Protein AF-A0A511ADN0-F1 (afdb_monomer)

Sequence (459 aa):
MPGAHRLIRAVDRTEGPFPGALVAYEDGVAVCVDAVELAEWAGWAFSGAEHVCGVIDVRRRRDGHDALLPWCTQPVEGFLGRRRAAEAPLATGELGTLVVSLLRGVRELGADAADAADAEGDWWLTGDGRPLFVHGSGGSARARTSALVERIAEHTDDRATIRVLDEMAAALRDRRHHDDADARWEGQLFAVAAPRALRLDVFAPERAADLAPRRVPRPEGEGGRRARRTRATTRAAAARPSTLDAARTALQTMSEAMIAGLSRLTRKRHRDSEKVGERRRENSAPPRSRRRPLILAGSLAAVVLVVGLMWPEGGDADPAQAAQKGSRPVRVDEPVESAPATEEPSAGPDPVVSAPAEGEDPLLSVPGLLDTVVGCVEAAAEACPEALAAGVATPAGGLVAQGAAASTATLVDDYGDVAVVRLAPTEASGESAQQMLVLERREQKWLVRDIYDVAHQPE

Mean predicted aligned error: 21.91 Å

Solvent-accessible surface area (backbone atoms only — not comparable to full-atom values): 28739 Å² total; per-residue (Å²): 132,88,82,77,63,46,79,74,46,78,44,48,66,90,57,23,94,64,51,32,37,34,24,44,43,94,99,49,60,25,31,40,27,57,38,77,84,44,72,85,47,72,28,67,81,28,50,87,49,86,21,36,45,24,43,76,48,75,47,80,55,98,91,51,45,28,32,29,30,75,42,35,59,43,46,47,60,54,53,53,35,11,29,57,70,58,74,48,60,54,52,68,17,28,46,39,39,51,54,46,38,51,53,50,22,55,55,72,62,33,84,86,44,87,60,34,72,62,39,35,15,45,52,24,20,30,84,85,46,52,53,28,37,38,67,52,82,66,43,33,48,44,58,50,46,20,56,49,38,56,57,55,40,75,38,55,88,52,66,68,60,38,54,53,38,51,52,49,27,56,40,44,69,42,91,80,62,54,73,72,57,53,57,51,50,49,51,54,44,50,71,76,30,64,76,38,82,54,84,77,92,63,93,41,79,66,56,74,89,60,50,81,87,76,80,71,82,73,83,90,78,76,90,77,88,72,92,77,88,84,85,89,85,82,90,80,92,79,82,82,86,60,82,66,60,65,53,51,56,55,55,52,56,54,53,53,54,53,56,57,53,55,55,60,67,58,56,70,72,65,72,80,75,78,84,80,87,88,87,79,92,79,88,82,88,88,90,87,88,83,82,86,89,84,92,89,90,89,86,69,76,71,62,60,61,60,58,69,74,68,69,79,91,79,82,89,85,85,87,86,89,83,84,91,82,88,87,83,84,89,84,84,82,86,84,90,84,82,86,89,83,92,83,84,86,81,93,74,87,74,83,76,77,75,67,80,75,96,60,83,58,70,72,74,49,46,48,63,35,21,46,48,41,27,54,28,48,77,66,67,37,73,59,38,79,87,28,25,33,94,90,40,65,54,58,94,56,63,56,60,46,58,16,43,84,43,33,44,80,41,80,75,50,77,71,86,52,39,35,34,33,36,36,37,60,63,63,94,58,84,82,78,71,26,35,39,38,33,34,34,55,53,98,90,39,74,24,39,59,47,78,43,76,55,76,82,74,84,130

Organism: NCBI:txid153731

Nearest PDB structures (foldseek):
  8pm3-assembly3_C  TM=5.733E-01  e=5.186E-03  Homo sapiens
  8p7j-assembly1_A  TM=5.057E-01  e=2.088E-03  Homo sapiens
  8pm3-assembly4_D  TM=5.662E-01  e=6.510E-03  Homo sapiens
  3fme-assembly1_A  TM=4.849E-01  e=6.510E-03  Homo sapiens
  8pm3-assembly2_B  TM=4.380E-01  e=9.158E-03  Homo sapiens

Structure (mmCIF, N/CA/C/O backbone):
data_AF-A0A511ADN0-F1
#
_entry.id   AF-A0A511ADN0-F1
#
loop_
_atom_site.group_PDB
_atom_site.id
_atom_site.type_symbol
_atom_site.label_atom_id
_atom_site.label_alt_id
_atom_site.label_comp_id
_atom_site.label_asym_id
_atom_site.label_entity_id
_atom_site.label_seq_id
_atom_site.pdbx_PDB_ins_code
_atom_site.Cartn_x
_atom_site.Cartn_y
_atom_site.Cartn_z
_atom_site.occupancy
_atom_site.B_iso_or_equiv
_atom_site.auth_seq_id
_atom_site.auth_comp_id
_atom_site.auth_asym_id
_atom_site.auth_atom_id
_atom_site.pdbx_PDB_model_num
ATOM 1 N N . MET A 1 1 ? -13.680 2.672 -30.725 1.00 38.47 1 MET A N 1
ATOM 2 C CA . MET A 1 1 ? -12.301 2.863 -30.231 1.00 38.47 1 MET A CA 1
ATOM 3 C C . MET A 1 1 ? -12.240 2.245 -28.844 1.00 38.47 1 MET A C 1
ATOM 5 O O . MET A 1 1 ? -12.837 2.823 -27.945 1.00 38.47 1 MET A O 1
ATOM 9 N N . PRO A 1 2 ? -11.653 1.055 -28.664 1.00 37.97 2 PRO A N 1
ATOM 10 C CA . PRO A 1 2 ? -11.389 0.539 -27.326 1.00 37.97 2 PRO A CA 1
ATOM 11 C C . PRO A 1 2 ? -10.211 1.311 -26.704 1.00 37.97 2 PRO A C 1
ATOM 13 O O . PRO A 1 2 ? -9.258 1.624 -27.413 1.00 37.97 2 PRO A O 1
ATOM 16 N N . GLY A 1 3 ? -10.265 1.605 -25.401 1.00 51.34 3 GLY A N 1
ATOM 17 C CA . GLY A 1 3 ? -9.052 1.840 -24.603 1.00 51.34 3 GLY A CA 1
ATOM 18 C C . GLY A 1 3 ? -8.538 3.276 -24.436 1.00 51.34 3 GLY A C 1
ATOM 19 O O . GLY A 1 3 ? -7.337 3.461 -24.274 1.00 51.34 3 GLY A O 1
ATOM 20 N N . ALA A 1 4 ? -9.386 4.309 -24.443 1.00 63.94 4 ALA A N 1
ATOM 21 C CA . ALA A 1 4 ? -8.946 5.609 -23.928 1.00 63.94 4 ALA A CA 1
ATOM 22 C C . ALA A 1 4 ? -9.017 5.580 -22.394 1.00 63.94 4 ALA A C 1
ATOM 24 O O . ALA A 1 4 ? -10.109 5.667 -21.836 1.00 63.94 4 ALA A O 1
ATOM 25 N N . HIS A 1 5 ? -7.874 5.433 -21.716 1.00 76.25 5 HIS A N 1
ATOM 26 C CA . HIS A 1 5 ? -7.801 5.625 -20.265 1.00 76.25 5 HIS A CA 1
ATOM 27 C C . HIS A 1 5 ? -8.424 6.978 -19.914 1.00 76.25 5 HIS A C 1
ATOM 29 O O . HIS A 1 5 ? -7.966 8.022 -20.390 1.00 76.25 5 HIS A O 1
ATOM 35 N N . ARG A 1 6 ? -9.509 6.959 -19.137 1.00 84.50 6 ARG A N 1
ATOM 36 C CA . ARG A 1 6 ? -10.203 8.181 -18.732 1.00 84.50 6 ARG A CA 1
ATOM 37 C C . ARG A 1 6 ? -9.374 8.859 -17.649 1.00 84.50 6 ARG A C 1
ATOM 39 O O . ARG A 1 6 ? -9.124 8.251 -16.611 1.00 84.50 6 ARG A O 1
ATOM 46 N N . LEU A 1 7 ? -8.971 10.105 -17.889 1.00 89.12 7 LEU A N 1
ATOM 47 C CA . LEU A 1 7 ? -8.337 10.936 -16.868 1.00 89.12 7 LEU A CA 1
ATOM 48 C C . LEU A 1 7 ? -9.313 11.152 -15.707 1.00 89.12 7 LEU A C 1
ATOM 50 O O . LEU A 1 7 ? -10.462 11.533 -15.934 1.00 89.12 7 LEU A O 1
ATOM 54 N N . ILE A 1 8 ? -8.841 10.900 -14.489 1.00 90.38 8 ILE A N 1
ATOM 55 C CA . ILE A 1 8 ? -9.580 11.154 -13.253 1.00 90.38 8 ILE A CA 1
ATOM 56 C C . ILE A 1 8 ? -9.123 12.497 -12.681 1.00 90.38 8 ILE A C 1
ATOM 58 O O . ILE A 1 8 ? -9.919 13.427 -12.611 1.00 90.38 8 ILE A O 1
ATOM 62 N N . ARG A 1 9 ? -7.839 12.616 -12.314 1.00 94.12 9 ARG A N 1
ATOM 63 C CA . ARG A 1 9 ? -7.221 13.851 -11.792 1.00 94.12 9 ARG A CA 1
ATOM 64 C C . ARG A 1 9 ? -5.694 13.765 -11.797 1.00 94.12 9 ARG A C 1
ATOM 66 O O . ARG A 1 9 ? -5.145 12.693 -12.026 1.00 94.12 9 ARG A O 1
ATOM 73 N N . ALA A 1 10 ? -5.014 14.869 -11.509 1.00 92.25 10 ALA A N 1
ATOM 74 C CA . ALA A 1 10 ? -3.588 14.848 -11.192 1.00 92.25 10 ALA A CA 1
ATOM 75 C C . ALA A 1 10 ? -3.351 14.358 -9.750 1.00 92.25 10 ALA A C 1
ATOM 77 O O . ALA A 1 10 ? -4.193 14.568 -8.872 1.00 92.25 10 ALA A O 1
ATOM 78 N N . VAL A 1 11 ? -2.213 13.701 -9.535 1.00 92.69 11 VAL A N 1
ATOM 79 C CA . VAL A 1 11 ? -1.705 13.242 -8.236 1.00 92.69 11 VAL A CA 1
ATOM 80 C C . VAL A 1 11 ? -0.260 13.696 -8.081 1.00 92.69 11 VAL A C 1
ATOM 82 O O . VAL A 1 11 ? 0.514 13.672 -9.042 1.00 92.69 11 VAL A O 1
ATOM 85 N N . ASP A 1 12 ? 0.108 14.115 -6.876 1.00 91.00 12 ASP A N 1
ATOM 86 C CA . ASP A 1 12 ? 1.474 14.518 -6.553 1.00 91.00 12 ASP A CA 1
ATOM 87 C C . ASP A 1 12 ? 2.185 13.495 -5.645 1.00 91.00 12 ASP A C 1
ATOM 89 O O . ASP A 1 12 ? 1.673 12.416 -5.340 1.00 91.00 12 ASP A O 1
ATOM 93 N N . ARG A 1 13 ? 3.411 13.825 -5.218 1.00 85.12 13 ARG A N 1
ATOM 94 C CA . ARG A 1 13 ? 4.255 12.945 -4.389 1.00 85.12 13 ARG A CA 1
ATOM 95 C C . ARG A 1 13 ? 3.781 12.795 -2.938 1.00 85.12 13 ARG A C 1
ATOM 97 O O . ARG A 1 13 ? 4.365 12.005 -2.197 1.00 85.12 13 ARG A O 1
ATOM 104 N N . THR A 1 14 ? 2.798 13.577 -2.500 1.00 84.19 14 THR A N 1
ATOM 105 C CA . THR A 1 14 ? 2.212 13.456 -1.159 1.00 84.19 14 THR A CA 1
ATOM 106 C C . THR A 1 14 ? 1.186 12.328 -1.101 1.00 84.19 14 THR A C 1
ATOM 108 O O . THR A 1 14 ? 1.031 11.697 -0.059 1.00 84.19 14 THR A O 1
ATOM 111 N N . GLU A 1 15 ? 0.556 12.019 -2.233 1.00 85.56 15 GLU A N 1
ATOM 112 C CA . GLU A 1 15 ? -0.502 11.013 -2.335 1.00 85.56 15 GLU A CA 1
ATOM 113 C C . GLU A 1 15 ? 0.008 9.616 -2.705 1.00 85.56 15 GLU A C 1
ATOM 115 O O . GLU A 1 15 ? -0.688 8.620 -2.518 1.00 85.56 15 GLU A O 1
ATOM 120 N N . GLY A 1 16 ? 1.228 9.533 -3.232 1.00 91.94 16 GLY A N 1
ATOM 121 C CA . GLY A 1 16 ? 1.833 8.285 -3.662 1.00 91.94 16 GLY A CA 1
ATOM 122 C C . GLY A 1 16 ? 3.299 8.451 -4.065 1.00 91.94 16 GLY A C 1
ATOM 123 O O . GLY A 1 16 ? 3.842 9.557 -4.068 1.00 91.94 16 GLY A O 1
ATOM 124 N N . PRO A 1 17 ? 3.977 7.351 -4.424 1.00 93.75 17 PRO A N 1
ATOM 125 C CA . PRO A 1 17 ? 5.382 7.387 -4.817 1.00 93.75 17 PRO A CA 1
ATOM 126 C C . PRO A 1 17 ? 5.613 8.037 -6.189 1.00 93.75 17 PRO A C 1
ATOM 128 O O . PRO A 1 17 ? 6.726 8.484 -6.463 1.00 93.75 17 PRO A O 1
ATOM 131 N N . PHE A 1 18 ? 4.584 8.101 -7.038 1.00 94.69 18 PHE A N 1
ATOM 132 C CA . PHE A 1 18 ? 4.682 8.616 -8.399 1.00 94.69 18 PHE A CA 1
ATOM 133 C C . PHE A 1 18 ? 3.743 9.808 -8.594 1.00 94.69 18 PHE A C 1
ATOM 135 O O . PHE A 1 18 ? 2.529 9.632 -8.471 1.00 94.69 18 PHE A O 1
ATOM 142 N N . PRO A 1 19 ? 4.271 11.002 -8.916 1.00 93.38 19 PRO A N 1
ATOM 143 C CA . PRO A 1 19 ? 3.441 12.097 -9.389 1.00 93.38 19 PRO A CA 1
ATOM 144 C C . PRO A 1 19 ? 3.003 11.818 -10.832 1.00 93.38 19 PRO A C 1
ATOM 146 O O . PRO A 1 19 ? 3.758 11.235 -11.609 1.00 93.38 19 PRO A O 1
ATOM 149 N N . GLY A 1 20 ? 1.796 12.230 -11.208 1.00 94.19 20 GLY A N 1
ATOM 150 C CA . GLY A 1 20 ? 1.298 12.023 -12.564 1.00 94.19 20 GLY A CA 1
ATOM 151 C C . GLY A 1 20 ? -0.207 12.193 -12.695 1.00 94.19 20 GLY A C 1
ATOM 152 O O . GLY A 1 20 ? -0.871 12.811 -11.865 1.00 94.19 20 GLY A O 1
ATOM 153 N N . ALA A 1 21 ? -0.760 11.635 -13.764 1.00 95.38 21 ALA A N 1
ATOM 154 C CA . ALA A 1 21 ? -2.194 11.611 -14.002 1.00 95.38 21 ALA A CA 1
ATOM 155 C C . ALA A 1 21 ? -2.793 10.298 -13.492 1.00 95.38 21 ALA A C 1
ATOM 157 O O . ALA A 1 21 ? -2.441 9.222 -13.964 1.00 95.38 21 ALA A O 1
ATOM 158 N N . LEU A 1 22 ? -3.744 10.376 -12.570 1.00 95.75 22 LEU A N 1
ATOM 159 C CA . LEU A 1 22 ? -4.550 9.236 -12.164 1.00 95.75 22 LEU A CA 1
ATOM 160 C C . LEU A 1 22 ? -5.576 8.933 -13.259 1.00 95.75 22 LEU A C 1
ATOM 162 O O . LEU A 1 22 ? -6.355 9.808 -13.651 1.00 95.75 22 LEU A O 1
ATOM 166 N N . VAL A 1 23 ? -5.579 7.703 -13.764 1.00 94.88 23 VAL A N 1
ATOM 167 C CA . VAL A 1 23 ? -6.422 7.295 -14.890 1.00 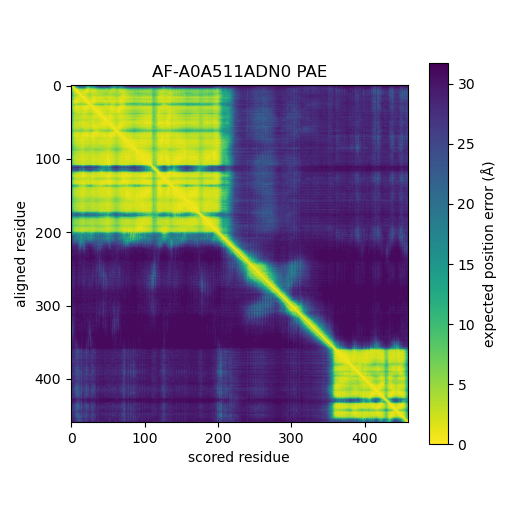94.88 23 VAL A CA 1
ATOM 168 C C . VAL A 1 23 ? -7.165 5.999 -14.596 1.00 94.88 23 VAL A C 1
ATOM 170 O O . VAL A 1 23 ? -6.664 5.125 -13.888 1.00 94.88 23 VAL A O 1
ATOM 173 N N . ALA A 1 24 ? -8.353 5.854 -15.179 1.00 92.12 24 ALA A N 1
ATOM 174 C CA . ALA A 1 24 ? -9.059 4.580 -15.193 1.00 92.12 24 ALA A CA 1
ATOM 175 C C . ALA A 1 24 ? -8.309 3.573 -16.083 1.00 92.12 24 ALA A C 1
ATOM 177 O O . ALA A 1 24 ? -7.996 3.864 -17.247 1.00 92.12 24 ALA A O 1
ATOM 178 N N . TYR A 1 25 ? -8.036 2.390 -15.538 1.00 89.25 25 TYR A N 1
ATOM 179 C CA . TYR A 1 25 ? -7.327 1.307 -16.214 1.00 89.25 25 TYR A CA 1
ATOM 180 C C . TYR A 1 25 ? -8.011 -0.021 -15.899 1.00 89.25 25 TYR A C 1
ATOM 182 O O . TYR A 1 25 ? -8.072 -0.407 -14.734 1.00 89.25 25 TYR A O 1
ATOM 190 N N . GLU A 1 26 ? -8.515 -0.702 -16.932 1.00 86.69 26 GLU A N 1
ATOM 191 C CA . GLU A 1 26 ? -9.347 -1.906 -16.784 1.00 86.69 26 GLU A CA 1
ATOM 192 C C . GLU A 1 26 ? -10.476 -1.674 -15.759 1.00 86.69 26 GLU A C 1
ATOM 194 O O . GLU A 1 26 ? -11.230 -0.710 -15.904 1.00 86.69 26 GLU A O 1
ATOM 199 N N . ASP A 1 27 ? -10.561 -2.510 -14.724 1.00 83.69 27 ASP A N 1
ATOM 200 C CA . ASP A 1 27 ? -11.541 -2.407 -13.636 1.00 83.69 27 ASP A CA 1
ATOM 201 C C . ASP A 1 27 ? -11.031 -1.573 -12.439 1.00 83.69 27 ASP A C 1
ATOM 203 O O . ASP A 1 27 ? -11.648 -1.553 -11.374 1.00 83.69 27 ASP A O 1
ATOM 207 N N . GLY A 1 28 ? -9.890 -0.893 -12.584 1.00 87.50 28 GLY A N 1
ATOM 208 C CA . GLY A 1 28 ? -9.211 -0.185 -11.504 1.00 87.50 28 GLY A CA 1
ATOM 209 C C . GLY A 1 28 ? -8.609 1.157 -11.914 1.00 87.50 28 GLY A C 1
ATOM 210 O O . GLY A 1 28 ? -9.099 1.874 -12.792 1.00 87.50 28 GLY A O 1
ATOM 211 N N . VAL A 1 29 ? -7.539 1.526 -11.211 1.00 92.50 29 VAL A N 1
ATOM 212 C CA . VAL A 1 29 ? -6.892 2.832 -11.328 1.00 92.50 29 VAL A CA 1
ATOM 213 C C . VAL A 1 29 ? -5.380 2.657 -11.429 1.00 92.50 29 VAL A C 1
ATOM 215 O O . VAL A 1 29 ? -4.785 1.876 -10.685 1.00 92.50 29 VAL A O 1
ATOM 218 N N . ALA A 1 30 ? -4.761 3.419 -12.327 1.00 95.31 30 ALA A N 1
ATOM 219 C CA . ALA A 1 30 ? -3.316 3.474 -12.507 1.00 95.31 30 ALA A CA 1
ATOM 220 C C . ALA A 1 30 ? -2.822 4.925 -12.504 1.00 95.31 30 ALA A C 1
ATOM 222 O O . ALA A 1 30 ? -3.581 5.857 -12.782 1.00 95.31 30 ALA A O 1
ATOM 223 N N . VAL A 1 31 ? -1.535 5.111 -12.217 1.00 96.56 31 VAL A N 1
ATOM 224 C CA . VAL A 1 31 ? -0.854 6.397 -12.403 1.00 96.56 31 VAL A CA 1
ATOM 225 C C . VAL A 1 31 ? -0.165 6.389 -13.754 1.00 96.56 31 VAL A C 1
ATOM 227 O O . VAL A 1 31 ? 0.642 5.514 -14.045 1.00 96.56 31 VAL A O 1
ATOM 230 N N . CYS A 1 32 ? -0.493 7.372 -14.573 1.00 96.19 32 CYS A N 1
ATOM 231 C CA . CYS A 1 32 ? 0.103 7.638 -15.866 1.00 96.19 32 CYS A CA 1
ATOM 232 C C . CYS A 1 32 ? 1.201 8.692 -15.680 1.00 96.19 32 CYS A C 1
ATOM 234 O O . CYS A 1 32 ? 0.908 9.841 -15.339 1.00 96.19 32 CYS A O 1
ATOM 236 N N . VAL A 1 33 ? 2.452 8.292 -15.893 1.00 96.50 33 VAL A N 1
ATOM 237 C CA . VAL A 1 33 ? 3.649 9.130 -15.721 1.00 96.50 33 VAL A CA 1
ATOM 238 C C . VAL A 1 33 ? 4.380 9.223 -17.052 1.00 96.50 33 VAL A C 1
ATOM 240 O O . VAL A 1 33 ? 4.428 8.237 -17.787 1.00 96.50 33 VAL A O 1
ATOM 243 N N . ASP A 1 34 ? 4.964 10.377 -17.373 1.00 95.56 34 ASP A N 1
ATOM 244 C CA . ASP A 1 34 ? 5.818 10.488 -18.556 1.00 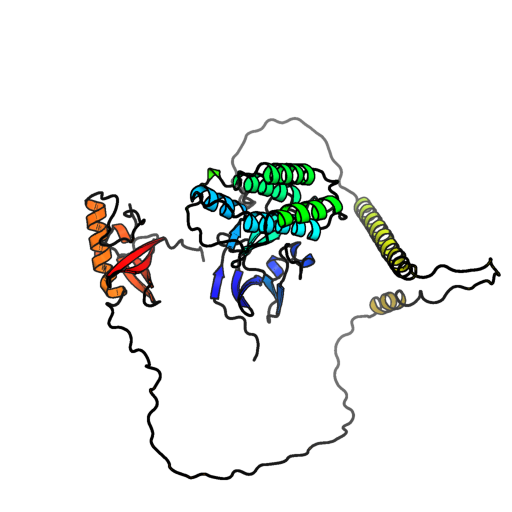95.56 34 ASP A CA 1
ATOM 245 C C . ASP A 1 34 ? 7.008 9.522 -18.426 1.00 95.56 34 ASP A C 1
ATOM 247 O O . ASP A 1 34 ? 7.738 9.530 -17.433 1.00 95.56 34 ASP A O 1
ATOM 251 N N . ALA A 1 35 ? 7.214 8.667 -19.429 1.00 95.88 35 ALA A N 1
ATOM 252 C CA . ALA A 1 35 ? 8.272 7.663 -19.399 1.00 95.88 35 ALA A CA 1
ATOM 253 C C . ALA A 1 35 ? 9.676 8.286 -19.294 1.00 95.88 35 ALA A C 1
ATOM 255 O O . ALA A 1 35 ? 10.593 7.628 -18.799 1.00 95.88 35 ALA A O 1
ATOM 256 N N . VAL A 1 36 ? 9.852 9.544 -19.720 1.00 95.19 36 VAL A N 1
ATOM 257 C CA . VAL A 1 36 ? 11.115 10.283 -19.575 1.00 95.19 36 VAL A CA 1
ATOM 258 C C . VAL A 1 36 ? 11.466 10.501 -18.102 1.00 95.19 36 VAL A C 1
ATOM 260 O O . VAL A 1 36 ? 12.634 10.369 -17.738 1.00 95.19 36 VAL A O 1
ATOM 263 N N . GLU A 1 37 ? 10.481 10.753 -17.235 1.00 93.56 37 GLU A N 1
ATOM 264 C CA . GLU A 1 37 ? 10.711 10.929 -15.792 1.00 93.56 37 GLU A CA 1
ATOM 265 C C . GLU A 1 37 ? 11.178 9.639 -15.105 1.00 93.56 37 GLU A C 1
ATOM 267 O O . GLU A 1 37 ? 11.793 9.680 -14.039 1.00 93.56 37 GLU A O 1
ATOM 272 N N . LEU A 1 38 ? 10.918 8.489 -15.728 1.00 94.50 38 LEU A N 1
ATOM 273 C CA . LEU A 1 38 ? 11.263 7.170 -15.209 1.00 94.50 38 LEU A CA 1
ATOM 274 C C . LEU A 1 38 ? 12.483 6.557 -15.901 1.00 94.50 38 LEU A C 1
ATOM 276 O O . LEU A 1 38 ? 12.766 5.389 -15.657 1.00 94.50 38 LEU A O 1
ATOM 280 N N . ALA A 1 39 ? 13.204 7.275 -16.766 1.00 90.12 39 ALA A N 1
ATOM 281 C CA . ALA A 1 39 ? 14.237 6.679 -17.622 1.00 90.12 39 ALA A CA 1
ATOM 282 C C . ALA A 1 39 ? 15.311 5.874 -16.853 1.00 90.12 39 ALA A C 1
ATOM 284 O O . ALA A 1 39 ? 15.778 4.848 -17.344 1.00 90.12 39 ALA A O 1
ATOM 285 N N . GLU A 1 40 ? 15.663 6.301 -15.636 1.00 90.00 40 GLU A N 1
ATOM 286 C CA . GLU A 1 40 ? 16.646 5.633 -14.763 1.00 90.00 40 GLU A CA 1
ATOM 287 C C . GLU A 1 40 ? 16.004 4.793 -13.642 1.00 90.00 40 GLU A C 1
ATOM 289 O O . GLU A 1 40 ? 16.694 4.242 -12.783 1.00 90.00 40 GLU A O 1
ATOM 294 N N . TRP A 1 41 ? 14.675 4.688 -13.613 1.00 93.81 41 TRP A N 1
ATOM 295 C CA . TRP A 1 41 ? 13.964 3.999 -12.544 1.00 93.81 41 TRP A CA 1
ATOM 296 C C . TRP A 1 41 ? 14.085 2.474 -12.677 1.00 93.81 41 TRP A C 1
ATOM 298 O O . TRP A 1 41 ? 13.645 1.877 -13.656 1.00 93.81 41 TRP A O 1
ATOM 308 N N . ALA A 1 42 ? 14.628 1.804 -11.659 1.00 91.69 42 ALA A N 1
ATOM 309 C CA . ALA A 1 42 ? 14.878 0.357 -11.696 1.00 91.69 42 ALA A CA 1
ATOM 310 C C . ALA A 1 42 ? 13.609 -0.509 -11.874 1.00 91.69 42 ALA A C 1
ATOM 312 O O . ALA A 1 42 ? 13.702 -1.652 -12.323 1.00 91.69 42 ALA A O 1
ATOM 313 N N . GLY A 1 43 ? 12.422 0.038 -11.581 1.00 92.31 43 GLY A N 1
ATOM 314 C CA . GLY A 1 43 ? 11.139 -0.664 -11.694 1.00 92.31 43 GLY A CA 1
ATOM 315 C C . GLY A 1 43 ? 10.776 -1.142 -13.105 1.00 92.31 43 GLY A C 1
ATOM 316 O O . GLY A 1 43 ? 9.960 -2.053 -13.246 1.00 92.31 43 GLY A O 1
ATOM 317 N N . TRP A 1 44 ? 11.420 -0.627 -14.162 1.00 94.38 44 TRP A N 1
ATOM 318 C CA . TRP A 1 44 ? 11.247 -1.151 -15.527 1.00 94.38 44 TRP A CA 1
ATOM 319 C C . TRP A 1 44 ? 11.544 -2.651 -15.640 1.00 94.38 44 TRP A C 1
ATOM 321 O O . TRP A 1 44 ? 10.901 -3.346 -16.426 1.00 94.38 44 TRP A O 1
ATOM 331 N N . ALA A 1 45 ? 12.487 -3.167 -14.845 1.00 92.38 45 ALA A N 1
ATOM 332 C CA . ALA A 1 45 ? 12.861 -4.581 -14.859 1.00 92.38 45 ALA A CA 1
ATOM 333 C C . ALA A 1 45 ? 11.805 -5.508 -14.226 1.00 92.38 45 ALA A C 1
ATOM 335 O O . ALA A 1 45 ? 11.897 -6.725 -14.383 1.00 92.38 45 ALA A O 1
ATOM 336 N N . PHE A 1 46 ? 10.808 -4.945 -13.538 1.00 93.75 46 PHE A N 1
ATOM 337 C CA . PHE A 1 46 ? 9.830 -5.671 -12.725 1.00 93.75 46 PHE A CA 1
ATOM 338 C C . PHE A 1 46 ? 8.414 -5.619 -13.310 1.00 93.75 46 PHE A C 1
ATOM 340 O O . PHE A 1 46 ? 7.429 -5.804 -12.599 1.00 93.75 46 PHE A O 1
ATOM 347 N N . SER A 1 47 ? 8.286 -5.378 -14.618 1.00 93.38 47 SER A N 1
ATOM 348 C CA . SER A 1 47 ? 6.995 -5.521 -15.299 1.00 93.38 47 SER A CA 1
ATOM 349 C C . SER A 1 47 ? 6.474 -6.956 -15.143 1.00 93.38 47 SER A C 1
ATOM 351 O O . SER A 1 47 ? 7.179 -7.922 -15.442 1.00 93.38 47 SER A O 1
ATOM 353 N N . GLY A 1 48 ? 5.248 -7.091 -14.632 1.00 91.31 48 GLY A N 1
ATOM 354 C CA . GLY A 1 48 ? 4.628 -8.382 -14.317 1.00 91.31 48 GLY A CA 1
ATOM 355 C C . GLY A 1 48 ? 5.032 -9.001 -12.973 1.00 91.31 48 GLY A C 1
ATOM 356 O O . GLY A 1 48 ? 4.607 -10.119 -12.693 1.00 91.31 48 GLY A O 1
ATOM 357 N N . ALA A 1 49 ? 5.829 -8.317 -12.146 1.00 93.94 49 ALA A N 1
ATOM 358 C CA . ALA A 1 49 ? 6.059 -8.724 -10.760 1.00 93.94 49 ALA A CA 1
ATOM 359 C C . ALA A 1 49 ? 4.789 -8.524 -9.907 1.00 93.94 49 ALA A C 1
ATOM 361 O O . ALA A 1 49 ? 3.980 -7.634 -10.181 1.00 93.94 49 ALA A O 1
ATOM 362 N N . GLU A 1 50 ? 4.600 -9.354 -8.878 1.00 94.62 50 GLU A N 1
ATOM 363 C CA . GLU A 1 50 ? 3.392 -9.315 -8.040 1.00 94.62 50 GLU A CA 1
ATOM 364 C C . GLU A 1 50 ? 3.570 -8.420 -6.809 1.00 94.62 50 GLU A C 1
ATOM 366 O O . GLU A 1 50 ? 2.621 -7.763 -6.378 1.00 94.62 50 GLU A O 1
ATOM 371 N N . HIS A 1 51 ? 4.783 -8.385 -6.252 1.00 96.31 51 HIS A N 1
ATOM 372 C CA . HIS A 1 51 ? 5.122 -7.711 -4.998 1.00 96.31 51 HIS A CA 1
ATOM 373 C C . HIS A 1 51 ? 6.228 -6.659 -5.149 1.00 96.31 51 HIS A C 1
ATOM 375 O O . HIS A 1 51 ? 6.579 -5.985 -4.178 1.00 96.31 51 HIS A O 1
ATOM 381 N N . VAL A 1 52 ? 6.751 -6.470 -6.360 1.00 96.19 52 VAL A N 1
ATOM 382 C CA . VAL A 1 52 ? 7.631 -5.355 -6.726 1.00 96.19 52 VAL A CA 1
ATOM 383 C C . VAL A 1 52 ? 6.910 -4.467 -7.731 1.00 96.19 52 VAL A C 1
ATOM 385 O O . VAL A 1 52 ? 6.300 -4.940 -8.685 1.00 96.19 52 VAL A O 1
ATOM 388 N N . CYS A 1 53 ? 6.956 -3.158 -7.510 1.00 96.94 53 CYS A N 1
ATOM 389 C CA . CYS A 1 53 ? 6.336 -2.192 -8.397 1.00 96.94 53 CYS A CA 1
ATOM 390 C C . CYS A 1 53 ? 7.101 -2.120 -9.721 1.00 96.94 53 CYS A C 1
ATOM 392 O O . CYS A 1 53 ? 8.278 -1.754 -9.754 1.00 96.94 53 CYS A O 1
ATOM 394 N N . GLY A 1 54 ? 6.398 -2.430 -10.805 1.00 95.81 54 GLY A N 1
ATOM 395 C CA . GLY A 1 54 ? 6.882 -2.284 -12.167 1.00 95.81 54 GLY A CA 1
ATOM 396 C C . GLY A 1 54 ? 5.830 -1.670 -13.078 1.00 95.81 54 GLY A C 1
ATOM 397 O O . GLY A 1 54 ? 4.680 -1.457 -12.689 1.00 95.81 54 GLY A O 1
ATOM 398 N N . VAL A 1 55 ? 6.244 -1.373 -14.307 1.00 96.94 55 VAL A N 1
ATOM 399 C CA . VAL A 1 55 ? 5.351 -0.807 -15.323 1.00 96.94 55 VAL A CA 1
ATOM 400 C C . VAL A 1 55 ? 4.313 -1.846 -15.744 1.00 96.94 55 VAL A C 1
ATOM 402 O O . VAL A 1 55 ? 4.671 -2.956 -16.145 1.00 96.94 55 VAL A O 1
ATOM 405 N N . ILE A 1 56 ? 3.036 -1.473 -15.635 1.00 95.38 56 ILE A N 1
ATOM 406 C CA . ILE A 1 56 ? 1.881 -2.288 -16.029 1.00 95.38 56 ILE A CA 1
ATOM 407 C C . ILE A 1 56 ? 1.760 -2.284 -17.551 1.00 95.38 56 ILE A C 1
ATOM 409 O O . ILE A 1 56 ? 1.655 -3.336 -18.174 1.00 95.38 56 ILE A O 1
ATOM 413 N N . ASP A 1 57 ? 1.795 -1.090 -18.143 1.00 94.56 57 ASP A N 1
ATOM 414 C CA . ASP A 1 57 ? 1.616 -0.881 -19.577 1.00 94.56 57 ASP A CA 1
ATOM 415 C C . ASP A 1 57 ? 2.276 0.437 -20.024 1.00 94.56 57 ASP A C 1
ATOM 417 O O . ASP A 1 57 ? 2.599 1.297 -19.200 1.00 94.56 57 ASP A O 1
ATOM 421 N N . VAL A 1 58 ? 2.503 0.603 -21.328 1.00 94.50 58 VAL A N 1
ATOM 422 C CA . VAL A 1 58 ? 3.102 1.801 -21.925 1.00 94.50 58 VAL A CA 1
ATOM 423 C C . VAL A 1 58 ? 2.180 2.370 -22.996 1.00 94.50 58 VAL A C 1
ATOM 425 O O . VAL A 1 58 ? 1.980 1.788 -24.065 1.00 94.50 58 VAL A O 1
ATOM 428 N N . ARG A 1 59 ? 1.684 3.583 -22.756 1.00 90.62 59 ARG A N 1
ATOM 429 C CA . ARG A 1 59 ? 0.859 4.324 -23.706 1.00 90.62 59 ARG A CA 1
ATOM 430 C C . ARG A 1 59 ? 1.734 5.146 -24.640 1.00 90.62 59 ARG A C 1
ATOM 432 O O . ARG A 1 59 ? 2.574 5.926 -24.206 1.00 90.62 59 ARG A O 1
ATOM 439 N N . ARG A 1 60 ? 1.497 5.041 -25.946 1.00 92.12 60 ARG A N 1
ATOM 440 C CA . ARG A 1 60 ? 2.149 5.911 -26.936 1.00 92.12 60 ARG A CA 1
ATOM 441 C C . ARG A 1 60 ? 1.398 7.233 -27.063 1.00 92.12 60 ARG A C 1
ATOM 443 O O . ARG A 1 60 ? 0.183 7.233 -27.259 1.00 92.12 60 ARG A O 1
ATOM 450 N N . ARG A 1 61 ? 2.128 8.344 -27.030 1.00 88.62 61 ARG A N 1
ATOM 451 C CA . ARG A 1 61 ? 1.655 9.677 -27.417 1.00 88.62 61 ARG A CA 1
ATOM 452 C C . ARG A 1 61 ? 2.366 10.135 -28.689 1.00 88.62 61 ARG A C 1
ATOM 454 O O . ARG A 1 61 ? 3.289 9.492 -29.182 1.00 88.62 61 ARG A O 1
ATOM 461 N N . ARG A 1 62 ? 1.914 11.256 -29.254 1.00 88.19 62 ARG A N 1
ATOM 462 C CA . ARG A 1 62 ? 2.542 11.856 -30.443 1.00 88.19 62 ARG A CA 1
ATOM 463 C C . ARG A 1 62 ? 3.935 12.422 -30.138 1.00 88.19 62 ARG A C 1
ATOM 465 O O . ARG A 1 62 ? 4.772 12.475 -31.031 1.00 88.19 62 ARG A O 1
ATOM 472 N N . ASP A 1 63 ? 4.144 12.857 -28.904 1.00 89.69 63 ASP A N 1
ATOM 473 C CA . ASP A 1 63 ? 5.326 13.547 -28.391 1.00 89.69 63 ASP A CA 1
ATOM 474 C C . ASP A 1 63 ? 6.196 12.676 -27.470 1.00 89.69 63 ASP A C 1
ATOM 476 O O . ASP A 1 63 ? 7.278 13.101 -27.081 1.00 89.69 63 ASP A O 1
ATOM 480 N N . GLY A 1 64 ? 5.766 11.454 -27.144 1.00 93.50 64 GLY A N 1
ATOM 481 C CA . GLY A 1 64 ? 6.478 10.604 -26.196 1.00 93.50 64 GLY A CA 1
ATOM 482 C C . GLY A 1 64 ? 5.715 9.343 -25.811 1.00 93.50 64 GLY A C 1
ATOM 483 O O . GLY A 1 64 ? 4.876 8.841 -26.562 1.00 93.50 64 GLY A O 1
ATOM 484 N N . HIS A 1 65 ? 6.029 8.821 -24.631 1.00 95.38 65 HIS A N 1
ATOM 485 C CA . HIS A 1 65 ? 5.390 7.640 -24.062 1.00 95.38 65 HIS A CA 1
ATOM 486 C C . HIS A 1 65 ? 5.008 7.923 -22.615 1.00 95.38 65 HIS A C 1
ATOM 488 O O . HIS A 1 65 ? 5.747 8.603 -21.912 1.00 95.38 65 HIS A O 1
ATOM 494 N N . ASP A 1 66 ? 3.889 7.362 -22.176 1.00 95.50 66 ASP A N 1
ATOM 495 C CA . ASP A 1 66 ? 3.518 7.326 -20.767 1.00 95.50 66 ASP A CA 1
ATOM 496 C C . ASP A 1 66 ? 3.671 5.901 -20.244 1.00 95.50 66 ASP A C 1
ATOM 498 O O . ASP A 1 66 ? 3.279 4.948 -20.918 1.00 95.50 66 ASP A O 1
ATOM 502 N N . ALA A 1 67 ? 4.210 5.754 -19.042 1.00 96.69 67 ALA A N 1
ATOM 503 C CA . ALA A 1 67 ? 4.186 4.509 -18.293 1.00 96.69 67 ALA A CA 1
ATOM 504 C C . ALA A 1 67 ? 2.971 4.495 -17.361 1.00 96.69 67 ALA A C 1
ATOM 506 O O . ALA A 1 67 ? 2.711 5.464 -16.645 1.00 96.69 67 ALA A O 1
ATOM 507 N N . LEU A 1 68 ? 2.244 3.382 -17.355 1.00 96.69 68 LEU A N 1
ATOM 508 C CA . LEU A 1 68 ? 1.180 3.109 -16.400 1.00 96.69 68 LEU A CA 1
ATOM 509 C C . LEU A 1 68 ? 1.750 2.316 -15.225 1.00 96.69 68 LEU A C 1
ATOM 511 O O . LEU A 1 68 ? 2.347 1.254 -15.406 1.00 96.69 68 LEU A O 1
ATOM 515 N N . LEU A 1 69 ? 1.561 2.845 -14.021 1.00 96.88 69 LEU A N 1
ATOM 516 C CA . LEU A 1 69 ? 2.074 2.307 -12.766 1.00 96.88 69 LEU A CA 1
ATOM 517 C C . LEU A 1 69 ? 0.924 1.976 -11.803 1.00 96.88 69 LEU A C 1
ATOM 519 O O . LEU A 1 69 ? -0.125 2.628 -11.854 1.00 96.88 69 LEU A O 1
ATOM 523 N N . PRO A 1 70 ? 1.111 1.019 -10.877 1.00 96.25 70 PRO A N 1
ATOM 524 C CA . PRO A 1 70 ? 0.134 0.743 -9.830 1.00 96.25 70 PRO A CA 1
ATOM 525 C C . PRO A 1 70 ? -0.152 1.976 -8.962 1.00 96.25 70 PRO A C 1
ATOM 527 O O . PRO A 1 70 ? 0.772 2.658 -8.510 1.00 96.25 70 PRO A O 1
ATOM 530 N N . TRP A 1 71 ? -1.429 2.230 -8.662 1.00 95.56 71 TRP A N 1
ATOM 531 C CA . TRP A 1 71 ? -1.822 3.281 -7.722 1.00 95.56 71 TRP A CA 1
ATOM 532 C C . TRP A 1 71 ? -1.557 2.853 -6.273 1.00 95.56 71 TRP A C 1
ATOM 534 O O . TRP A 1 71 ? -2.320 2.088 -5.678 1.00 95.56 71 TRP A O 1
ATOM 544 N N . CYS A 1 72 ? -0.444 3.341 -5.723 1.00 95.81 72 CYS A N 1
ATOM 545 C CA . CYS A 1 72 ? -0.016 3.123 -4.344 1.00 95.81 72 CYS A CA 1
ATOM 546 C C . CYS A 1 72 ? -0.511 4.274 -3.461 1.00 95.81 72 CYS A C 1
ATOM 548 O O . CYS A 1 72 ? -0.037 5.395 -3.613 1.00 95.81 72 CYS A O 1
ATOM 550 N N . THR A 1 73 ? -1.437 3.994 -2.545 1.00 93.25 73 THR A N 1
ATOM 551 C CA . THR A 1 73 ? -2.174 5.012 -1.776 1.00 93.25 73 THR A CA 1
ATOM 552 C C . THR A 1 73 ? -1.526 5.374 -0.449 1.00 93.25 73 THR A C 1
ATOM 554 O O . THR A 1 73 ? -1.808 6.430 0.108 1.00 93.25 73 THR A O 1
ATOM 557 N N . GLN A 1 74 ? -0.702 4.485 0.111 1.00 94.00 74 GLN A N 1
ATOM 558 C CA . GLN A 1 74 ? -0.116 4.694 1.435 1.00 94.00 74 GLN A CA 1
ATOM 559 C C . GLN A 1 74 ? 1.105 3.809 1.697 1.00 94.00 74 GLN A C 1
ATOM 561 O O . GLN A 1 74 ? 1.145 2.669 1.228 1.00 94.00 74 GLN A O 1
ATOM 566 N N . PRO A 1 75 ? 2.077 4.270 2.501 1.00 95.50 75 PRO A N 1
ATOM 567 C CA . PRO A 1 75 ? 3.147 3.415 2.999 1.00 95.50 75 PRO A CA 1
ATOM 568 C C . PRO A 1 75 ? 2.606 2.321 3.929 1.00 95.50 75 PRO A C 1
ATOM 570 O O . PRO A 1 75 ? 1.718 2.574 4.747 1.00 95.50 75 PRO A O 1
ATOM 573 N N . VAL A 1 76 ? 3.195 1.121 3.875 1.00 97.19 76 VAL A N 1
ATOM 574 C CA . VAL A 1 76 ? 2.863 0.028 4.815 1.00 97.19 76 VAL A CA 1
ATOM 575 C C . VAL A 1 76 ? 3.125 0.462 6.260 1.00 97.19 76 VAL A C 1
ATOM 577 O O . VAL A 1 76 ? 2.349 0.151 7.159 1.00 97.19 76 VAL A O 1
ATOM 580 N N . GLU A 1 77 ? 4.198 1.223 6.478 1.00 94.81 77 GLU A N 1
ATOM 581 C CA . GLU A 1 77 ? 4.581 1.732 7.796 1.00 94.81 77 GLU A CA 1
ATOM 582 C C . GLU A 1 77 ? 3.473 2.589 8.429 1.00 94.81 77 GLU A C 1
ATOM 584 O O . GLU A 1 77 ? 3.107 2.363 9.584 1.00 94.81 77 GLU A O 1
ATOM 589 N N . GLY A 1 78 ? 2.881 3.497 7.648 1.00 93.31 78 GLY A N 1
ATOM 590 C CA . GLY A 1 78 ? 1.783 4.341 8.116 1.00 93.31 78 GLY A CA 1
ATOM 591 C C . GLY A 1 78 ? 0.476 3.580 8.313 1.00 93.31 78 GLY A C 1
ATOM 592 O O . GLY A 1 7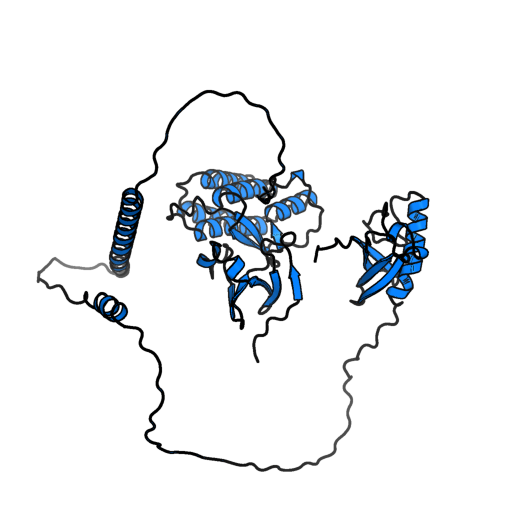8 ? -0.260 3.834 9.265 1.00 93.31 78 GLY A O 1
ATOM 593 N N . PHE A 1 79 ? 0.213 2.566 7.482 1.00 95.50 79 PHE A N 1
ATOM 594 C CA . PHE A 1 79 ? -0.912 1.651 7.689 1.00 95.50 79 PHE A CA 1
ATOM 595 C C . PHE A 1 79 ? -0.837 0.922 9.041 1.00 95.50 79 PHE A C 1
ATOM 597 O O . PHE A 1 79 ? -1.828 0.897 9.776 1.00 95.50 79 PHE A O 1
ATOM 604 N N . LEU A 1 80 ? 0.332 0.383 9.400 1.00 95.62 80 LEU A N 1
ATOM 605 C CA . LEU A 1 80 ? 0.545 -0.265 10.700 1.00 95.62 80 LEU A CA 1
ATOM 606 C C . LEU A 1 80 ? 0.404 0.736 11.856 1.00 95.62 80 LEU A C 1
ATOM 608 O O . LEU A 1 80 ? -0.288 0.451 12.836 1.00 95.62 80 LEU A O 1
ATOM 612 N N . GLY A 1 81 ? 0.979 1.936 11.709 1.00 91.81 81 GLY A N 1
ATOM 613 C CA . GLY A 1 81 ? 0.862 3.017 12.693 1.00 91.81 81 GLY A CA 1
ATOM 614 C C . GLY A 1 81 ? -0.592 3.400 12.982 1.00 91.81 81 GLY A C 1
ATOM 615 O O . GLY A 1 81 ? -1.007 3.433 14.140 1.00 91.81 81 GLY A O 1
ATOM 616 N N . ARG A 1 82 ? -1.416 3.597 11.943 1.00 92.12 82 ARG A N 1
ATOM 617 C CA . ARG A 1 82 ? -2.845 3.919 12.115 1.00 92.12 82 ARG A CA 1
ATOM 618 C C . ARG A 1 82 ? -3.638 2.780 12.744 1.00 92.12 82 ARG A C 1
ATOM 620 O O . ARG A 1 82 ? -4.448 3.030 13.631 1.00 92.12 82 ARG A O 1
ATOM 627 N N . ARG A 1 83 ? -3.387 1.529 12.344 1.00 93.00 83 ARG A N 1
ATOM 628 C CA . ARG A 1 83 ? -3.998 0.341 12.971 1.00 93.00 83 ARG A CA 1
ATOM 629 C C . ARG A 1 83 ? -3.698 0.282 14.468 1.00 93.00 83 ARG A C 1
ATOM 631 O O . ARG A 1 83 ? -4.599 0.034 15.264 1.00 93.00 83 ARG A O 1
ATOM 638 N N . ARG A 1 84 ? -2.450 0.556 14.857 1.00 90.38 84 ARG A N 1
ATOM 639 C CA . ARG A 1 84 ? -2.028 0.606 16.262 1.00 90.38 84 ARG A CA 1
ATOM 640 C C . ARG A 1 84 ? -2.690 1.761 17.012 1.00 90.38 84 ARG A C 1
ATOM 642 O O . ARG A 1 84 ? -3.220 1.546 18.096 1.00 90.38 84 ARG A O 1
ATOM 649 N N . ALA A 1 85 ? -2.702 2.962 16.433 1.00 89.06 85 ALA A N 1
ATOM 650 C CA . ALA A 1 85 ? -3.340 4.137 17.029 1.00 89.06 85 ALA A CA 1
ATOM 651 C C . ALA A 1 85 ? -4.858 3.962 17.218 1.00 89.06 85 ALA A C 1
ATOM 653 O O . ALA A 1 85 ? -5.416 4.506 18.166 1.00 89.06 85 ALA A O 1
ATOM 654 N N . ALA A 1 86 ? -5.499 3.187 16.339 1.00 90.38 86 ALA A N 1
ATOM 655 C CA . ALA A 1 86 ? -6.908 2.809 16.423 1.00 90.38 86 ALA A CA 1
ATOM 656 C C . ALA A 1 86 ? -7.189 1.624 17.365 1.00 90.38 86 ALA A C 1
ATOM 658 O O . ALA A 1 86 ? -8.336 1.192 17.443 1.00 90.38 86 ALA A O 1
ATOM 659 N N . GLU A 1 87 ? -6.161 1.042 17.998 1.00 91.12 87 GLU A N 1
ATOM 660 C CA . GLU A 1 87 ? -6.258 -0.206 18.773 1.00 91.12 87 GLU A CA 1
ATOM 661 C C . GLU A 1 87 ? -6.929 -1.353 17.989 1.00 91.12 87 GLU A C 1
ATOM 663 O O . GLU A 1 87 ? -7.622 -2.209 18.538 1.00 91.12 87 GLU A O 1
ATOM 668 N N . ALA A 1 88 ? -6.701 -1.385 16.674 1.00 92.62 88 ALA A N 1
ATOM 669 C CA . ALA A 1 88 ? -7.248 -2.366 15.747 1.00 92.62 88 ALA A CA 1
ATOM 670 C C . ALA A 1 88 ? -6.121 -3.285 15.238 1.00 92.62 88 ALA A C 1
ATOM 672 O O . ALA A 1 88 ? -5.599 -3.063 14.139 1.00 92.62 88 ALA A O 1
ATOM 673 N N . PRO A 1 89 ? -5.691 -4.301 16.016 1.00 92.88 89 PRO A N 1
ATOM 674 C CA . PRO A 1 89 ? -4.608 -5.191 15.609 1.00 92.88 89 PRO A CA 1
ATOM 675 C C . PRO A 1 89 ? -4.936 -5.941 14.312 1.00 92.88 89 PRO A C 1
ATOM 677 O O . PRO A 1 89 ? -6.099 -6.118 13.936 1.00 92.88 89 PRO A O 1
ATOM 680 N N . LEU A 1 90 ? -3.893 -6.380 13.607 1.00 95.81 90 LEU A N 1
ATOM 681 C CA . LEU A 1 90 ? -4.043 -7.231 12.431 1.00 95.81 90 LEU A CA 1
ATOM 682 C C . LEU A 1 90 ? -4.641 -8.574 12.849 1.00 95.81 90 LEU A C 1
ATOM 684 O O . LEU A 1 90 ? -4.140 -9.233 13.758 1.00 95.81 90 LEU A O 1
ATOM 688 N N . ALA A 1 91 ? -5.677 -9.024 12.144 1.00 94.75 91 ALA A N 1
ATOM 689 C CA . ALA A 1 91 ? -6.120 -10.401 12.296 1.00 94.75 91 ALA A CA 1
ATOM 690 C C . ALA A 1 91 ? -5.007 -11.355 11.829 1.00 94.75 91 ALA A C 1
ATOM 692 O O . ALA A 1 91 ? -4.256 -11.045 10.906 1.00 94.75 91 ALA A O 1
ATOM 693 N N . THR A 1 92 ? -4.934 -12.560 12.395 1.00 95.25 92 THR A N 1
ATOM 694 C CA . THR A 1 92 ? -3.850 -13.519 12.104 1.00 95.25 92 THR A CA 1
ATOM 695 C C . THR A 1 92 ? -3.682 -13.817 10.606 1.00 95.25 92 THR A C 1
ATOM 697 O O . THR A 1 92 ? -2.562 -13.894 10.111 1.00 95.25 92 THR A O 1
ATOM 700 N N . GLY A 1 93 ? -4.788 -13.911 9.857 1.00 95.88 93 GLY A N 1
ATOM 701 C CA . GLY A 1 93 ? -4.751 -14.094 8.399 1.00 95.88 93 GLY A CA 1
ATOM 702 C C . GLY A 1 93 ? -4.285 -12.857 7.614 1.00 95.88 93 GLY A C 1
ATOM 703 O O . GLY A 1 93 ? -3.659 -13.006 6.565 1.00 95.88 93 GLY A O 1
ATOM 704 N N . GLU A 1 94 ? -4.547 -11.645 8.119 1.00 97.56 94 GLU A N 1
ATOM 705 C CA . GLU A 1 94 ? -4.032 -10.392 7.536 1.00 97.56 94 GLU A CA 1
ATOM 706 C C . GLU A 1 94 ? -2.520 -10.294 7.751 1.00 97.56 94 GLU A C 1
ATOM 708 O O . GLU A 1 94 ? -1.776 -10.005 6.817 1.00 97.56 94 GLU A O 1
ATOM 713 N N . LEU A 1 95 ? -2.069 -10.604 8.972 1.00 97.38 95 LEU A N 1
ATOM 714 C CA . LEU A 1 95 ? -0.658 -10.645 9.344 1.00 97.38 95 LEU A CA 1
ATOM 715 C C . LEU A 1 95 ? 0.120 -11.592 8.431 1.00 97.38 95 LEU A C 1
ATOM 717 O O . LEU A 1 95 ? 1.112 -11.182 7.830 1.00 97.38 95 LEU A O 1
ATOM 721 N N . GLY A 1 96 ? -0.358 -12.833 8.281 1.00 96.62 96 GLY A N 1
ATOM 722 C CA . GLY A 1 96 ? 0.272 -13.812 7.396 1.00 96.62 96 GLY A CA 1
ATOM 723 C C . GLY A 1 96 ? 0.351 -13.312 5.953 1.00 96.62 96 GLY A C 1
ATOM 724 O O . GLY A 1 96 ? 1.399 -13.410 5.324 1.00 96.62 96 GLY A O 1
ATOM 725 N N . THR A 1 97 ? -0.725 -12.701 5.452 1.00 97.25 97 THR A N 1
ATOM 726 C CA . THR A 1 97 ? -0.778 -12.155 4.086 1.00 97.25 97 THR A CA 1
ATOM 727 C C . THR A 1 97 ? 0.240 -11.037 3.879 1.00 97.25 97 THR A C 1
ATOM 729 O O . THR A 1 97 ? 0.967 -11.050 2.884 1.00 97.25 97 THR A O 1
ATOM 732 N N . LEU A 1 98 ? 0.332 -10.093 4.820 1.00 98.12 98 LEU A N 1
ATOM 733 C CA . LEU A 1 98 ? 1.279 -8.987 4.737 1.00 98.12 98 LEU A CA 1
ATOM 734 C C . LEU A 1 98 ? 2.721 -9.499 4.779 1.00 98.12 98 LEU A C 1
ATOM 736 O O . LEU A 1 98 ? 3.485 -9.221 3.861 1.00 98.12 98 LEU A O 1
ATOM 740 N N . VAL A 1 99 ? 3.080 -10.296 5.789 1.00 97.56 99 VAL A N 1
ATOM 741 C CA . VAL A 1 99 ? 4.454 -10.798 5.968 1.00 97.56 99 VAL A CA 1
ATOM 742 C C . VAL A 1 99 ? 4.906 -11.631 4.772 1.00 97.56 99 VAL A C 1
ATOM 744 O O . VAL A 1 99 ? 5.993 -11.409 4.244 1.00 97.56 99 VAL A O 1
ATOM 747 N N . VAL A 1 100 ? 4.063 -12.547 4.296 1.00 96.56 100 VAL A N 1
ATOM 748 C CA . VAL A 1 100 ? 4.393 -13.394 3.143 1.00 96.56 100 VAL A CA 1
ATOM 749 C C . VAL A 1 100 ? 4.547 -12.563 1.870 1.00 96.56 100 VAL A C 1
ATOM 751 O O . VAL A 1 100 ? 5.475 -12.807 1.104 1.00 96.56 100 VAL A O 1
ATOM 754 N N . SER A 1 101 ? 3.710 -11.541 1.659 1.00 97.50 101 SER A N 1
ATOM 755 C CA . SER A 1 101 ? 3.865 -10.622 0.519 1.00 97.50 101 SER A CA 1
ATOM 756 C C . SER A 1 101 ? 5.205 -9.881 0.566 1.00 97.50 101 SER A C 1
ATOM 758 O O . SER A 1 101 ? 5.887 -9.775 -0.452 1.00 97.50 101 SER A O 1
ATOM 760 N N . LEU A 1 102 ? 5.622 -9.427 1.756 1.00 95.94 102 LEU A N 1
ATOM 761 C CA . LEU A 1 102 ? 6.916 -8.767 1.942 1.00 95.94 102 LEU A CA 1
ATOM 762 C C . LEU A 1 102 ? 8.085 -9.710 1.598 1.00 95.94 102 LEU A C 1
ATOM 764 O O . LEU A 1 102 ? 8.981 -9.338 0.841 1.00 95.94 102 LEU A O 1
ATOM 768 N N . LEU A 1 103 ? 8.055 -10.951 2.098 1.00 92.62 103 LEU A N 1
ATOM 769 C CA . LEU A 1 103 ? 9.075 -11.966 1.796 1.00 92.62 103 LEU A CA 1
ATOM 770 C C . LEU A 1 103 ? 9.123 -12.299 0.300 1.00 92.62 103 LEU A C 1
ATOM 772 O O . LEU A 1 103 ? 10.197 -12.350 -0.302 1.00 92.62 103 LEU A O 1
ATOM 776 N N . ARG A 1 104 ? 7.958 -12.473 -0.332 1.00 92.88 104 ARG A N 1
ATOM 777 C CA . ARG A 1 104 ? 7.872 -12.759 -1.766 1.00 92.88 104 ARG A CA 1
ATOM 778 C C . ARG A 1 104 ? 8.419 -11.617 -2.615 1.00 92.88 104 ARG A C 1
ATOM 780 O O . ARG A 1 104 ? 9.131 -11.907 -3.569 1.00 92.88 104 ARG A O 1
ATOM 787 N N . GLY A 1 105 ? 8.178 -10.357 -2.252 1.00 93.06 105 GLY A N 1
ATOM 788 C CA . GLY A 1 105 ? 8.780 -9.229 -2.969 1.00 93.06 105 GLY A CA 1
ATOM 789 C C . GLY A 1 105 ? 10.298 -9.141 -2.784 1.00 93.06 105 GLY A C 1
ATOM 790 O O . GLY A 1 105 ? 11.008 -8.899 -3.755 1.00 93.06 105 GLY A O 1
ATOM 791 N N . VAL A 1 106 ? 10.836 -9.450 -1.595 1.00 90.44 106 VAL A N 1
ATOM 792 C CA . VAL A 1 106 ? 12.299 -9.579 -1.414 1.00 90.44 106 VAL A CA 1
ATOM 793 C C . VAL A 1 106 ? 12.880 -10.667 -2.325 1.00 90.44 106 VAL A C 1
ATOM 795 O O . VAL A 1 106 ? 13.951 -10.479 -2.900 1.00 90.44 106 VAL A O 1
ATOM 798 N N . ARG A 1 107 ? 12.170 -11.785 -2.504 1.00 88.19 107 ARG A N 1
ATOM 799 C CA . ARG A 1 107 ? 12.569 -12.857 -3.428 1.00 88.19 107 ARG A CA 1
ATOM 800 C C . ARG A 1 107 ? 12.449 -12.443 -4.897 1.00 88.19 107 ARG A C 1
ATOM 802 O O . ARG A 1 107 ? 13.302 -12.821 -5.696 1.00 88.19 107 ARG A O 1
ATOM 809 N N . GLU A 1 108 ? 11.423 -11.677 -5.264 1.00 90.31 108 GLU A N 1
ATOM 810 C CA . GLU A 1 108 ? 11.249 -11.131 -6.620 1.00 90.31 108 GLU A CA 1
ATOM 811 C C . GLU A 1 108 ? 12.369 -10.164 -7.010 1.00 90.31 108 GLU A C 1
ATOM 813 O O . GLU A 1 108 ? 12.823 -10.202 -8.151 1.00 90.31 108 GLU A O 1
ATOM 818 N N . LEU A 1 109 ? 12.883 -9.376 -6.057 1.00 88.19 109 LEU A N 1
ATOM 819 C CA . LEU A 1 109 ? 14.085 -8.552 -6.247 1.00 88.19 109 LEU A CA 1
ATOM 820 C C . LEU A 1 109 ? 15.346 -9.397 -6.526 1.00 88.19 109 LEU A C 1
ATOM 822 O O . LEU A 1 109 ? 16.305 -8.899 -7.114 1.00 88.19 109 LEU A O 1
ATOM 826 N N . GLY A 1 110 ? 15.320 -10.688 -6.173 1.00 74.31 110 GLY A N 1
ATOM 827 C CA . GLY A 1 110 ? 16.360 -11.679 -6.442 1.00 74.31 110 GLY A CA 1
ATOM 828 C C . GLY A 1 110 ? 17.388 -11.814 -5.314 1.00 74.31 110 GLY A C 1
ATOM 829 O O . GLY A 1 110 ? 17.770 -10.848 -4.667 1.00 74.31 110 GLY A O 1
ATOM 830 N N . ALA A 1 111 ? 17.877 -13.032 -5.065 1.00 54.56 111 ALA A N 1
ATOM 831 C CA . ALA A 1 111 ? 18.948 -13.288 -4.090 1.00 54.56 111 ALA A CA 1
ATOM 832 C C . ALA A 1 111 ? 20.357 -13.342 -4.723 1.00 54.56 111 ALA A C 1
ATOM 834 O O . ALA A 1 111 ? 21.349 -13.127 -4.029 1.00 54.56 111 ALA A O 1
ATOM 835 N N . ASP A 1 112 ? 20.441 -13.596 -6.035 1.00 49.59 112 ASP A N 1
ATOM 836 C CA . ASP A 1 112 ? 21.694 -13.886 -6.755 1.00 49.59 112 ASP A CA 1
ATOM 837 C C . ASP A 1 112 ? 22.366 -12.659 -7.395 1.00 49.59 112 ASP A C 1
ATOM 839 O O . ASP A 1 112 ? 23.490 -12.754 -7.897 1.00 49.59 112 ASP A O 1
ATOM 843 N N . ALA A 1 113 ? 21.701 -11.503 -7.406 1.00 47.28 113 ALA A N 1
ATOM 844 C CA . ALA A 1 113 ? 22.325 -10.266 -7.847 1.00 47.28 113 ALA A CA 1
ATOM 845 C C . ALA A 1 113 ? 23.044 -9.644 -6.652 1.00 47.28 113 ALA A C 1
ATOM 847 O O . ALA A 1 113 ? 22.415 -9.326 -5.643 1.00 47.28 113 ALA A O 1
ATOM 848 N N . ALA A 1 114 ? 24.352 -9.416 -6.782 1.00 49.53 114 ALA A N 1
ATOM 849 C CA . ALA A 1 114 ? 25.084 -8.541 -5.867 1.00 49.53 114 ALA A CA 1
ATOM 850 C C . ALA A 1 114 ? 24.352 -7.192 -5.662 1.00 49.53 114 ALA A C 1
ATOM 852 O O . ALA A 1 114 ? 24.449 -6.615 -4.585 1.00 49.53 114 ALA A O 1
ATOM 853 N N . ASP A 1 115 ? 23.546 -6.784 -6.651 1.00 51.75 115 ASP A N 1
ATOM 854 C CA . ASP A 1 115 ? 22.744 -5.561 -6.691 1.00 51.75 115 ASP A CA 1
ATOM 855 C C . ASP A 1 115 ? 21.393 -5.641 -5.946 1.00 51.75 115 ASP A C 1
ATOM 857 O O . ASP A 1 115 ? 20.841 -4.614 -5.566 1.00 51.75 115 ASP A O 1
ATOM 861 N N . ALA A 1 116 ? 20.832 -6.830 -5.685 1.00 54.53 116 ALA A N 1
ATOM 862 C CA . ALA A 1 116 ? 19.517 -6.943 -5.034 1.00 54.53 116 ALA A CA 1
ATOM 863 C C . ALA A 1 116 ? 19.564 -6.705 -3.516 1.00 54.53 116 ALA A C 1
ATOM 865 O O . ALA A 1 116 ? 18.575 -6.296 -2.906 1.00 54.53 116 ALA A O 1
ATOM 866 N N . ALA A 1 117 ? 20.734 -6.902 -2.896 1.00 56.22 117 ALA A N 1
ATOM 867 C CA . ALA A 1 117 ? 20.981 -6.462 -1.522 1.00 56.22 117 ALA A CA 1
ATOM 868 C C . ALA A 1 117 ? 20.921 -4.924 -1.384 1.00 56.22 117 ALA A C 1
ATOM 870 O O . ALA A 1 117 ? 20.631 -4.420 -0.293 1.00 56.22 117 ALA A O 1
ATOM 871 N N . ASP A 1 118 ? 21.127 -4.217 -2.497 1.00 68.56 118 ASP A N 1
ATOM 872 C CA . ASP A 1 118 ? 21.185 -2.761 -2.600 1.00 68.56 118 ASP A CA 1
ATOM 873 C C . ASP A 1 118 ? 19.945 -2.184 -3.310 1.00 68.56 118 ASP A C 1
ATOM 875 O O . ASP A 1 118 ? 19.910 -1.001 -3.638 1.00 68.56 118 ASP A O 1
ATOM 879 N N . ALA A 1 119 ? 18.893 -2.988 -3.524 1.00 87.12 119 ALA A N 1
ATOM 880 C CA . ALA A 1 119 ? 17.610 -2.469 -3.982 1.00 87.12 119 ALA A CA 1
ATOM 881 C C . ALA A 1 119 ? 17.054 -1.503 -2.925 1.00 87.12 119 ALA A C 1
ATOM 883 O O . ALA A 1 119 ? 16.589 -1.923 -1.862 1.00 87.12 119 ALA A O 1
ATOM 884 N N . GLU A 1 120 ? 17.130 -0.207 -3.211 1.00 91.50 120 GLU A N 1
ATOM 885 C CA . GLU A 1 120 ? 16.637 0.853 -2.338 1.00 91.50 120 GLU A CA 1
ATOM 886 C C . GLU A 1 120 ? 15.218 1.273 -2.717 1.00 91.50 120 GLU A C 1
ATOM 888 O O . GLU A 1 120 ? 14.847 1.339 -3.896 1.00 91.50 120 GLU A O 1
ATOM 893 N N . GLY A 1 121 ? 14.414 1.533 -1.690 1.00 94.25 121 GLY A N 1
ATOM 894 C CA . GLY A 1 121 ? 13.019 1.899 -1.852 1.00 94.25 121 GLY A CA 1
ATOM 895 C C . GLY A 1 121 ? 12.218 1.743 -0.570 1.00 94.25 121 GLY A C 1
ATOM 896 O O . GLY A 1 121 ? 12.766 1.623 0.531 1.00 94.25 121 GLY A O 1
ATOM 897 N N . ASP A 1 122 ? 10.901 1.742 -0.728 1.00 95.88 122 ASP A N 1
ATOM 898 C CA . ASP A 1 122 ? 9.949 1.632 0.371 1.00 95.88 122 ASP A CA 1
ATOM 899 C C . ASP A 1 122 ? 8.755 0.750 0.003 1.00 95.88 122 ASP A C 1
ATOM 901 O O . ASP A 1 122 ? 8.414 0.580 -1.167 1.00 95.88 122 ASP A O 1
ATOM 905 N N . TRP A 1 123 ? 8.100 0.207 1.028 1.00 97.81 123 TRP A N 1
ATOM 906 C CA . TRP A 1 123 ? 6.903 -0.615 0.877 1.00 97.81 123 TRP A CA 1
ATOM 907 C C . TRP A 1 123 ? 5.631 0.220 0.942 1.00 97.81 123 TRP A C 1
ATOM 909 O O . TRP A 1 123 ? 5.394 0.957 1.905 1.00 97.81 123 TRP A O 1
ATOM 919 N N . TRP A 1 124 ? 4.780 0.029 -0.056 1.00 97.69 124 TRP A N 1
ATOM 920 C CA . TRP A 1 124 ? 3.497 0.697 -0.203 1.00 97.69 124 TRP A CA 1
ATOM 921 C C . TRP A 1 124 ? 2.358 -0.310 -0.298 1.00 97.69 124 TRP A C 1
ATOM 923 O O . TRP A 1 124 ? 2.569 -1.467 -0.648 1.00 97.69 124 TRP A O 1
ATOM 933 N N . LEU A 1 125 ? 1.148 0.143 0.006 1.00 97.62 125 LEU A N 1
ATOM 934 C CA . LEU A 1 125 ? -0.088 -0.565 -0.287 1.00 97.62 125 LEU A CA 1
ATOM 935 C C . LEU A 1 125 ? -0.768 0.088 -1.486 1.00 97.62 125 LEU A C 1
ATOM 937 O O . LEU A 1 125 ? -0.850 1.316 -1.578 1.00 97.62 125 LEU A O 1
ATOM 941 N N . THR A 1 126 ? -1.281 -0.737 -2.386 1.00 95.19 126 THR A N 1
ATOM 942 C CA . THR A 1 126 ? -2.229 -0.308 -3.415 1.00 95.19 126 THR A CA 1
ATOM 943 C C . THR A 1 126 ? -3.611 -0.031 -2.816 1.00 95.19 126 THR A C 1
ATOM 945 O O . THR A 1 126 ? -3.888 -0.372 -1.662 1.00 95.19 126 THR A O 1
ATOM 948 N N . GLY A 1 127 ? -4.509 0.562 -3.610 1.00 89.25 127 GLY A N 1
ATOM 949 C CA . GLY A 1 127 ? -5.898 0.815 -3.202 1.00 89.25 127 GLY A CA 1
ATOM 950 C C . GLY A 1 127 ? -6.693 -0.439 -2.798 1.00 89.25 127 GLY A C 1
ATOM 951 O O . GLY A 1 127 ? -7.601 -0.337 -1.981 1.00 89.25 127 GLY A O 1
ATOM 952 N N . ASP A 1 128 ? -6.329 -1.614 -3.313 1.00 89.69 128 ASP A N 1
ATOM 953 C CA . ASP A 1 128 ? -6.884 -2.931 -2.958 1.00 89.69 128 ASP A CA 1
ATOM 954 C C . ASP A 1 128 ? -6.098 -3.651 -1.842 1.00 89.69 128 ASP A C 1
ATOM 956 O O . ASP A 1 128 ? -6.437 -4.766 -1.450 1.00 89.69 128 ASP A O 1
ATOM 960 N N . GLY A 1 129 ? -5.062 -3.013 -1.292 1.00 93.06 129 GLY A N 1
ATOM 961 C CA . GLY A 1 129 ? -4.314 -3.518 -0.140 1.00 93.06 129 GLY A CA 1
ATOM 962 C C . GLY A 1 129 ? -3.203 -4.501 -0.482 1.00 93.06 129 GLY A C 1
ATOM 963 O O . GLY A 1 129 ? -2.713 -5.188 0.414 1.00 93.06 129 GLY A O 1
ATOM 964 N N . ARG A 1 130 ? -2.769 -4.568 -1.745 1.00 95.69 130 ARG A N 1
ATOM 965 C CA . ARG A 1 130 ? -1.602 -5.357 -2.145 1.00 95.69 130 ARG A CA 1
ATOM 966 C C . ARG A 1 130 ? -0.311 -4.635 -1.732 1.00 95.69 130 ARG A C 1
ATOM 968 O O . ARG A 1 130 ? -0.104 -3.491 -2.144 1.00 95.69 130 ARG A O 1
ATOM 975 N N . PRO A 1 131 ? 0.582 -5.282 -0.961 1.00 97.81 131 PRO A N 1
ATOM 976 C CA . PRO A 1 131 ? 1.897 -4.727 -0.659 1.00 97.81 131 PRO A CA 1
ATOM 977 C C . PRO A 1 131 ? 2.815 -4.783 -1.882 1.00 97.81 131 PRO A C 1
ATOM 979 O O . PRO A 1 131 ? 2.998 -5.855 -2.462 1.00 97.81 131 PRO A O 1
ATOM 982 N N . LEU A 1 132 ? 3.408 -3.643 -2.238 1.00 97.75 132 LEU A N 1
ATOM 983 C CA . LEU A 1 132 ? 4.378 -3.491 -3.320 1.00 97.75 132 LEU A CA 1
ATOM 984 C C . LEU A 1 132 ? 5.637 -2.782 -2.821 1.00 97.75 132 LEU A C 1
ATOM 986 O O . LEU A 1 132 ? 5.557 -1.724 -2.191 1.00 97.75 132 LEU A O 1
ATOM 990 N N . PHE A 1 133 ? 6.805 -3.330 -3.143 1.00 97.50 133 PHE A N 1
ATOM 991 C CA . PHE A 1 133 ? 8.070 -2.627 -2.975 1.00 97.50 133 PHE A CA 1
ATOM 992 C C . PHE A 1 133 ? 8.276 -1.653 -4.133 1.00 97.50 133 PHE A C 1
ATOM 994 O O . PHE A 1 133 ? 8.250 -2.050 -5.297 1.00 97.50 133 PHE A O 1
ATOM 1001 N N . VAL A 1 134 ? 8.493 -0.378 -3.831 1.00 97.00 134 VAL A N 1
ATOM 1002 C CA . VAL A 1 134 ? 8.677 0.673 -4.831 1.00 97.00 134 VAL A CA 1
ATOM 1003 C C . VAL A 1 134 ? 10.114 1.169 -4.784 1.00 97.00 134 VAL A C 1
ATOM 1005 O O . VAL A 1 134 ? 10.533 1.752 -3.784 1.00 97.00 134 VAL A O 1
ATOM 1008 N N . HIS A 1 135 ? 10.851 0.968 -5.880 1.00 94.69 135 HIS A N 1
ATOM 1009 C CA . HIS A 1 135 ? 12.203 1.499 -6.038 1.00 94.69 135 HIS A CA 1
ATOM 1010 C C . HIS A 1 135 ? 12.220 3.024 -5.944 1.00 94.69 135 HIS A C 1
ATOM 1012 O O . HIS A 1 135 ? 11.399 3.695 -6.574 1.00 94.69 135 HIS A O 1
ATOM 1018 N N . GLY A 1 136 ? 13.190 3.571 -5.219 1.00 91.12 136 GLY A N 1
ATOM 1019 C CA . GLY A 1 136 ? 13.350 5.012 -5.077 1.00 91.12 136 GLY A CA 1
ATOM 1020 C C . GLY A 1 136 ? 14.088 5.382 -3.800 1.00 91.12 136 GLY A C 1
ATOM 1021 O O . GLY A 1 136 ? 14.930 4.635 -3.310 1.00 91.12 136 GLY A O 1
ATOM 1022 N N . SER A 1 137 ? 13.760 6.550 -3.248 1.00 83.50 137 SER A N 1
ATOM 1023 C CA . SER A 1 137 ? 14.294 6.959 -1.953 1.00 83.50 137 SER A CA 1
ATOM 1024 C C . SER A 1 137 ? 13.756 6.056 -0.845 1.00 83.50 137 SER A C 1
ATOM 1026 O O . SER A 1 137 ? 12.556 5.794 -0.770 1.00 83.50 137 SER A O 1
ATOM 1028 N N . GLY A 1 138 ? 14.651 5.589 0.021 1.00 84.50 138 GLY A N 1
ATOM 1029 C CA . GLY A 1 138 ? 14.297 4.685 1.105 1.00 84.50 138 GLY A CA 1
ATOM 1030 C C . GLY A 1 138 ? 15.518 3.969 1.661 1.00 84.50 138 GLY A C 1
ATOM 1031 O O . GLY A 1 138 ? 16.629 4.497 1.635 1.00 84.50 138 GLY A O 1
ATOM 1032 N N . GLY A 1 139 ? 15.296 2.774 2.200 1.00 87.50 139 GLY A N 1
ATOM 1033 C CA . GLY A 1 139 ? 16.370 1.892 2.650 1.00 87.50 139 GLY A CA 1
ATOM 1034 C C . GLY A 1 139 ? 16.468 0.647 1.779 1.00 87.50 139 GLY A C 1
ATOM 1035 O O . GLY A 1 139 ? 15.611 0.402 0.933 1.00 87.50 139 GLY A O 1
ATOM 1036 N N . SER A 1 140 ? 17.482 -0.178 2.039 1.00 90.00 140 SER A N 1
ATOM 1037 C CA . SER A 1 140 ? 17.580 -1.515 1.442 1.00 90.00 140 SER A CA 1
ATOM 1038 C C . SER A 1 140 ? 16.292 -2.307 1.685 1.00 90.00 140 SER A C 1
ATOM 1040 O O . SER A 1 140 ? 15.803 -2.366 2.819 1.00 90.00 140 SER A O 1
ATOM 1042 N N . ALA A 1 141 ? 15.778 -2.957 0.641 1.00 90.69 141 ALA A N 1
ATOM 1043 C CA . ALA A 1 141 ? 14.550 -3.744 0.676 1.00 90.69 141 ALA A CA 1
ATOM 1044 C C . ALA A 1 141 ? 14.534 -4.746 1.834 1.00 90.69 141 ALA A C 1
ATOM 1046 O O . ALA A 1 141 ? 13.546 -4.846 2.562 1.00 90.69 141 ALA A O 1
ATOM 1047 N N . ARG A 1 142 ? 15.653 -5.439 2.076 1.00 89.69 142 ARG A N 1
ATOM 1048 C CA . ARG A 1 142 ? 15.785 -6.399 3.183 1.00 89.69 142 ARG A CA 1
ATOM 1049 C C . ARG A 1 142 ? 15.714 -5.727 4.550 1.00 89.69 142 ARG A C 1
ATOM 1051 O O . ARG A 1 142 ? 14.992 -6.195 5.426 1.00 89.69 142 ARG A O 1
ATOM 1058 N N . ALA A 1 143 ? 16.411 -4.604 4.721 1.00 89.81 143 ALA A N 1
ATOM 1059 C CA . ALA A 1 143 ? 16.399 -3.850 5.973 1.00 89.81 143 ALA A CA 1
ATOM 1060 C C . ALA A 1 143 ? 15.009 -3.265 6.273 1.00 89.81 143 ALA A C 1
ATOM 1062 O O . ALA A 1 143 ? 14.538 -3.346 7.407 1.00 89.81 143 ALA A O 1
ATOM 1063 N N . ARG A 1 144 ? 14.326 -2.724 5.255 1.00 93.50 144 ARG A N 1
ATOM 1064 C CA . ARG A 1 144 ? 12.956 -2.203 5.386 1.00 93.50 144 ARG A CA 1
ATOM 1065 C C . ARG A 1 144 ? 11.956 -3.320 5.675 1.00 93.50 144 ARG A C 1
ATOM 1067 O O . ARG A 1 144 ? 11.113 -3.156 6.548 1.00 93.50 144 ARG A O 1
ATOM 1074 N N . THR A 1 145 ? 12.095 -4.472 5.021 1.00 94.81 145 THR A N 1
ATOM 1075 C CA . THR A 1 145 ? 11.259 -5.656 5.282 1.00 94.81 145 THR A CA 1
ATOM 1076 C C . THR A 1 145 ? 11.464 -6.185 6.701 1.00 94.81 145 THR A C 1
ATOM 1078 O O . THR A 1 145 ? 10.487 -6.397 7.406 1.00 94.81 145 THR A O 1
ATOM 1081 N N . SER A 1 146 ? 12.715 -6.307 7.162 1.00 94.31 146 SER A N 1
ATOM 1082 C CA . SER A 1 146 ? 13.047 -6.695 8.543 1.00 94.31 146 SER A CA 1
ATOM 1083 C C . SER A 1 146 ? 12.378 -5.767 9.566 1.00 94.31 146 SER A C 1
ATOM 1085 O O . SER A 1 146 ? 11.673 -6.240 10.453 1.00 94.31 146 SER A O 1
ATOM 1087 N N . ALA A 1 147 ? 12.507 -4.447 9.388 1.00 95.44 147 ALA A N 1
ATOM 1088 C CA . ALA A 1 147 ? 11.893 -3.466 10.284 1.00 95.44 147 ALA A CA 1
ATOM 1089 C C . ALA A 1 147 ? 10.353 -3.529 10.285 1.00 95.44 147 ALA A C 1
ATOM 1091 O O . ALA A 1 147 ? 9.723 -3.356 11.327 1.00 95.44 147 ALA A O 1
ATOM 1092 N N . LEU A 1 148 ? 9.732 -3.789 9.129 1.00 97.50 148 LEU A N 1
ATOM 1093 C CA . LEU A 1 148 ? 8.282 -3.971 9.047 1.00 97.50 148 LEU A CA 1
ATOM 1094 C C . LEU A 1 148 ? 7.827 -5.263 9.725 1.00 97.50 148 LEU A C 1
ATOM 1096 O O . LEU A 1 148 ? 6.816 -5.234 10.413 1.00 97.50 148 LEU A O 1
ATOM 1100 N N . VAL A 1 149 ? 8.561 -6.371 9.585 1.00 97.50 149 VAL A N 1
ATOM 1101 C CA . VAL A 1 149 ? 8.239 -7.637 10.267 1.00 97.50 149 VAL A CA 1
ATOM 1102 C C . VAL A 1 149 ? 8.256 -7.463 11.788 1.00 97.50 149 VAL A C 1
ATOM 1104 O O . VAL A 1 149 ? 7.340 -7.934 12.459 1.00 97.50 149 VAL A O 1
ATOM 1107 N N . GLU A 1 150 ? 9.223 -6.719 12.329 1.00 96.88 150 GLU A N 1
ATOM 1108 C CA . GLU A 1 150 ? 9.270 -6.405 13.766 1.00 96.88 150 GLU A CA 1
ATOM 1109 C C . GLU A 1 150 ? 8.067 -5.577 14.216 1.00 96.88 150 GLU A C 1
ATOM 1111 O O . GLU A 1 150 ? 7.444 -5.891 15.226 1.00 96.88 150 GLU A O 1
ATOM 1116 N N . ARG A 1 151 ? 7.671 -4.569 13.431 1.00 96.25 151 ARG A N 1
ATOM 1117 C CA . ARG A 1 151 ? 6.456 -3.791 13.712 1.00 96.25 151 ARG A CA 1
ATOM 1118 C C . ARG A 1 151 ? 5.188 -4.630 13.620 1.00 96.25 151 ARG A C 1
ATOM 1120 O O . ARG A 1 151 ? 4.280 -4.474 14.429 1.00 96.25 151 ARG A O 1
ATOM 1127 N N . ILE A 1 152 ? 5.116 -5.536 12.649 1.00 97.62 152 ILE A N 1
ATOM 1128 C CA . ILE A 1 152 ? 3.981 -6.446 12.480 1.00 97.62 152 ILE A CA 1
ATOM 1129 C C . ILE A 1 152 ? 3.839 -7.370 13.696 1.00 97.62 152 ILE A C 1
ATOM 1131 O O . ILE A 1 152 ? 2.712 -7.660 14.100 1.00 97.62 152 ILE A O 1
ATOM 1135 N N . ALA A 1 153 ? 4.947 -7.793 14.314 1.00 96.31 153 ALA A N 1
ATOM 1136 C CA . ALA A 1 153 ? 4.913 -8.614 15.523 1.00 96.31 153 ALA A CA 1
ATOM 1137 C C . ALA A 1 153 ? 4.188 -7.924 16.690 1.00 96.31 153 ALA A C 1
ATOM 1139 O O . ALA A 1 153 ? 3.591 -8.601 17.521 1.00 96.31 153 ALA A O 1
ATOM 1140 N N . GLU A 1 154 ? 4.145 -6.590 16.716 1.00 94.56 154 GLU A N 1
ATOM 1141 C CA . GLU A 1 154 ? 3.417 -5.830 17.734 1.00 94.56 154 GLU A CA 1
ATOM 1142 C C . GLU A 1 154 ? 1.884 -5.904 17.593 1.00 94.56 154 GLU A C 1
ATOM 1144 O O . GLU A 1 154 ? 1.166 -5.443 18.480 1.00 94.56 154 GLU A O 1
ATOM 1149 N N . HIS A 1 155 ? 1.370 -6.459 16.491 1.00 94.62 155 HIS A N 1
ATOM 1150 C CA . HIS A 1 155 ? -0.064 -6.637 16.245 1.00 94.62 155 HIS A CA 1
ATOM 1151 C C . HIS A 1 155 ? -0.596 -8.012 16.680 1.00 94.62 155 HIS A C 1
ATOM 1153 O O . HIS A 1 155 ? -1.751 -8.331 16.397 1.00 94.62 155 HIS A O 1
ATOM 1159 N N . THR A 1 156 ? 0.215 -8.841 17.337 1.00 94.62 156 THR A N 1
ATOM 1160 C CA . THR A 1 156 ? -0.197 -10.162 17.822 1.00 94.62 156 THR A CA 1
ATOM 1161 C C . THR A 1 156 ? 0.367 -10.438 19.212 1.00 94.62 156 THR A C 1
ATOM 1163 O O . THR A 1 156 ? 1.500 -10.081 19.509 1.00 94.62 156 THR A O 1
ATOM 1166 N N . ASP A 1 157 ? -0.409 -11.127 20.048 1.00 94.50 157 ASP A N 1
ATOM 1167 C CA . ASP A 1 157 ? 0.038 -11.624 21.357 1.00 94.50 157 ASP A CA 1
ATOM 1168 C C . ASP A 1 157 ? 0.458 -13.107 21.311 1.00 94.50 157 ASP A C 1
ATOM 1170 O O . ASP A 1 157 ? 0.899 -13.683 22.315 1.00 94.50 157 ASP A O 1
ATOM 1174 N N . ASP A 1 158 ? 0.319 -13.766 20.153 1.00 95.00 158 ASP A N 1
ATOM 1175 C CA . ASP A 1 158 ? 0.684 -15.172 20.011 1.00 95.00 158 ASP A CA 1
ATOM 1176 C C . ASP A 1 158 ? 2.206 -15.355 19.994 1.00 95.00 158 ASP A C 1
ATOM 1178 O O . ASP A 1 158 ? 2.892 -15.102 19.003 1.00 95.00 158 ASP A O 1
ATOM 1182 N N . ARG A 1 159 ? 2.732 -15.896 21.096 1.00 95.56 159 ARG A N 1
ATOM 1183 C CA . ARG A 1 159 ? 4.165 -16.158 21.283 1.00 95.56 159 ARG A CA 1
ATOM 1184 C C . ARG A 1 159 ? 4.761 -17.091 20.233 1.00 95.56 159 ARG A C 1
ATOM 1186 O O . ARG A 1 159 ? 5.967 -17.019 20.009 1.00 95.56 159 ARG A O 1
ATOM 1193 N N . ALA A 1 160 ? 3.981 -18.007 19.654 1.00 93.38 160 ALA A N 1
ATOM 1194 C CA . ALA A 1 160 ? 4.490 -18.876 18.595 1.00 93.38 160 ALA A CA 1
ATOM 1195 C C . ALA A 1 160 ? 4.733 -18.070 17.314 1.00 93.38 160 ALA A C 1
ATOM 1197 O O . ALA A 1 160 ? 5.843 -18.106 16.786 1.00 93.38 160 ALA A O 1
ATOM 1198 N N . THR A 1 161 ? 3.743 -17.282 16.890 1.00 95.19 161 THR A N 1
ATOM 1199 C CA . THR A 1 161 ? 3.865 -16.357 15.757 1.00 95.19 161 THR A CA 1
ATOM 1200 C C . THR A 1 161 ? 4.986 -15.340 15.976 1.00 95.19 161 THR A C 1
ATOM 1202 O O . THR A 1 161 ? 5.836 -15.202 15.104 1.00 95.19 161 THR A O 1
ATOM 1205 N N . ILE A 1 162 ? 5.067 -14.697 17.149 1.00 96.75 162 ILE A N 1
ATOM 1206 C CA . ILE A 1 162 ? 6.121 -13.708 17.458 1.00 96.75 162 ILE A CA 1
ATOM 1207 C C . ILE A 1 162 ? 7.519 -14.301 17.252 1.00 96.75 162 ILE A C 1
ATOM 1209 O O . ILE A 1 162 ? 8.339 -13.706 16.567 1.00 96.75 162 ILE A O 1
ATOM 1213 N N . ARG A 1 163 ? 7.786 -15.511 17.763 1.00 95.75 163 ARG A N 1
ATOM 1214 C CA . ARG A 1 163 ? 9.099 -16.163 17.591 1.00 95.75 163 ARG A CA 1
ATOM 1215 C C . ARG A 1 163 ? 9.456 -16.403 16.129 1.00 95.75 163 ARG A C 1
ATOM 1217 O O . ARG A 1 163 ? 10.622 -16.295 15.765 1.00 95.75 163 ARG A O 1
ATOM 1224 N N . VAL A 1 164 ? 8.467 -16.772 15.320 1.00 95.25 164 VAL A N 1
ATOM 1225 C CA . VAL A 1 164 ? 8.653 -16.988 13.885 1.00 95.25 164 VAL A CA 1
ATOM 1226 C C . VAL A 1 164 ? 8.976 -15.655 13.196 1.00 95.25 164 VAL A C 1
ATOM 1228 O O . VAL A 1 164 ? 9.916 -15.598 12.409 1.00 95.25 164 VAL A O 1
ATOM 1231 N N . LEU A 1 165 ? 8.268 -14.573 13.538 1.00 96.50 165 LEU A N 1
ATOM 1232 C CA . LEU A 1 165 ? 8.542 -13.230 13.013 1.00 96.50 165 LEU A CA 1
ATOM 1233 C C . LEU A 1 165 ? 9.920 -12.700 13.444 1.00 96.50 165 LEU A C 1
ATOM 1235 O O . LEU A 1 165 ? 10.638 -12.143 12.618 1.00 96.50 165 LEU A O 1
ATOM 1239 N N . ASP A 1 166 ? 10.327 -12.922 14.695 1.00 95.81 166 ASP A N 1
ATOM 1240 C CA . ASP A 1 166 ? 11.656 -12.541 15.194 1.00 95.81 166 ASP A CA 1
ATOM 1241 C C . ASP A 1 166 ? 12.772 -13.278 14.435 1.00 95.81 166 ASP A C 1
ATOM 1243 O O . ASP A 1 166 ? 13.780 -12.678 14.048 1.00 95.81 166 ASP A O 1
ATOM 1247 N N . GLU A 1 167 ? 12.590 -14.582 14.184 1.00 94.31 167 GLU A N 1
ATOM 1248 C CA . GLU A 1 167 ? 13.523 -15.386 13.388 1.00 94.31 167 GLU A CA 1
ATOM 1249 C C . GLU A 1 167 ? 13.634 -14.845 11.954 1.00 94.31 167 GLU A C 1
ATOM 1251 O O . GLU A 1 167 ? 14.747 -14.653 11.457 1.00 94.31 167 GLU A O 1
ATOM 1256 N N . MET A 1 168 ? 12.498 -14.538 11.315 1.00 92.75 168 MET A N 1
ATOM 1257 C CA . MET A 1 168 ? 12.457 -13.925 9.983 1.00 92.75 168 MET A CA 1
ATOM 1258 C C . MET A 1 168 ? 13.188 -12.579 9.960 1.00 92.75 168 MET A C 1
ATOM 1260 O O . MET A 1 168 ? 14.052 -12.348 9.112 1.00 92.75 168 MET A O 1
ATOM 1264 N N . ALA A 1 169 ? 12.865 -11.680 10.894 1.00 93.62 169 ALA A N 1
ATOM 1265 C CA . ALA A 1 169 ? 13.446 -10.344 10.956 1.00 93.62 169 ALA A CA 1
ATOM 1266 C C . ALA A 1 169 ? 14.965 -10.393 11.150 1.00 93.62 169 ALA A C 1
ATOM 1268 O O . ALA A 1 169 ? 15.688 -9.611 10.526 1.00 93.62 169 ALA A O 1
ATOM 1269 N N . ALA A 1 170 ? 15.459 -11.315 11.982 1.00 91.19 170 ALA A N 1
ATOM 1270 C CA . ALA A 1 170 ? 16.885 -11.543 12.173 1.00 91.19 170 ALA A CA 1
ATOM 1271 C C . ALA A 1 170 ? 17.558 -12.079 10.902 1.00 91.19 170 ALA A C 1
ATOM 1273 O O . ALA A 1 170 ? 18.607 -11.572 10.506 1.00 91.19 170 ALA A O 1
ATOM 1274 N N . ALA A 1 171 ? 16.948 -13.056 10.235 1.00 89.12 171 ALA A N 1
ATOM 1275 C CA . ALA A 1 171 ? 17.503 -13.654 9.028 1.00 89.12 171 ALA A CA 1
ATOM 1276 C C . ALA A 1 171 ? 17.543 -12.686 7.838 1.00 89.12 171 ALA A C 1
ATOM 1278 O O . ALA A 1 171 ? 18.533 -12.656 7.115 1.00 89.12 171 ALA A O 1
ATOM 1279 N N . LEU A 1 172 ? 16.538 -11.818 7.686 1.00 87.56 172 LEU A N 1
ATOM 1280 C CA . LEU A 1 172 ? 16.514 -10.773 6.653 1.00 87.56 172 LEU A CA 1
ATOM 1281 C C . LEU A 1 172 ? 17.685 -9.783 6.767 1.00 87.56 172 LEU A C 1
ATOM 1283 O O . LEU A 1 172 ? 18.049 -9.140 5.783 1.00 87.56 172 LEU A O 1
ATOM 1287 N N . ARG A 1 173 ? 18.301 -9.658 7.950 1.00 85.12 173 ARG A N 1
ATOM 1288 C CA . ARG A 1 173 ? 19.513 -8.846 8.150 1.00 85.12 173 ARG A CA 1
ATOM 1289 C C . ARG A 1 173 ? 20.778 -9.549 7.670 1.00 85.12 173 ARG A C 1
ATOM 1291 O O . ARG A 1 173 ? 21.772 -8.875 7.400 1.00 85.12 173 ARG A O 1
ATOM 1298 N N . ASP A 1 174 ? 20.759 -10.876 7.560 1.00 80.81 174 ASP A N 1
ATOM 1299 C CA . ASP A 1 174 ? 21.866 -11.642 7.004 1.00 80.81 174 ASP A CA 1
ATOM 1300 C C . ASP A 1 174 ? 21.799 -11.629 5.470 1.00 80.81 174 ASP A C 1
ATOM 1302 O O . ASP A 1 174 ? 20.795 -11.953 4.832 1.00 80.81 174 ASP A O 1
ATOM 1306 N N . ARG A 1 175 ? 22.918 -11.273 4.834 1.00 66.88 175 ARG A N 1
ATOM 1307 C CA . ARG A 1 175 ? 23.033 -11.286 3.372 1.00 66.88 175 ARG A CA 1
ATOM 1308 C C . ARG A 1 175 ? 22.917 -12.697 2.789 1.00 66.88 175 ARG A C 1
ATOM 1310 O O . ARG A 1 175 ? 22.545 -12.816 1.624 1.00 66.88 175 ARG A O 1
ATOM 1317 N N . ARG A 1 176 ? 23.211 -13.736 3.577 1.00 67.62 176 ARG A N 1
ATOM 1318 C CA . ARG A 1 176 ? 23.193 -15.152 3.169 1.00 67.62 176 ARG A CA 1
ATOM 1319 C C . ARG A 1 176 ? 21.850 -15.847 3.382 1.00 67.62 176 ARG A C 1
ATOM 1321 O O . ARG A 1 176 ? 21.800 -17.069 3.312 1.00 67.62 176 ARG A O 1
ATOM 1328 N N . HIS A 1 177 ? 20.791 -15.091 3.657 1.00 69.19 177 HIS A N 1
ATOM 1329 C CA . HIS A 1 177 ? 19.440 -15.631 3.758 1.00 69.19 177 HIS A CA 1
ATOM 1330 C C . HIS A 1 177 ? 19.085 -16.527 2.554 1.00 69.19 177 HIS A C 1
ATOM 1332 O O . HIS A 1 177 ? 19.397 -16.180 1.413 1.00 69.19 177 HIS A O 1
ATOM 1338 N N . HIS A 1 178 ? 18.482 -17.690 2.820 1.00 65.06 178 HIS A N 1
ATOM 1339 C CA . HIS A 1 178 ? 18.235 -18.750 1.837 1.00 65.06 178 HIS A CA 1
ATOM 1340 C C . HIS A 1 178 ? 16.731 -18.958 1.601 1.00 65.06 178 HIS A C 1
ATOM 1342 O O . HIS A 1 178 ? 15.976 -19.081 2.565 1.00 65.06 178 HIS A O 1
ATOM 1348 N N . ASP A 1 179 ? 16.328 -19.124 0.337 1.00 69.75 179 ASP A N 1
ATOM 1349 C CA . ASP A 1 179 ? 14.932 -19.327 -0.102 1.00 69.75 179 ASP A CA 1
ATOM 1350 C C . ASP A 1 179 ? 14.195 -20.475 0.625 1.00 69.75 179 ASP A C 1
ATOM 1352 O O . ASP A 1 179 ? 12.981 -20.419 0.829 1.00 69.75 179 ASP A O 1
ATOM 1356 N N . ASP A 1 180 ? 14.914 -21.516 1.061 1.00 75.75 180 ASP A N 1
ATOM 1357 C CA . ASP A 1 180 ? 14.330 -22.651 1.795 1.00 75.75 180 ASP A CA 1
ATOM 1358 C C . ASP A 1 180 ? 13.723 -22.232 3.148 1.00 75.75 180 ASP A C 1
ATOM 1360 O O . ASP A 1 180 ? 12.752 -22.834 3.620 1.00 75.75 180 ASP A O 1
ATOM 1364 N N . ALA A 1 181 ? 14.273 -21.192 3.783 1.00 82.81 181 ALA A N 1
ATOM 1365 C CA . ALA A 1 181 ? 13.740 -20.659 5.032 1.00 82.81 181 ALA A CA 1
ATOM 1366 C C . ALA A 1 181 ? 12.417 -19.906 4.809 1.00 82.81 181 ALA A C 1
ATOM 1368 O O . ALA A 1 181 ? 11.504 -20.055 5.625 1.00 82.81 181 ALA A O 1
ATOM 1369 N N . ASP A 1 182 ? 12.270 -19.204 3.680 1.00 85.12 182 ASP A N 1
ATOM 1370 C CA . ASP A 1 182 ? 11.049 -18.464 3.332 1.00 85.12 182 ASP A CA 1
ATOM 1371 C C . ASP A 1 182 ? 9.857 -19.399 3.134 1.00 85.12 182 ASP A C 1
ATOM 1373 O O . ASP A 1 182 ? 8.794 -19.184 3.716 1.00 85.12 182 ASP A O 1
ATOM 1377 N N . ALA A 1 183 ? 10.041 -20.487 2.379 1.00 86.88 183 ALA A N 1
ATOM 1378 C CA . ALA A 1 183 ? 8.978 -21.466 2.147 1.00 86.88 183 ALA A CA 1
ATOM 1379 C C . ALA A 1 183 ? 8.511 -22.134 3.453 1.00 86.88 183 ALA A C 1
ATOM 1381 O O . ALA A 1 183 ? 7.315 -22.356 3.665 1.00 86.88 183 ALA A O 1
ATOM 1382 N N . ARG A 1 184 ? 9.453 -22.433 4.359 1.00 92.19 184 ARG A N 1
ATOM 1383 C CA . ARG A 1 184 ? 9.149 -22.983 5.686 1.00 92.19 184 ARG A CA 1
ATOM 1384 C C . ARG A 1 184 ? 8.308 -22.007 6.508 1.00 92.19 184 ARG A C 1
ATOM 1386 O O . ARG A 1 184 ? 7.322 -22.415 7.117 1.00 92.19 184 ARG A O 1
ATOM 1393 N N . TRP A 1 185 ? 8.710 -20.746 6.547 1.00 92.75 185 TRP A N 1
ATOM 1394 C CA . TRP A 1 185 ? 8.034 -19.693 7.296 1.00 92.75 185 TRP A CA 1
ATOM 1395 C C . TRP A 1 185 ? 6.643 -19.371 6.756 1.00 92.75 185 TRP A C 1
ATOM 1397 O O . TRP A 1 185 ? 5.702 -19.261 7.539 1.00 92.75 185 TRP A O 1
ATOM 1407 N N . GLU A 1 186 ? 6.487 -19.300 5.435 1.00 93.19 186 GLU A N 1
ATOM 1408 C CA . GLU A 1 186 ? 5.178 -19.160 4.795 1.00 93.19 186 GLU A CA 1
ATOM 1409 C C . GLU A 1 186 ? 4.242 -20.306 5.213 1.00 93.19 186 GLU A C 1
ATOM 1411 O O . GLU A 1 186 ? 3.116 -20.070 5.658 1.00 93.19 186 GLU A O 1
ATOM 1416 N N . GLY A 1 187 ? 4.737 -21.548 5.168 1.00 92.81 187 GLY A N 1
ATOM 1417 C CA . GLY A 1 187 ? 3.989 -22.717 5.631 1.00 92.81 187 GLY A CA 1
ATOM 1418 C C . GLY A 1 187 ? 3.614 -22.653 7.116 1.00 92.81 187 GLY A C 1
ATOM 1419 O O . GLY A 1 187 ? 2.503 -23.033 7.481 1.00 92.81 187 GLY A O 1
ATOM 1420 N N . GLN A 1 188 ? 4.504 -22.148 7.976 1.00 93.88 188 GLN A N 1
ATOM 1421 C CA . GLN A 1 188 ? 4.222 -21.968 9.405 1.00 93.88 188 GLN A CA 1
ATOM 1422 C C . GLN A 1 188 ? 3.132 -20.921 9.648 1.00 93.88 188 GLN A C 1
ATOM 1424 O O . GLN A 1 188 ? 2.212 -21.187 10.417 1.00 93.88 188 GLN A O 1
ATOM 1429 N N . LEU A 1 189 ? 3.195 -19.766 8.979 1.00 93.50 189 LEU A N 1
ATOM 1430 C CA . LEU A 1 189 ? 2.192 -18.707 9.128 1.00 93.50 189 LEU A CA 1
ATOM 1431 C C . LEU A 1 189 ? 0.806 -19.172 8.656 1.00 93.50 189 LEU A C 1
ATOM 1433 O O . LEU A 1 189 ? -0.186 -18.975 9.361 1.00 93.50 189 LEU A O 1
ATOM 1437 N N . PHE A 1 190 ? 0.727 -19.853 7.509 1.00 93.56 190 PHE A N 1
ATOM 1438 C CA . PHE A 1 190 ? -0.552 -20.334 6.972 1.00 93.56 190 PHE A CA 1
ATOM 1439 C C . PHE A 1 190 ? -1.090 -21.600 7.643 1.00 93.56 190 PHE A C 1
ATOM 1441 O O . PHE A 1 190 ? -2.276 -21.903 7.509 1.00 93.56 190 PHE A O 1
ATOM 1448 N N . ALA A 1 191 ? -0.272 -22.310 8.423 1.00 93.94 191 ALA A N 1
ATOM 1449 C CA . ALA A 1 191 ? -0.767 -23.362 9.306 1.00 93.94 191 ALA A CA 1
ATOM 1450 C C . ALA A 1 191 ? -1.581 -22.801 10.488 1.00 93.94 191 ALA A C 1
ATOM 1452 O O . ALA A 1 191 ? -2.442 -23.504 11.015 1.00 93.94 191 ALA A O 1
ATOM 1453 N N . VAL A 1 192 ? -1.327 -21.552 10.903 1.00 92.62 192 VAL A N 1
ATOM 1454 C CA . VAL A 1 192 ? -2.043 -20.902 12.015 1.00 92.62 192 VAL A CA 1
ATOM 1455 C C . VAL A 1 192 ? -3.379 -20.323 11.551 1.00 92.62 192 VAL A C 1
ATOM 1457 O O . VAL A 1 192 ? -4.396 -20.494 12.223 1.00 92.62 192 VAL A O 1
ATOM 1460 N N . ALA A 1 193 ? -3.394 -19.636 10.408 1.00 93.38 193 ALA A N 1
ATOM 1461 C CA . ALA A 1 193 ? -4.602 -19.034 9.858 1.00 93.38 193 ALA A CA 1
ATOM 1462 C C . ALA A 1 193 ? -4.568 -18.980 8.328 1.00 93.38 193 ALA A C 1
ATOM 1464 O O . ALA A 1 193 ? -3.525 -18.745 7.722 1.00 93.38 193 ALA A O 1
ATOM 1465 N N . ALA A 1 194 ? -5.741 -19.125 7.707 1.00 93.81 194 ALA A N 1
ATOM 1466 C CA . ALA A 1 194 ? -5.883 -18.919 6.271 1.00 93.81 194 ALA A CA 1
ATOM 1467 C C . ALA A 1 194 ? -5.582 -17.451 5.886 1.00 93.81 194 ALA A C 1
ATOM 1469 O O . ALA A 1 194 ? -5.927 -16.546 6.658 1.00 93.81 194 ALA A O 1
ATOM 1470 N N . PRO A 1 195 ? -4.995 -17.200 4.697 1.00 95.69 195 PRO A N 1
ATOM 1471 C CA . PRO A 1 195 ? -4.766 -15.848 4.189 1.00 95.69 195 PRO A CA 1
ATOM 1472 C C . PRO A 1 195 ? -6.060 -15.024 4.147 1.00 95.69 195 PRO A C 1
ATOM 1474 O O . PRO A 1 195 ? -7.125 -15.536 3.792 1.00 95.69 195 PRO A O 1
ATOM 1477 N N . ARG A 1 196 ? -5.975 -13.737 4.498 1.00 95.44 196 ARG A N 1
ATOM 1478 C CA . ARG A 1 196 ? -7.093 -12.783 4.461 1.00 95.44 196 ARG A CA 1
ATOM 1479 C C . ARG A 1 196 ? -6.631 -11.446 3.893 1.00 95.44 196 ARG A C 1
ATOM 1481 O O . ARG A 1 196 ? -5.551 -10.975 4.236 1.00 95.44 196 ARG A O 1
ATOM 1488 N N . ALA A 1 197 ? -7.484 -10.823 3.080 1.00 94.25 197 ALA A N 1
ATOM 1489 C CA . ALA A 1 197 ? -7.250 -9.480 2.559 1.00 94.25 197 ALA A CA 1
ATOM 1490 C C . ALA A 1 197 ? -7.098 -8.455 3.693 1.00 94.25 197 ALA A C 1
ATOM 1492 O O . ALA A 1 197 ? -7.775 -8.560 4.721 1.00 94.25 197 ALA A O 1
ATOM 1493 N N . LEU A 1 198 ? -6.227 -7.466 3.482 1.00 95.62 198 LEU A N 1
ATOM 1494 C CA . LEU A 1 198 ? -6.007 -6.385 4.436 1.00 95.62 198 LEU A CA 1
ATOM 1495 C C . LEU A 1 198 ? -7.215 -5.451 4.460 1.00 95.62 198 LEU A C 1
ATOM 1497 O O . LEU A 1 198 ? -7.626 -4.907 3.439 1.00 95.62 198 LEU A O 1
ATOM 1501 N N . ARG A 1 199 ? -7.757 -5.217 5.651 1.00 92.56 199 ARG A N 1
ATOM 1502 C CA . ARG A 1 199 ? -8.788 -4.207 5.882 1.00 92.56 199 ARG A CA 1
ATOM 1503 C C . ARG A 1 199 ? -8.191 -2.802 5.868 1.00 92.56 199 ARG A C 1
ATOM 1505 O O . ARG A 1 199 ? -7.444 -2.430 6.775 1.00 92.56 199 ARG A O 1
ATOM 1512 N N . LEU A 1 200 ? -8.485 -2.031 4.830 1.00 89.44 200 LEU A N 1
ATOM 1513 C CA . LEU A 1 200 ? -7.959 -0.671 4.672 1.00 89.44 200 LEU A CA 1
ATOM 1514 C C . LEU A 1 200 ? -8.863 0.406 5.291 1.00 89.44 200 LEU A C 1
ATOM 1516 O O . LEU A 1 200 ? -8.440 1.548 5.431 1.00 89.44 200 LEU A O 1
ATOM 1520 N N . ASP A 1 201 ? -10.072 0.035 5.708 1.00 83.44 201 ASP A N 1
ATOM 1521 C CA . ASP A 1 201 ? -11.138 0.873 6.270 1.00 83.44 201 ASP A CA 1
ATOM 1522 C C . ASP A 1 201 ? -10.888 1.313 7.730 1.00 83.44 201 ASP A C 1
ATOM 1524 O O . ASP A 1 201 ? -11.818 1.415 8.527 1.00 83.44 201 ASP A O 1
ATOM 1528 N N . VAL A 1 202 ? -9.629 1.567 8.104 1.00 76.44 202 VAL A N 1
ATOM 1529 C CA . VAL A 1 202 ? -9.244 2.055 9.439 1.00 76.44 202 VAL A CA 1
ATOM 1530 C C . VAL A 1 202 ? -8.691 3.471 9.319 1.00 76.44 202 VAL A C 1
ATOM 1532 O O . VAL A 1 202 ? -7.530 3.685 8.965 1.00 76.44 202 VAL A O 1
ATOM 1535 N N . PHE A 1 203 ? -9.546 4.441 9.633 1.00 68.38 203 PHE A N 1
ATOM 1536 C CA . PHE A 1 203 ? -9.287 5.871 9.477 1.00 68.38 203 PHE A CA 1
ATOM 1537 C C . PHE A 1 203 ? -8.961 6.523 10.831 1.00 68.38 203 PHE A C 1
ATOM 1539 O O . PHE A 1 203 ? -9.740 7.312 11.355 1.00 68.38 203 PHE A O 1
ATOM 1546 N N . ALA A 1 204 ? -7.826 6.160 11.434 1.00 61.22 204 ALA A N 1
ATOM 1547 C CA . ALA A 1 204 ? -7.294 6.846 12.619 1.00 61.22 204 ALA A CA 1
ATOM 1548 C C . ALA A 1 204 ? -6.128 7.767 12.232 1.00 61.22 204 ALA A C 1
ATOM 1550 O O . ALA A 1 204 ? -5.391 7.426 11.311 1.00 61.22 204 ALA A O 1
ATOM 1551 N N . PRO A 1 205 ? -5.915 8.911 12.903 1.00 48.94 205 PRO A N 1
ATOM 1552 C CA . PRO A 1 205 ? -4.788 9.784 12.597 1.00 48.94 205 PRO A CA 1
ATOM 1553 C C . PRO A 1 205 ? -3.453 9.079 12.864 1.00 48.94 205 PRO A C 1
ATOM 1555 O O . PRO A 1 205 ? -3.282 8.360 13.850 1.00 48.94 205 PRO A O 1
ATOM 1558 N N . GLU A 1 206 ? -2.495 9.297 11.970 1.00 50.72 206 GLU A N 1
ATOM 1559 C CA . GLU A 1 206 ? -1.150 8.742 12.077 1.00 50.72 206 GLU A CA 1
ATOM 1560 C C . GLU A 1 206 ? -0.292 9.605 13.009 1.00 50.72 206 GLU A C 1
ATOM 1562 O O . GLU A 1 206 ? -0.243 10.828 12.867 1.00 50.72 206 GLU A O 1
ATOM 1567 N N . ARG A 1 207 ? 0.390 8.996 13.987 1.00 53.22 207 ARG A N 1
ATOM 1568 C CA . ARG A 1 207 ? 1.276 9.745 14.887 1.00 53.22 207 ARG A CA 1
ATOM 1569 C C . ARG A 1 207 ? 2.654 9.866 14.251 1.00 53.22 207 ARG A C 1
ATOM 1571 O O . ARG A 1 207 ? 3.259 8.870 13.881 1.00 53.22 207 ARG A O 1
ATOM 1578 N N . ALA A 1 208 ? 3.202 11.080 14.218 1.00 51.84 208 ALA A N 1
ATOM 1579 C CA . ALA A 1 208 ? 4.520 11.348 13.636 1.00 51.84 208 ALA A CA 1
ATOM 1580 C C . ALA A 1 208 ? 5.669 10.526 14.262 1.00 51.84 208 ALA A C 1
ATOM 1582 O O . ALA A 1 208 ? 6.677 10.287 13.607 1.00 51.84 208 ALA A O 1
ATOM 1583 N N . ALA A 1 209 ? 5.523 10.079 15.516 1.00 51.53 209 ALA A N 1
ATOM 1584 C CA . ALA A 1 209 ? 6.494 9.211 16.191 1.00 51.53 209 ALA A CA 1
ATOM 1585 C C . ALA A 1 209 ? 6.550 7.789 15.605 1.00 51.53 209 ALA A C 1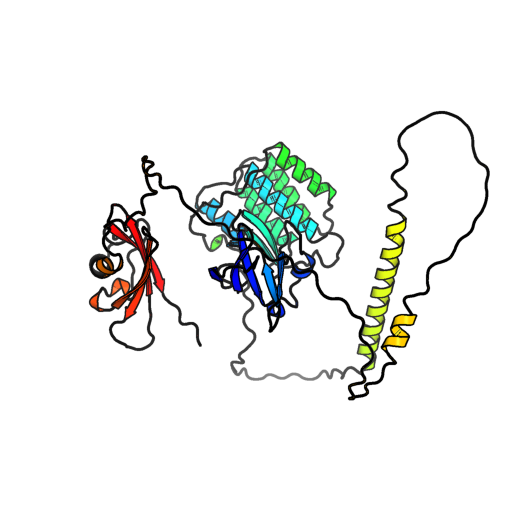
ATOM 1587 O O . ALA A 1 209 ? 7.567 7.110 15.736 1.00 51.53 209 ALA A O 1
ATOM 1588 N N . ASP A 1 210 ? 5.479 7.365 14.937 1.00 50.72 210 ASP A N 1
ATOM 1589 C CA . ASP A 1 210 ? 5.351 6.041 14.341 1.00 50.72 210 ASP A CA 1
ATOM 1590 C C . ASP A 1 210 ? 5.872 6.017 12.893 1.00 50.72 210 ASP A C 1
ATOM 1592 O O . ASP A 1 210 ? 5.808 4.981 12.237 1.00 50.72 210 ASP A O 1
ATOM 1596 N N . LEU A 1 211 ? 6.453 7.112 12.395 1.00 55.34 211 LEU A N 1
ATOM 1597 C CA . LEU A 1 211 ? 7.069 7.205 11.072 1.00 55.34 211 LEU A CA 1
ATOM 1598 C C . LEU A 1 211 ? 8.594 7.296 11.172 1.00 55.34 211 LEU A C 1
ATOM 1600 O O . LEU A 1 211 ? 9.135 8.195 11.819 1.00 55.34 211 LEU A O 1
ATOM 1604 N N . ALA A 1 212 ? 9.315 6.416 10.475 1.00 46.88 212 ALA A N 1
ATOM 1605 C CA . ALA A 1 212 ? 10.736 6.621 10.232 1.00 46.88 212 ALA A CA 1
ATOM 1606 C C . ALA A 1 212 ? 10.949 7.952 9.476 1.00 46.88 212 ALA A C 1
ATOM 1608 O O . ALA A 1 212 ? 10.257 8.217 8.487 1.00 46.88 212 ALA A O 1
ATOM 1609 N N . PRO A 1 213 ? 11.905 8.807 9.894 1.00 39.91 213 PRO A N 1
ATOM 1610 C CA . PRO A 1 213 ? 12.141 10.086 9.239 1.00 39.91 213 PRO A CA 1
ATOM 1611 C C . PRO A 1 213 ? 12.574 9.863 7.788 1.00 39.91 213 PRO A C 1
ATOM 1613 O O . PRO A 1 213 ? 13.685 9.407 7.503 1.00 39.91 213 PRO A O 1
ATOM 1616 N N . ARG A 1 214 ? 11.682 10.212 6.860 1.00 43.22 214 ARG A N 1
ATOM 1617 C CA . ARG A 1 214 ? 11.933 10.145 5.424 1.00 43.22 214 ARG A CA 1
ATOM 1618 C C . ARG A 1 214 ? 12.947 11.226 5.059 1.00 43.22 214 ARG A C 1
ATOM 1620 O O . ARG A 1 214 ? 12.676 12.419 5.197 1.00 43.22 214 ARG A O 1
ATOM 1627 N N . ARG A 1 215 ? 14.139 10.830 4.603 1.00 37.53 215 ARG A N 1
ATOM 1628 C CA . ARG A 1 215 ? 15.096 11.780 4.022 1.00 37.53 215 ARG A CA 1
ATOM 1629 C C . ARG A 1 215 ? 14.554 12.232 2.673 1.00 37.53 215 ARG A C 1
ATOM 1631 O O . ARG A 1 215 ? 14.742 11.558 1.666 1.00 37.53 215 ARG A O 1
ATOM 1638 N N . VAL A 1 216 ? 13.880 13.375 2.662 1.00 33.22 216 VAL A N 1
ATOM 1639 C CA . VAL A 1 216 ? 13.600 14.102 1.424 1.00 33.22 216 VAL A CA 1
ATOM 1640 C C . VAL A 1 216 ? 14.952 14.554 0.857 1.00 33.22 216 VAL A C 1
ATOM 1642 O O . VAL A 1 216 ? 15.698 15.228 1.578 1.00 33.22 216 VAL A O 1
ATOM 1645 N N . PRO A 1 217 ? 15.318 14.187 -0.385 1.00 33.88 217 PRO A N 1
ATOM 1646 C CA . PRO A 1 217 ? 16.476 14.771 -1.041 1.00 33.88 217 PRO A CA 1
ATOM 1647 C C . PRO A 1 217 ? 16.258 16.280 -1.107 1.00 33.88 217 PRO A C 1
ATOM 1649 O O . PRO A 1 217 ? 15.314 16.764 -1.730 1.00 33.88 217 PRO A O 1
ATOM 1652 N N . ARG A 1 218 ? 17.097 17.030 -0.395 1.00 29.61 218 ARG A N 1
ATOM 1653 C CA . ARG A 1 218 ? 17.112 18.486 -0.479 1.00 29.61 218 ARG A CA 1
ATOM 1654 C C . ARG A 1 218 ? 17.485 18.850 -1.922 1.00 29.61 218 ARG A C 1
ATOM 1656 O O . ARG A 1 218 ? 18.469 18.293 -2.407 1.00 29.61 218 ARG A O 1
ATOM 1663 N N . PRO A 1 219 ? 16.774 19.767 -2.598 1.00 34.38 219 PRO A N 1
ATOM 1664 C CA . PRO A 1 219 ? 17.222 20.251 -3.894 1.00 34.38 219 PRO A CA 1
ATOM 1665 C C . PRO A 1 219 ? 18.613 20.878 -3.732 1.00 34.38 219 PRO A C 1
ATOM 1667 O O . PRO A 1 219 ? 18.805 21.852 -2.996 1.00 34.38 219 PRO A O 1
ATOM 1670 N N . GLU A 1 220 ? 19.609 20.266 -4.369 1.00 42.59 220 GLU A N 1
ATOM 1671 C CA . GLU A 1 220 ? 20.930 20.855 -4.544 1.00 42.59 220 GLU A CA 1
ATOM 1672 C C . GLU A 1 220 ? 20.815 21.953 -5.598 1.00 42.59 220 GLU A C 1
ATOM 1674 O O . GLU A 1 220 ? 20.889 21.707 -6.797 1.00 42.59 220 GLU A O 1
ATOM 1679 N N . GLY A 1 221 ? 20.590 23.184 -5.148 1.00 37.28 221 GLY A N 1
ATOM 1680 C CA . GLY A 1 221 ? 20.517 24.312 -6.062 1.00 37.28 221 GLY A CA 1
ATOM 1681 C C . GLY A 1 221 ? 19.987 25.567 -5.402 1.00 37.28 221 GLY A C 1
ATOM 1682 O O . GLY A 1 221 ? 18.829 25.894 -5.576 1.00 37.28 221 GLY A O 1
ATOM 1683 N N . GLU A 1 222 ? 20.836 26.244 -4.629 1.00 36.44 222 GLU A N 1
ATOM 1684 C CA . GLU A 1 222 ? 21.040 27.694 -4.746 1.00 36.44 222 GLU A CA 1
ATOM 1685 C C . GLU A 1 222 ? 22.147 28.129 -3.779 1.00 36.44 222 GLU A C 1
ATOM 1687 O O . GLU A 1 222 ? 22.040 28.075 -2.551 1.00 36.44 222 GLU A O 1
ATOM 1692 N N . GLY A 1 223 ? 23.282 28.504 -4.370 1.00 39.72 223 GLY A N 1
ATOM 1693 C CA . GLY A 1 223 ? 24.490 28.928 -3.679 1.00 39.72 223 GLY A CA 1
ATOM 1694 C C . GLY A 1 223 ? 24.307 30.255 -2.947 1.00 39.72 223 GLY A C 1
ATOM 1695 O O . GLY A 1 223 ? 24.718 31.308 -3.431 1.00 39.72 223 GLY A O 1
ATOM 1696 N N . GLY A 1 224 ? 23.771 30.195 -1.730 1.00 33.69 224 GLY A N 1
ATOM 1697 C CA . GLY A 1 224 ? 23.802 31.288 -0.766 1.00 33.69 224 GLY A CA 1
ATOM 1698 C C . GLY A 1 224 ? 25.212 31.491 -0.211 1.00 33.69 224 GLY A C 1
ATOM 1699 O O . GLY A 1 224 ? 25.625 30.845 0.751 1.00 33.69 224 GLY A O 1
ATOM 1700 N N . ARG A 1 225 ? 25.962 32.416 -0.818 1.00 47.00 225 ARG A N 1
ATOM 1701 C CA . ARG A 1 225 ? 27.261 32.903 -0.333 1.00 47.00 225 ARG A CA 1
ATOM 1702 C C . ARG A 1 225 ? 27.148 33.382 1.121 1.00 47.00 225 ARG A C 1
ATOM 1704 O O . ARG A 1 225 ? 26.644 34.471 1.381 1.00 47.00 225 ARG A O 1
ATOM 1711 N N . ARG A 1 226 ? 27.714 32.631 2.068 1.00 38.06 226 ARG A N 1
ATOM 1712 C CA . ARG A 1 226 ? 28.119 33.168 3.376 1.00 38.06 226 ARG A CA 1
ATOM 1713 C C . ARG A 1 226 ? 29.608 32.953 3.596 1.00 38.06 226 ARG A C 1
ATOM 1715 O O . ARG A 1 226 ? 30.115 31.837 3.643 1.00 38.06 226 ARG A O 1
ATOM 1722 N N . ALA A 1 227 ? 30.292 34.086 3.689 1.00 42.06 227 ALA A N 1
ATOM 1723 C CA . ALA A 1 227 ? 31.717 34.221 3.889 1.00 42.06 227 ALA A CA 1
ATOM 1724 C C . ALA A 1 227 ? 32.175 33.528 5.178 1.00 42.06 227 ALA A C 1
ATOM 1726 O O . ALA A 1 227 ? 31.698 33.847 6.268 1.00 42.06 227 ALA A O 1
ATOM 1727 N N . ARG A 1 228 ? 33.182 32.655 5.070 1.00 35.91 228 ARG A N 1
ATOM 1728 C CA . ARG A 1 228 ? 33.995 32.258 6.219 1.00 35.91 228 ARG A CA 1
ATOM 1729 C C . ARG A 1 228 ? 35.475 32.421 5.889 1.00 35.91 228 ARG A C 1
ATOM 1731 O O . ARG A 1 228 ? 36.019 31.788 4.991 1.00 35.91 228 ARG A O 1
ATOM 1738 N N . ARG A 1 229 ? 36.085 33.354 6.618 1.00 35.88 229 ARG A N 1
ATOM 1739 C CA . ARG A 1 229 ? 37.491 33.758 6.565 1.00 35.88 229 ARG A CA 1
ATOM 1740 C C . ARG A 1 229 ? 38.440 32.585 6.853 1.00 35.88 229 ARG A C 1
ATOM 1742 O O . ARG A 1 229 ? 38.404 32.001 7.928 1.00 35.88 229 ARG A O 1
ATOM 1749 N N . THR A 1 230 ? 39.297 32.322 5.870 1.00 32.41 230 THR A N 1
ATOM 1750 C CA . THR A 1 230 ? 40.745 32.040 5.932 1.00 32.41 230 THR A CA 1
ATOM 1751 C C . THR A 1 230 ? 41.352 31.419 7.200 1.00 32.41 230 THR A C 1
ATOM 1753 O O . THR A 1 230 ? 41.522 32.099 8.213 1.00 32.41 230 THR A O 1
ATOM 1756 N N . ARG A 1 231 ? 41.952 30.233 7.034 1.00 33.25 231 ARG A N 1
ATOM 1757 C CA . ARG A 1 231 ? 43.367 30.007 7.382 1.00 33.25 231 ARG A CA 1
ATOM 1758 C C . ARG A 1 231 ? 43.960 28.906 6.502 1.00 33.25 231 ARG A C 1
ATOM 1760 O O . ARG A 1 231 ? 43.384 27.835 6.367 1.00 33.25 231 ARG A O 1
ATOM 1767 N N . ALA A 1 232 ? 45.075 29.239 5.864 1.00 32.00 232 ALA A N 1
ATOM 1768 C CA . ALA A 1 232 ? 45.791 28.421 4.901 1.00 32.00 232 ALA A CA 1
ATOM 1769 C C . ALA A 1 232 ? 46.767 27.457 5.584 1.00 32.00 232 ALA A C 1
ATOM 1771 O O . ALA A 1 232 ? 47.468 27.865 6.506 1.00 32.00 232 ALA A O 1
ATOM 1772 N N . THR A 1 233 ? 46.893 26.250 5.032 1.00 35.09 233 THR A N 1
ATOM 1773 C CA . THR A 1 233 ? 48.149 25.492 4.952 1.00 35.09 233 THR A CA 1
ATOM 1774 C C . THR A 1 233 ? 48.190 24.719 3.629 1.00 35.09 233 THR A C 1
ATOM 1776 O O . THR A 1 233 ? 47.186 24.510 2.955 1.00 35.09 233 THR A O 1
ATOM 1779 N N . THR A 1 234 ? 49.407 24.438 3.195 1.00 34.47 234 THR A N 1
ATOM 1780 C CA . THR A 1 234 ? 49.868 24.293 1.814 1.00 34.47 234 THR A CA 1
ATOM 1781 C C . THR A 1 234 ? 49.873 22.867 1.255 1.00 34.47 234 THR A C 1
ATOM 1783 O O . THR A 1 234 ? 50.236 21.937 1.960 1.00 34.47 234 THR A O 1
ATOM 1786 N N . ARG A 1 235 ? 49.682 22.796 -0.074 1.00 33.81 235 ARG A N 1
ATOM 1787 C CA . ARG A 1 235 ? 50.262 21.858 -1.065 1.00 33.81 235 ARG A CA 1
ATOM 1788 C C . ARG A 1 235 ? 49.976 20.353 -0.928 1.00 33.81 235 ARG A C 1
ATOM 1790 O O . ARG A 1 235 ? 50.667 19.645 -0.211 1.00 33.81 235 ARG A O 1
ATOM 1797 N N . ALA A 1 236 ? 49.172 19.854 -1.867 1.00 32.88 236 ALA A N 1
ATOM 1798 C CA . ALA A 1 236 ? 49.505 18.660 -2.643 1.00 32.88 236 ALA A CA 1
ATOM 1799 C C . ALA A 1 236 ? 48.952 18.828 -4.068 1.00 32.88 236 ALA A C 1
ATOM 1801 O O . ALA A 1 236 ? 47.764 19.074 -4.263 1.00 32.88 236 ALA A O 1
ATOM 1802 N N . ALA A 1 237 ? 49.845 18.780 -5.054 1.00 40.06 237 ALA A N 1
ATOM 1803 C CA . ALA A 1 237 ? 49.509 18.747 -6.468 1.00 40.06 237 ALA A CA 1
ATOM 1804 C C . ALA A 1 237 ? 48.993 17.343 -6.813 1.00 40.06 237 ALA A C 1
ATOM 1806 O O . ALA A 1 237 ? 49.673 16.364 -6.510 1.00 40.06 237 ALA A O 1
ATOM 1807 N N . ALA A 1 238 ? 47.826 17.245 -7.447 1.00 36.59 238 ALA A N 1
ATOM 1808 C CA . ALA A 1 238 ? 47.307 15.991 -7.980 1.00 36.59 238 ALA A CA 1
ATOM 1809 C C . ALA A 1 238 ? 47.043 16.137 -9.481 1.00 36.59 238 ALA A C 1
ATOM 1811 O O . ALA A 1 238 ? 46.488 17.128 -9.954 1.00 36.59 238 ALA A O 1
ATOM 1812 N N . ALA A 1 239 ? 47.559 15.147 -10.198 1.00 39.53 239 ALA A N 1
ATOM 1813 C CA . ALA A 1 239 ? 47.727 15.053 -11.631 1.00 39.53 239 ALA A CA 1
ATOM 1814 C C . ALA A 1 239 ? 46.412 15.079 -12.424 1.00 39.53 239 ALA A C 1
ATOM 1816 O O . ALA A 1 239 ? 45.377 14.589 -11.981 1.00 39.53 239 ALA A O 1
ATOM 1817 N N . ARG A 1 240 ? 46.497 15.599 -13.653 1.00 41.91 240 ARG A N 1
ATOM 1818 C CA . ARG A 1 240 ? 45.483 15.407 -14.695 1.00 41.91 240 ARG A CA 1
ATOM 1819 C C . ARG A 1 240 ? 45.499 13.933 -15.130 1.00 41.91 240 ARG A C 1
ATOM 1821 O O . ARG A 1 240 ? 46.582 13.454 -15.471 1.00 41.91 240 ARG A O 1
ATOM 1828 N N . PRO A 1 241 ? 44.361 13.221 -15.162 1.00 41.09 241 PRO A N 1
ATOM 1829 C CA . PRO A 1 241 ? 44.324 11.875 -15.711 1.00 41.09 241 PRO A CA 1
ATOM 1830 C C . PRO A 1 241 ? 44.511 11.939 -17.230 1.00 41.09 241 PRO A C 1
ATOM 1832 O O . PRO A 1 241 ? 43.885 12.742 -17.924 1.00 41.09 241 PRO A O 1
ATOM 1835 N N . SER A 1 242 ? 45.421 11.113 -17.737 1.00 53.78 242 SER A N 1
ATOM 1836 C CA . SER A 1 242 ? 45.627 10.935 -19.171 1.00 53.78 242 SER A CA 1
ATOM 1837 C C . SER A 1 242 ? 44.555 10.002 -19.741 1.00 53.78 242 SER A C 1
ATOM 1839 O O . SER A 1 242 ? 44.074 9.096 -19.063 1.00 53.78 242 SER A O 1
ATOM 1841 N N . THR A 1 243 ? 44.202 10.203 -21.008 1.00 48.97 243 THR A N 1
ATOM 1842 C CA . THR A 1 243 ? 43.160 9.485 -21.766 1.00 48.97 243 THR A CA 1
ATOM 1843 C C . THR A 1 243 ? 43.368 7.966 -21.890 1.00 48.97 243 THR A C 1
ATOM 1845 O O . THR A 1 243 ? 42.506 7.270 -22.419 1.00 48.97 243 THR A O 1
ATOM 1848 N N . LEU A 1 244 ? 44.477 7.429 -21.374 1.00 49.03 244 LEU A N 1
ATOM 1849 C CA . LEU A 1 244 ? 44.794 6.000 -21.371 1.00 49.03 244 LEU A CA 1
ATOM 1850 C C . LEU A 1 244 ? 44.189 5.229 -20.184 1.00 49.03 244 LEU A C 1
ATOM 1852 O O . LEU A 1 244 ? 43.970 4.025 -20.313 1.00 49.03 244 LEU A O 1
ATOM 1856 N N . ASP A 1 245 ? 43.858 5.892 -19.071 1.00 49.06 245 ASP A N 1
ATOM 1857 C CA . ASP A 1 245 ? 43.251 5.216 -17.910 1.00 49.06 245 ASP A CA 1
ATOM 1858 C C . ASP A 1 245 ? 41.746 4.972 -18.104 1.00 49.06 245 ASP A C 1
ATOM 1860 O O . ASP A 1 245 ? 41.238 3.921 -17.719 1.00 49.06 245 ASP A O 1
ATOM 1864 N N . ALA A 1 246 ? 41.058 5.869 -18.821 1.00 51.53 246 ALA A N 1
ATOM 1865 C CA . ALA A 1 246 ? 39.661 5.689 -19.230 1.00 51.53 246 ALA A CA 1
ATOM 1866 C C . ALA A 1 246 ? 39.481 4.562 -20.269 1.00 51.53 246 ALA A C 1
ATOM 1868 O O . ALA A 1 246 ? 38.446 3.901 -20.317 1.00 51.53 246 ALA A O 1
ATOM 1869 N N . ALA A 1 247 ? 40.507 4.304 -21.088 1.00 43.81 247 ALA A N 1
ATOM 1870 C CA . ALA A 1 247 ? 40.492 3.215 -22.061 1.00 43.81 247 ALA A CA 1
ATOM 1871 C C . ALA A 1 247 ? 40.728 1.841 -21.406 1.00 43.81 247 ALA A C 1
ATOM 1873 O O . ALA A 1 247 ? 40.205 0.833 -21.879 1.00 43.81 247 ALA A O 1
ATOM 1874 N N . ARG A 1 248 ? 41.480 1.782 -20.296 1.00 49.78 248 ARG A N 1
ATOM 1875 C CA . ARG A 1 248 ? 41.712 0.536 -19.545 1.00 49.78 248 ARG A CA 1
ATOM 1876 C C . ARG A 1 248 ? 40.485 0.083 -18.757 1.00 49.78 248 ARG A C 1
ATOM 1878 O O . ARG A 1 248 ? 40.197 -1.111 -18.753 1.00 49.78 248 ARG A O 1
ATOM 1885 N N . THR A 1 249 ? 39.746 1.012 -18.155 1.00 54.00 249 THR A N 1
ATOM 1886 C CA . THR A 1 249 ? 38.494 0.699 -17.449 1.00 54.00 249 THR A CA 1
ATOM 1887 C C . THR A 1 249 ? 37.393 0.249 -18.411 1.00 54.00 249 THR A C 1
ATOM 1889 O O . THR A 1 249 ? 36.678 -0.700 -18.102 1.00 54.00 249 THR A O 1
ATOM 1892 N N . ALA A 1 250 ? 37.321 0.818 -19.620 1.00 50.66 250 ALA A N 1
ATOM 1893 C CA . ALA A 1 250 ? 36.391 0.371 -20.662 1.00 50.66 250 ALA A CA 1
ATOM 1894 C C . ALA A 1 250 ? 36.716 -1.031 -21.226 1.00 50.66 250 ALA A C 1
ATOM 1896 O O . ALA A 1 250 ? 35.816 -1.785 -21.596 1.00 50.66 250 ALA A O 1
ATOM 1897 N N . LEU A 1 251 ? 37.999 -1.416 -21.274 1.00 44.72 251 LEU A N 1
ATOM 1898 C CA . LEU A 1 251 ? 38.399 -2.747 -21.747 1.00 44.72 251 LEU A CA 1
ATOM 1899 C C . LEU A 1 251 ? 38.147 -3.850 -20.701 1.00 44.72 251 LEU A C 1
ATOM 1901 O O . LEU A 1 251 ? 37.886 -4.996 -21.068 1.00 44.72 251 LEU A O 1
ATOM 1905 N N . GLN A 1 252 ? 38.199 -3.515 -19.407 1.00 54.00 252 GLN A N 1
ATOM 1906 C CA . GLN A 1 252 ? 37.904 -4.460 -18.324 1.00 54.00 252 GLN A CA 1
ATOM 1907 C C . GLN A 1 252 ? 36.403 -4.761 -18.218 1.00 54.00 252 GLN A C 1
ATOM 1909 O O . GLN A 1 252 ? 36.037 -5.936 -18.150 1.00 54.00 252 GLN A O 1
ATOM 1914 N N . THR A 1 253 ? 35.533 -3.754 -18.355 1.00 52.31 253 THR A N 1
ATOM 1915 C CA . THR A 1 253 ? 34.070 -3.942 -18.321 1.00 52.31 253 THR A CA 1
ATOM 1916 C C . THR A 1 253 ? 33.542 -4.753 -19.512 1.00 52.31 253 THR A C 1
ATOM 1918 O O . THR A 1 253 ? 32.648 -5.585 -19.346 1.00 52.31 253 THR A O 1
ATOM 1921 N N . MET A 1 254 ? 34.144 -4.620 -20.703 1.00 44.75 254 MET A N 1
ATOM 1922 C CA . MET A 1 254 ? 33.801 -5.472 -21.854 1.00 44.75 254 MET A CA 1
ATOM 1923 C C . MET A 1 254 ? 34.187 -6.945 -21.649 1.00 44.75 254 MET A C 1
ATOM 1925 O O . MET A 1 254 ? 33.490 -7.834 -22.140 1.00 44.75 254 MET A O 1
ATOM 1929 N N . SER A 1 255 ? 35.273 -7.224 -20.920 1.00 45.25 255 SER A N 1
ATOM 1930 C CA . SER A 1 255 ? 35.724 -8.601 -20.673 1.00 45.25 255 SER A CA 1
ATOM 1931 C C . SER A 1 255 ? 34.833 -9.345 -19.669 1.00 45.25 255 SER A C 1
ATOM 1933 O O . SER A 1 255 ? 34.554 -10.531 -19.850 1.00 45.25 255 SER A O 1
ATOM 1935 N N . GLU A 1 256 ? 34.289 -8.637 -18.678 1.00 47.59 256 GLU A N 1
ATOM 1936 C CA . GLU A 1 256 ? 33.391 -9.203 -17.665 1.00 47.59 256 GLU A CA 1
ATOM 1937 C C . GLU A 1 256 ? 31.986 -9.468 -18.231 1.00 47.59 256 GLU A C 1
ATOM 1939 O O . GLU A 1 256 ? 31.411 -10.533 -17.988 1.00 47.59 256 GLU A O 1
ATOM 1944 N N . ALA A 1 257 ? 31.481 -8.583 -19.100 1.00 47.97 257 ALA A N 1
ATOM 1945 C CA . ALA A 1 257 ? 30.218 -8.793 -19.813 1.00 47.97 257 ALA A CA 1
ATOM 1946 C C . ALA A 1 257 ? 30.272 -10.007 -20.766 1.00 47.97 257 ALA A C 1
ATOM 1948 O O . ALA A 1 257 ? 29.294 -10.749 -20.906 1.00 47.97 257 ALA A O 1
ATOM 1949 N N . MET A 1 258 ? 31.430 -10.268 -21.382 1.00 46.69 258 MET A N 1
ATOM 1950 C CA . MET A 1 258 ? 31.614 -11.401 -22.295 1.00 46.69 258 MET A CA 1
ATOM 1951 C C . MET A 1 258 ? 31.710 -12.747 -21.550 1.00 46.69 258 MET A C 1
ATOM 1953 O O . MET A 1 258 ? 31.164 -13.753 -22.013 1.00 46.69 258 MET A O 1
ATOM 1957 N N . ILE A 1 259 ? 32.326 -12.769 -20.360 1.00 55.09 259 ILE A N 1
ATOM 1958 C CA . ILE A 1 259 ? 32.418 -13.959 -19.491 1.00 55.09 259 ILE A CA 1
ATOM 1959 C C . ILE A 1 259 ? 31.057 -14.271 -18.829 1.00 55.09 259 ILE A C 1
ATOM 1961 O O . ILE A 1 259 ? 30.664 -15.440 -18.724 1.00 55.09 259 ILE A O 1
ATOM 1965 N N . ALA A 1 260 ? 30.274 -13.246 -18.473 1.00 52.91 260 ALA A N 1
ATOM 1966 C CA . ALA A 1 260 ? 28.903 -13.400 -17.974 1.00 52.91 260 ALA A CA 1
ATOM 1967 C C . ALA A 1 260 ? 27.914 -13.873 -19.063 1.00 52.91 260 ALA A C 1
ATOM 1969 O O . ALA A 1 260 ? 26.998 -14.648 -18.780 1.00 52.91 260 ALA A O 1
ATOM 1970 N N . GLY A 1 261 ? 28.119 -13.479 -20.325 1.00 44.31 261 GLY A N 1
ATOM 1971 C CA . GLY A 1 261 ? 27.318 -13.949 -21.462 1.00 44.31 261 GLY A CA 1
ATOM 1972 C C . GLY A 1 261 ? 27.567 -15.420 -21.827 1.00 44.31 261 GLY A C 1
ATOM 1973 O O . GLY A 1 261 ? 26.623 -16.159 -22.124 1.00 44.31 261 GLY A O 1
ATOM 1974 N N . LEU A 1 262 ? 28.820 -15.889 -21.744 1.00 48.34 262 LEU A N 1
ATOM 1975 C CA . LEU A 1 262 ? 29.182 -17.273 -22.088 1.00 48.34 262 LEU A CA 1
ATOM 1976 C C . LEU A 1 262 ? 28.717 -18.311 -21.046 1.00 48.34 262 LEU A C 1
ATOM 1978 O O . LEU A 1 262 ? 28.402 -19.454 -21.395 1.00 48.34 262 LEU A O 1
ATOM 1982 N N . SER A 1 263 ? 28.629 -17.929 -19.769 1.00 51.16 263 SER A N 1
ATOM 1983 C CA . SER A 1 263 ? 28.158 -18.812 -18.688 1.00 51.16 263 SER A CA 1
ATOM 1984 C C . SER A 1 263 ? 26.633 -19.029 -18.703 1.00 51.16 263 SER A C 1
ATOM 1986 O O . SER A 1 263 ? 26.150 -20.093 -18.305 1.00 51.16 263 SER A O 1
ATOM 1988 N N . ARG A 1 264 ? 25.857 -18.087 -19.263 1.00 49.66 264 ARG A N 1
ATOM 1989 C CA . ARG A 1 264 ? 24.395 -18.226 -19.441 1.00 49.66 264 ARG A CA 1
ATOM 1990 C C . ARG A 1 264 ? 24.015 -19.193 -20.568 1.00 49.66 264 ARG A C 1
ATOM 1992 O O . ARG A 1 264 ? 23.009 -19.894 -20.464 1.00 49.66 264 ARG A O 1
ATOM 1999 N N . LEU A 1 265 ? 24.846 -19.309 -21.605 1.00 47.53 265 LEU A N 1
ATOM 2000 C CA . LEU A 1 265 ? 24.622 -20.245 -22.718 1.00 47.53 265 LEU A CA 1
ATOM 2001 C C . LEU A 1 265 ? 24.983 -21.699 -22.372 1.00 47.53 265 LEU A C 1
ATOM 2003 O O . LEU A 1 265 ? 24.435 -22.628 -22.965 1.00 47.53 265 LEU A O 1
ATOM 2007 N N . THR A 1 266 ? 25.854 -21.921 -21.385 1.00 50.75 266 THR A N 1
ATOM 2008 C CA . THR A 1 266 ? 26.271 -23.270 -20.964 1.00 50.75 266 THR A CA 1
ATOM 2009 C C . THR A 1 266 ? 25.356 -23.884 -19.896 1.00 50.75 266 THR A C 1
ATOM 2011 O O . THR A 1 266 ? 25.197 -25.105 -19.875 1.00 50.75 266 THR A O 1
ATOM 2014 N N . ARG A 1 267 ? 24.654 -23.080 -19.079 1.00 48.88 267 ARG A N 1
ATOM 2015 C CA . ARG A 1 267 ? 23.713 -23.587 -18.052 1.00 48.88 267 ARG A CA 1
ATOM 2016 C C . ARG A 1 267 ? 22.340 -24.014 -18.575 1.00 48.88 267 ARG A C 1
ATOM 2018 O O . ARG A 1 267 ? 21.720 -24.890 -17.977 1.00 48.88 267 ARG A O 1
ATOM 2025 N N . LYS A 1 268 ? 21.883 -23.487 -19.718 1.00 44.38 268 LYS A N 1
ATOM 2026 C CA . LYS A 1 268 ? 20.583 -23.871 -20.308 1.00 44.38 268 LYS A CA 1
ATOM 2027 C C . LYS A 1 268 ? 20.586 -25.279 -20.926 1.00 44.38 268 LYS A C 1
ATOM 2029 O O . LYS A 1 268 ? 19.529 -25.821 -21.209 1.00 44.38 268 LYS A O 1
ATOM 2034 N N . ARG A 1 269 ? 21.761 -25.905 -21.085 1.00 40.81 269 ARG A N 1
ATOM 2035 C CA . ARG A 1 269 ? 21.910 -27.248 -21.673 1.00 40.81 269 ARG A CA 1
ATOM 2036 C C . ARG A 1 269 ? 21.953 -28.389 -20.648 1.00 40.81 269 ARG A C 1
ATOM 2038 O O . ARG A 1 269 ? 21.932 -29.545 -21.053 1.00 40.81 269 ARG A O 1
ATOM 2045 N N . HIS A 1 270 ? 21.988 -28.081 -19.348 1.00 42.38 270 HIS A N 1
ATOM 2046 C CA . HIS A 1 270 ? 22.057 -29.090 -18.280 1.00 42.38 270 HIS A CA 1
ATOM 2047 C C . HIS A 1 270 ? 20.746 -29.298 -17.508 1.00 42.38 270 HIS A C 1
ATOM 2049 O O . HIS A 1 270 ? 20.671 -30.228 -16.714 1.00 42.38 270 HIS A O 1
ATOM 2055 N N . ARG A 1 271 ? 19.704 -28.488 -17.756 1.00 46.00 271 ARG A N 1
ATOM 2056 C CA . ARG A 1 271 ? 18.429 -28.552 -17.014 1.00 46.00 271 ARG A CA 1
ATOM 2057 C C . ARG A 1 271 ? 17.306 -29.329 -17.727 1.00 46.00 271 ARG A C 1
ATOM 2059 O O . ARG A 1 271 ? 16.310 -29.649 -17.093 1.00 46.00 271 ARG A O 1
ATOM 2066 N N . ASP A 1 272 ? 17.517 -29.726 -18.986 1.00 40.66 272 ASP A N 1
ATOM 2067 C CA . ASP A 1 272 ? 16.593 -30.583 -19.757 1.00 40.66 272 ASP A CA 1
ATOM 2068 C C . ASP A 1 272 ? 16.971 -32.079 -19.743 1.00 40.66 272 ASP A C 1
ATOM 2070 O O . ASP A 1 272 ? 16.308 -32.894 -20.377 1.00 40.66 272 ASP A O 1
ATOM 2074 N N . SER A 1 273 ? 18.012 -32.476 -18.997 1.00 45.78 273 SER A N 1
ATOM 2075 C CA . SER A 1 273 ? 18.454 -33.880 -18.913 1.00 45.78 273 SER A CA 1
ATOM 2076 C C . SER A 1 273 ? 18.090 -34.582 -17.596 1.00 45.78 273 SER A C 1
ATOM 2078 O O . SER A 1 273 ? 18.529 -35.708 -17.377 1.00 45.78 273 SER A O 1
ATOM 2080 N N . GLU A 1 274 ? 17.283 -33.957 -16.733 1.00 44.31 274 GLU A N 1
ATOM 2081 C CA . GLU A 1 274 ? 16.986 -34.457 -15.378 1.00 44.31 274 GLU A CA 1
ATOM 2082 C C . GLU A 1 274 ? 15.476 -34.600 -15.099 1.00 44.31 274 GLU A C 1
ATOM 2084 O O . GLU A 1 274 ? 14.989 -34.369 -13.997 1.00 44.31 274 GLU A O 1
ATOM 2089 N N . LYS A 1 275 ? 14.706 -34.995 -16.124 1.00 44.47 275 LYS A N 1
ATOM 2090 C CA . LYS A 1 275 ? 13.310 -35.456 -15.987 1.00 44.47 275 LYS A CA 1
ATOM 2091 C C . LYS A 1 275 ? 13.010 -36.680 -16.857 1.00 44.47 275 LYS A C 1
ATOM 2093 O O . LYS A 1 275 ? 12.023 -36.715 -17.578 1.00 44.47 275 LYS A O 1
ATOM 2098 N N . VAL A 1 276 ? 13.849 -37.708 -16.773 1.00 47.91 276 VAL A N 1
ATOM 2099 C CA . VAL A 1 276 ? 13.472 -39.090 -17.118 1.00 47.91 276 VAL A CA 1
ATOM 2100 C C . VAL A 1 276 ? 14.217 -40.000 -16.151 1.00 47.91 276 VAL A C 1
ATOM 2102 O O . VAL A 1 276 ? 15.402 -40.257 -16.345 1.00 47.91 276 VAL A O 1
ATOM 2105 N N . GLY A 1 277 ? 13.563 -40.459 -15.081 1.00 32.75 277 GLY A N 1
ATOM 2106 C CA . GLY A 1 277 ? 14.276 -41.320 -14.141 1.00 32.75 277 GLY A CA 1
ATOM 2107 C C . GLY A 1 277 ? 13.583 -41.739 -12.855 1.00 32.75 277 GLY A C 1
ATOM 2108 O O . GLY A 1 277 ? 14.289 -41.909 -11.876 1.00 32.75 277 GLY A O 1
ATOM 2109 N N . GLU A 1 278 ? 12.265 -41.965 -12.820 1.00 38.69 278 GLU A N 1
ATOM 2110 C CA . GLU A 1 278 ? 11.705 -42.773 -11.726 1.00 38.69 278 GLU A CA 1
ATOM 2111 C C . GLU A 1 278 ? 10.405 -43.484 -12.120 1.00 38.69 278 GLU A C 1
ATOM 2113 O O . GLU A 1 278 ? 9.299 -42.983 -11.939 1.00 38.69 278 GLU A O 1
ATOM 2118 N N . ARG A 1 279 ? 10.560 -44.672 -12.717 1.00 37.84 279 ARG A N 1
ATOM 2119 C CA . ARG A 1 279 ? 9.731 -45.872 -12.494 1.00 37.84 279 ARG A CA 1
ATOM 2120 C C . ARG A 1 279 ? 10.245 -46.997 -13.388 1.00 37.84 279 ARG A C 1
ATOM 2122 O O . ARG A 1 279 ? 10.009 -46.988 -14.591 1.00 37.84 279 ARG A O 1
ATOM 2129 N N . ARG A 1 280 ? 10.914 -47.967 -12.756 1.00 35.44 280 ARG A N 1
ATOM 2130 C CA . ARG A 1 280 ? 10.739 -49.426 -12.919 1.00 35.44 280 ARG A CA 1
ATOM 2131 C C . ARG A 1 280 ? 12.071 -50.158 -12.740 1.00 35.44 280 ARG A C 1
ATOM 2133 O O . ARG A 1 280 ? 12.923 -50.184 -13.620 1.00 35.44 280 ARG A O 1
ATOM 2140 N N . ARG A 1 281 ? 12.206 -50.791 -11.573 1.00 38.59 281 ARG A N 1
ATOM 2141 C CA . ARG A 1 281 ? 13.084 -51.945 -11.364 1.00 38.59 281 ARG A CA 1
ATOM 2142 C C . ARG A 1 281 ? 12.611 -53.078 -12.280 1.00 38.59 281 ARG A C 1
ATOM 2144 O O . ARG A 1 281 ? 11.432 -53.408 -12.230 1.00 38.59 281 ARG A O 1
ATOM 2151 N N . GLU A 1 282 ? 13.508 -53.626 -13.097 1.00 35.81 282 GLU A N 1
ATOM 2152 C CA . GLU A 1 282 ? 13.909 -55.045 -13.079 1.00 35.81 282 GLU A CA 1
ATOM 2153 C C . GLU A 1 282 ? 14.825 -55.394 -14.271 1.00 35.81 282 GLU A C 1
ATOM 2155 O O . GLU A 1 282 ? 14.486 -55.167 -15.427 1.00 35.81 282 GLU A O 1
ATOM 2160 N N . ASN A 1 283 ? 15.949 -56.030 -13.923 1.00 34.81 283 ASN A N 1
ATOM 2161 C CA . ASN A 1 283 ? 16.750 -56.989 -14.694 1.00 34.81 283 ASN A CA 1
ATOM 2162 C C . ASN A 1 283 ? 17.731 -56.524 -15.804 1.00 34.81 283 ASN A C 1
ATOM 2164 O O . ASN A 1 283 ? 17.356 -56.144 -16.907 1.00 34.81 283 ASN A O 1
ATOM 2168 N N . SER A 1 284 ? 19.017 -56.788 -15.496 1.00 33.69 284 SER A N 1
ATOM 2169 C CA . SER A 1 284 ? 20.067 -57.375 -16.363 1.00 33.69 284 SER A CA 1
ATOM 2170 C C . SER A 1 284 ? 21.084 -56.476 -17.106 1.00 33.69 284 SER A C 1
ATOM 2172 O O . SER A 1 284 ? 20.813 -55.978 -18.187 1.00 33.69 284 SER A O 1
ATOM 2174 N N . ALA A 1 285 ? 22.311 -56.459 -16.547 1.00 38.34 285 ALA A N 1
ATOM 2175 C CA . ALA A 1 285 ? 23.674 -56.479 -17.144 1.00 38.34 285 ALA A CA 1
ATOM 2176 C C . ALA A 1 285 ? 24.181 -55.388 -18.149 1.00 38.34 285 ALA A C 1
ATOM 2178 O O . ALA A 1 285 ? 23.397 -54.805 -18.887 1.00 38.34 285 ALA A O 1
ATOM 2179 N N . PRO A 1 286 ? 25.516 -55.099 -18.206 1.00 40.03 286 PRO A N 1
ATOM 2180 C CA . PRO A 1 286 ? 26.075 -53.834 -18.727 1.00 40.03 286 PRO A CA 1
ATOM 2181 C C . PRO A 1 286 ? 26.867 -54.003 -20.072 1.00 40.03 286 PRO A C 1
ATOM 2183 O O . PRO A 1 286 ? 26.711 -55.025 -20.738 1.00 40.03 286 PRO A O 1
ATOM 2186 N N . PRO A 1 287 ? 27.674 -53.028 -20.568 1.00 42.66 287 PRO A N 1
ATOM 2187 C CA . PRO A 1 287 ? 27.330 -52.165 -21.704 1.00 42.66 287 PRO A CA 1
ATOM 2188 C C . PRO A 1 287 ? 28.212 -52.378 -22.959 1.00 42.66 287 PRO A C 1
ATOM 2190 O O . PRO A 1 287 ? 29.356 -52.829 -22.883 1.00 42.66 287 PRO A O 1
ATOM 2193 N N . ARG A 1 288 ? 27.726 -51.964 -24.141 1.00 34.66 288 ARG A N 1
ATOM 2194 C CA . ARG A 1 288 ? 28.543 -51.844 -25.364 1.00 34.66 288 ARG A CA 1
ATOM 2195 C C . ARG A 1 288 ? 28.494 -50.438 -25.955 1.00 34.66 288 ARG A C 1
ATOM 2197 O O . ARG A 1 288 ? 27.450 -49.817 -26.098 1.00 34.66 288 ARG A O 1
ATOM 2204 N N . SER A 1 289 ? 29.694 -49.979 -26.274 1.00 40.81 289 SER A N 1
ATOM 2205 C CA . SER A 1 289 ? 30.111 -48.677 -26.774 1.00 40.81 289 SER A CA 1
ATOM 2206 C C . SER A 1 289 ? 29.761 -48.425 -28.245 1.00 40.81 289 SER A C 1
ATOM 2208 O O . SER A 1 289 ? 29.710 -49.366 -29.035 1.00 40.81 289 SER A O 1
ATOM 2210 N N . ARG A 1 290 ? 29.633 -47.137 -28.610 1.00 40.78 290 ARG A N 1
ATOM 2211 C CA . ARG A 1 290 ? 30.012 -46.491 -29.898 1.00 40.78 290 ARG A CA 1
ATOM 2212 C C . ARG A 1 290 ? 29.632 -44.999 -29.808 1.00 40.78 290 ARG A C 1
ATOM 2214 O O . ARG A 1 290 ? 28.468 -44.669 -29.680 1.00 40.78 290 ARG A O 1
ATOM 2221 N N . ARG A 1 291 ? 30.582 -44.100 -29.519 1.00 37.19 291 ARG A N 1
ATOM 2222 C CA . ARG A 1 291 ? 31.379 -43.282 -30.468 1.00 37.19 291 ARG A CA 1
ATOM 2223 C C . ARG A 1 291 ? 30.548 -42.381 -31.418 1.00 37.19 291 ARG A C 1
ATOM 2225 O O . ARG A 1 291 ? 30.179 -42.870 -32.471 1.00 37.19 291 ARG A O 1
ATOM 2232 N N . ARG A 1 292 ? 30.419 -41.088 -31.023 1.00 42.31 292 ARG A N 1
ATOM 2233 C CA . ARG A 1 292 ? 30.681 -39.781 -31.728 1.00 42.31 292 ARG A CA 1
ATOM 2234 C C . ARG A 1 292 ? 30.023 -39.517 -33.119 1.00 42.31 292 ARG A C 1
ATOM 2236 O O . ARG A 1 292 ? 29.752 -40.495 -33.795 1.00 42.31 292 ARG A O 1
ATOM 2243 N N . PRO A 1 293 ? 29.859 -38.257 -33.627 1.00 48.28 293 PRO A N 1
ATOM 2244 C CA . PRO A 1 293 ? 30.559 -37.005 -33.276 1.00 48.28 293 PRO A CA 1
ATOM 2245 C C . PRO A 1 293 ? 29.700 -35.704 -33.216 1.00 48.28 293 PRO A C 1
ATOM 2247 O O . PRO A 1 293 ? 28.478 -35.709 -33.270 1.00 48.28 293 PRO A O 1
ATOM 2250 N N . LEU A 1 294 ? 30.427 -34.600 -33.038 1.00 43.91 294 LEU A N 1
ATOM 2251 C CA . LEU A 1 294 ? 30.101 -33.217 -32.680 1.00 43.91 294 LEU A CA 1
ATOM 2252 C C . LEU A 1 294 ? 30.069 -32.280 -33.920 1.00 43.91 294 LEU A C 1
ATOM 2254 O O . LEU A 1 294 ? 30.723 -32.589 -34.910 1.00 43.91 294 LEU A O 1
ATOM 2258 N N . ILE A 1 295 ? 29.465 -31.088 -33.748 1.00 42.62 295 ILE A N 1
ATOM 2259 C CA . ILE A 1 295 ? 29.675 -29.796 -34.464 1.00 42.62 295 ILE A CA 1
ATOM 2260 C C . ILE A 1 295 ? 28.809 -29.501 -35.709 1.00 42.62 295 ILE A C 1
ATOM 2262 O O . ILE A 1 295 ? 29.111 -29.958 -36.802 1.00 42.62 295 ILE A O 1
ATOM 2266 N N . LEU A 1 296 ? 27.826 -28.599 -35.546 1.00 40.00 296 LEU A N 1
ATOM 2267 C CA . LEU A 1 296 ? 27.526 -27.482 -36.466 1.00 40.00 296 LEU A CA 1
ATOM 2268 C C . LEU A 1 296 ? 26.504 -26.531 -35.800 1.00 40.00 296 LEU A C 1
ATOM 2270 O O . LEU A 1 296 ? 25.392 -26.967 -35.527 1.00 40.00 296 LEU A O 1
ATOM 2274 N N . ALA A 1 297 ? 26.886 -25.280 -35.502 1.00 36.50 297 ALA A N 1
ATOM 2275 C CA . ALA A 1 297 ? 26.029 -24.074 -35.433 1.00 36.50 297 ALA A CA 1
ATOM 2276 C C . ALA A 1 297 ? 26.730 -22.981 -34.606 1.00 36.50 297 ALA A C 1
ATOM 2278 O O . ALA A 1 297 ? 26.588 -22.905 -33.388 1.00 36.50 297 ALA A O 1
ATOM 2279 N N . GLY A 1 298 ? 27.519 -22.141 -35.275 1.00 40.41 298 GLY A N 1
ATOM 2280 C CA . GLY A 1 298 ? 28.245 -21.039 -34.646 1.00 40.41 298 GLY A CA 1
ATOM 2281 C C . GLY A 1 298 ? 28.837 -20.098 -35.688 1.00 40.41 298 GLY A C 1
ATOM 2282 O O . GLY A 1 298 ? 30.047 -19.929 -35.729 1.00 40.41 298 GLY A O 1
ATOM 2283 N N . SER A 1 299 ? 28.004 -19.546 -36.576 1.00 42.41 299 SER A N 1
ATOM 2284 C CA . SER A 1 299 ? 28.443 -18.580 -37.597 1.00 42.41 299 SER A CA 1
ATOM 2285 C C . SER A 1 299 ? 27.258 -17.847 -38.247 1.00 42.41 299 SER A C 1
ATOM 2287 O O . SER A 1 299 ? 26.889 -18.149 -39.378 1.00 42.41 299 SER A O 1
ATOM 2289 N N . LEU A 1 300 ? 26.632 -16.899 -37.538 1.00 41.88 300 LEU A N 1
ATOM 2290 C CA . LEU A 1 300 ? 25.670 -15.961 -38.158 1.00 41.88 300 LEU A CA 1
ATOM 2291 C C . LEU A 1 300 ? 25.610 -14.563 -37.505 1.00 41.88 300 LEU A C 1
ATOM 2293 O O . LEU A 1 300 ? 25.120 -13.632 -38.130 1.00 41.88 300 LEU A O 1
ATOM 2297 N N . ALA A 1 301 ? 26.189 -14.353 -36.316 1.00 41.38 301 ALA A N 1
ATOM 2298 C CA . ALA A 1 301 ? 26.156 -13.043 -35.647 1.00 41.38 301 ALA A CA 1
ATOM 2299 C C . ALA A 1 301 ? 27.246 -12.047 -36.110 1.00 41.38 301 ALA A C 1
ATOM 2301 O O . ALA A 1 301 ? 27.091 -10.844 -35.931 1.00 41.38 301 ALA A O 1
ATOM 2302 N N . ALA A 1 302 ? 28.330 -12.511 -36.742 1.00 44.81 302 ALA A N 1
ATOM 2303 C CA . ALA A 1 302 ? 29.433 -11.637 -37.167 1.00 44.81 302 ALA A CA 1
ATOM 2304 C C . ALA A 1 302 ? 29.200 -10.948 -38.529 1.00 44.81 302 ALA A C 1
ATOM 2306 O O . ALA A 1 302 ? 29.834 -9.942 -38.822 1.00 44.81 302 ALA A O 1
ATOM 2307 N N . VAL A 1 303 ? 28.275 -11.452 -39.356 1.00 48.91 303 VAL A N 1
ATOM 2308 C CA . VAL A 1 303 ? 28.029 -10.911 -40.709 1.00 48.91 303 VAL A CA 1
ATOM 2309 C C . VAL A 1 303 ? 27.133 -9.666 -40.672 1.00 48.91 303 VAL A C 1
ATOM 2311 O O . VAL A 1 303 ? 27.324 -8.750 -41.464 1.00 48.91 303 VAL A O 1
ATOM 2314 N N . VAL A 1 304 ? 26.219 -9.569 -39.702 1.00 55.72 304 VAL A N 1
ATOM 2315 C CA . VAL A 1 304 ? 25.312 -8.413 -39.571 1.00 55.72 304 VAL A CA 1
ATOM 2316 C C . VAL A 1 304 ? 26.056 -7.156 -39.092 1.00 55.72 304 VAL A C 1
ATOM 2318 O O . VAL A 1 304 ? 25.739 -6.053 -39.528 1.00 55.72 304 VAL A O 1
ATOM 2321 N N . LEU A 1 305 ? 27.107 -7.309 -38.279 1.00 52.34 305 LEU A N 1
ATOM 2322 C CA . LEU A 1 305 ? 27.899 -6.174 -37.785 1.00 52.34 305 LEU A CA 1
ATOM 2323 C C . LEU A 1 305 ? 28.884 -5.612 -38.821 1.00 52.34 305 LEU A C 1
ATOM 2325 O O . LEU A 1 305 ? 29.213 -4.433 -38.758 1.00 52.34 305 LEU A O 1
ATOM 2329 N N . VAL A 1 306 ? 29.316 -6.411 -39.802 1.00 51.84 306 VAL A N 1
ATOM 2330 C CA . VAL A 1 306 ? 30.203 -5.924 -40.876 1.00 51.84 306 VAL A CA 1
ATOM 2331 C C . VAL A 1 306 ? 29.415 -5.196 -41.973 1.00 51.84 306 VAL A C 1
ATOM 2333 O O . VAL A 1 306 ? 29.924 -4.238 -42.544 1.00 51.84 306 VAL A O 1
ATOM 2336 N N . VAL A 1 307 ? 28.159 -5.580 -42.234 1.00 52.97 307 VAL A N 1
ATOM 2337 C CA . VAL A 1 307 ? 27.321 -4.920 -43.256 1.00 52.97 307 VAL A CA 1
ATOM 2338 C C . VAL A 1 307 ? 26.684 -3.622 -42.734 1.00 52.97 307 VAL A C 1
ATOM 2340 O O . VAL A 1 307 ? 26.563 -2.664 -43.491 1.00 52.97 307 VAL A O 1
ATOM 2343 N N . GLY A 1 308 ? 26.347 -3.538 -41.440 1.00 48.31 308 GLY A N 1
ATOM 2344 C CA . GLY A 1 308 ? 25.756 -2.330 -40.843 1.00 48.31 308 GLY A CA 1
ATOM 2345 C C . GLY A 1 308 ? 26.728 -1.159 -40.644 1.00 48.31 308 GLY A C 1
ATOM 2346 O O . GLY A 1 308 ? 26.295 -0.012 -40.622 1.00 48.31 308 GLY A O 1
ATOM 2347 N N . LEU A 1 309 ? 28.036 -1.424 -40.543 1.00 51.59 309 LEU A N 1
ATOM 2348 C CA . LEU A 1 309 ? 29.064 -0.382 -40.393 1.00 51.59 309 LEU A CA 1
ATOM 2349 C C . LEU A 1 309 ? 29.601 0.170 -41.722 1.00 51.59 309 LEU A C 1
ATOM 2351 O O . LEU A 1 309 ? 30.423 1.083 -41.708 1.00 51.59 309 LEU A O 1
ATOM 2355 N N . MET A 1 310 ? 29.163 -0.372 -42.863 1.00 52.66 310 MET A N 1
ATOM 2356 C CA . MET A 1 310 ? 29.686 -0.003 -44.182 1.00 52.66 310 MET A CA 1
ATOM 2357 C C . MET A 1 310 ? 28.629 0.625 -45.101 1.00 52.66 310 MET A C 1
ATOM 2359 O O . MET A 1 310 ? 28.775 0.570 -46.321 1.00 52.66 310 MET A O 1
ATOM 2363 N N . TRP A 1 311 ? 27.573 1.219 -44.534 1.00 46.56 311 TRP A N 1
ATOM 2364 C CA . TRP A 1 311 ? 26.544 1.906 -45.313 1.00 46.56 311 TRP A CA 1
ATOM 2365 C C . TRP A 1 311 ? 26.762 3.429 -45.303 1.00 46.56 311 TRP A C 1
ATOM 2367 O O . TRP A 1 311 ? 26.561 4.059 -44.263 1.00 46.56 311 TRP A O 1
ATOM 2377 N N . PRO A 1 312 ? 27.211 4.032 -46.420 1.00 47.59 312 PRO A N 1
ATOM 2378 C CA . PRO A 1 312 ? 27.410 5.472 -46.515 1.00 47.59 312 PRO A CA 1
ATOM 2379 C C . PRO A 1 312 ? 26.079 6.217 -46.683 1.00 47.59 312 PRO A C 1
ATOM 2381 O O . PRO A 1 312 ? 25.180 5.769 -47.396 1.00 47.59 312 PRO A O 1
ATOM 2384 N N . GLU A 1 313 ? 25.993 7.388 -46.052 1.00 47.34 313 GLU A N 1
ATOM 2385 C CA . GLU A 1 313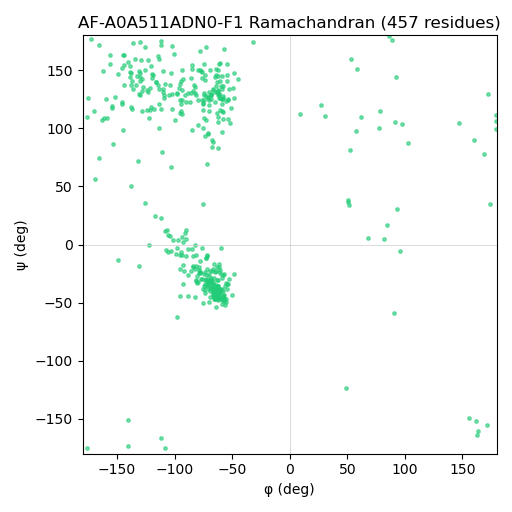 ? 24.968 8.399 -46.312 1.00 47.34 313 GLU A CA 1
ATOM 2386 C C . GLU A 1 313 ? 25.084 8.916 -47.752 1.00 47.34 313 GLU A C 1
ATOM 2388 O O . GLU A 1 313 ? 26.160 9.290 -48.224 1.00 47.34 313 GLU A O 1
ATOM 2393 N N . GLY A 1 314 ? 23.948 8.943 -48.445 1.00 33.75 314 GLY A N 1
ATOM 2394 C CA . GLY A 1 314 ? 23.783 9.483 -49.788 1.00 33.75 314 GLY A CA 1
ATOM 2395 C C . GLY A 1 314 ? 22.329 9.904 -49.967 1.00 33.75 314 GLY A C 1
ATOM 2396 O O . GLY A 1 314 ? 21.429 9.080 -49.825 1.00 33.75 314 GLY A O 1
ATOM 2397 N N . GLY A 1 315 ? 22.132 11.202 -50.192 1.00 30.59 315 GLY A N 1
ATOM 2398 C CA . GLY A 1 315 ? 20.841 11.879 -50.289 1.00 30.59 315 GLY A CA 1
ATOM 2399 C C . GLY A 1 315 ? 20.107 11.690 -51.619 1.00 30.59 315 GLY A C 1
ATOM 2400 O O . GLY A 1 315 ? 20.681 11.240 -52.607 1.00 30.59 315 GLY A O 1
ATOM 2401 N N . ASP A 1 316 ? 18.829 12.070 -51.561 1.00 40.03 316 ASP A N 1
ATOM 2402 C CA . ASP A 1 316 ? 17.864 12.442 -52.603 1.00 40.03 316 ASP A CA 1
ATOM 2403 C C . ASP A 1 316 ? 17.970 11.810 -54.002 1.00 40.03 316 ASP A C 1
ATOM 2405 O O . ASP A 1 316 ? 18.799 12.201 -54.822 1.00 40.03 316 ASP A O 1
ATOM 2409 N N . ALA A 1 317 ? 16.990 10.956 -54.324 1.00 31.17 317 ALA A N 1
ATOM 2410 C CA . ALA A 1 317 ? 16.108 11.119 -55.490 1.00 31.17 317 ALA A CA 1
ATOM 2411 C C . ALA A 1 317 ? 15.015 10.029 -55.515 1.00 31.17 317 ALA A C 1
ATOM 2413 O O . ALA A 1 317 ? 15.302 8.834 -55.508 1.00 31.17 317 ALA A O 1
ATOM 2414 N N . ASP A 1 318 ? 13.763 10.468 -55.606 1.00 36.31 318 ASP A N 1
ATOM 2415 C CA . ASP A 1 318 ? 12.581 9.706 -56.043 1.00 36.31 318 ASP A CA 1
ATOM 2416 C C . ASP A 1 318 ? 12.266 10.134 -57.505 1.00 36.31 318 ASP A C 1
ATOM 2418 O O . ASP A 1 318 ? 12.791 11.172 -57.928 1.00 36.31 318 ASP A O 1
ATOM 2422 N N . PRO A 1 319 ? 11.358 9.515 -58.293 1.00 49.75 319 PRO A N 1
ATOM 2423 C CA . PRO A 1 319 ? 10.791 8.159 -58.284 1.00 49.75 319 PRO A CA 1
ATOM 2424 C C . PRO A 1 319 ? 10.956 7.448 -59.654 1.00 49.75 319 PRO A C 1
ATOM 2426 O O . PRO A 1 319 ? 11.199 8.078 -60.685 1.00 49.75 319 PRO A O 1
ATOM 2429 N N . ALA A 1 320 ? 10.677 6.140 -59.730 1.00 30.33 320 ALA A N 1
ATOM 2430 C CA . ALA A 1 320 ? 10.272 5.516 -60.997 1.00 30.33 320 ALA A CA 1
ATOM 2431 C C . ALA A 1 320 ? 9.251 4.384 -60.804 1.00 30.33 320 ALA A C 1
ATOM 2433 O O . ALA A 1 320 ? 9.474 3.400 -60.104 1.00 30.33 320 ALA A O 1
ATOM 2434 N N . GLN A 1 321 ? 8.118 4.570 -61.477 1.00 32.41 321 GLN A N 1
ATOM 2435 C CA . GLN A 1 321 ? 6.962 3.689 -61.601 1.00 32.41 321 GLN A CA 1
ATOM 2436 C C . GLN A 1 321 ? 7.307 2.352 -62.272 1.00 32.41 321 GLN A C 1
ATOM 2438 O O . GLN A 1 321 ? 8.003 2.347 -63.284 1.00 32.41 321 GLN A O 1
ATOM 2443 N N . ALA A 1 322 ? 6.666 1.260 -61.840 1.00 31.61 322 ALA A N 1
ATOM 2444 C CA . ALA A 1 322 ? 6.185 0.232 -62.765 1.00 31.61 322 ALA A CA 1
ATOM 2445 C C . ALA A 1 322 ? 5.083 -0.657 -62.157 1.00 31.61 322 ALA A C 1
ATOM 2447 O O . ALA A 1 322 ? 5.278 -1.344 -61.162 1.00 31.61 322 ALA A O 1
ATOM 2448 N N . ALA A 1 323 ? 3.974 -0.687 -62.899 1.00 31.94 323 ALA A N 1
ATOM 2449 C CA . ALA A 1 323 ? 3.108 -1.832 -63.179 1.00 31.94 323 ALA A CA 1
ATOM 2450 C C . ALA A 1 323 ? 2.095 -2.337 -62.128 1.00 31.94 323 ALA A C 1
ATOM 2452 O O . ALA A 1 323 ? 2.346 -3.169 -61.263 1.00 31.94 323 ALA A O 1
ATOM 2453 N N . GLN A 1 324 ? 0.865 -1.901 -62.399 1.00 33.22 324 GLN A N 1
ATOM 2454 C CA . GLN A 1 324 ? -0.433 -2.488 -62.080 1.00 33.22 324 GLN A CA 1
ATOM 2455 C C . GLN A 1 324 ? -0.558 -4.006 -62.335 1.00 33.22 324 GLN A C 1
ATOM 2457 O O . GLN A 1 324 ? -0.188 -4.514 -63.392 1.00 33.22 324 GLN A O 1
ATOM 2462 N N . LYS A 1 325 ? -1.277 -4.671 -61.426 1.00 29.59 325 LYS A N 1
ATOM 2463 C CA . LYS A 1 325 ? -2.331 -5.685 -61.657 1.00 29.59 325 LYS A CA 1
ATOM 2464 C C . LYS A 1 325 ? -3.144 -5.689 -60.353 1.00 29.59 325 LYS A C 1
ATOM 2466 O O . LYS A 1 325 ? -2.596 -5.999 -59.311 1.00 29.59 325 LYS A O 1
ATOM 2471 N N . GLY A 1 326 ? -4.378 -5.208 -60.259 1.00 28.98 326 GLY A N 1
ATOM 2472 C CA . GLY A 1 326 ? -5.514 -5.412 -61.145 1.00 28.98 326 GLY A CA 1
ATOM 2473 C C . GLY A 1 326 ? -6.436 -6.431 -60.477 1.00 28.98 326 GLY A C 1
ATOM 2474 O O . GLY A 1 326 ? -6.249 -7.617 -60.712 1.00 28.98 326 GLY A O 1
ATOM 2475 N N . SER A 1 327 ? -7.359 -5.974 -59.614 1.00 29.09 327 SER A N 1
ATOM 2476 C CA . SER A 1 327 ? -8.659 -6.608 -59.298 1.00 29.09 327 SER A CA 1
ATOM 2477 C C . SER A 1 327 ? -9.442 -5.798 -58.246 1.00 29.09 327 SER A C 1
ATOM 2479 O O . SER A 1 327 ? -9.077 -5.739 -57.077 1.00 29.09 327 SER A O 1
ATOM 2481 N N . ARG A 1 328 ? -10.552 -5.195 -58.675 1.00 30.62 328 ARG A N 1
ATOM 2482 C CA . ARG A 1 328 ? -11.745 -4.807 -57.893 1.00 30.62 328 ARG A CA 1
ATOM 2483 C C . ARG A 1 328 ? -12.945 -5.044 -58.829 1.00 30.62 328 ARG A C 1
ATOM 2485 O O . ARG A 1 328 ? -12.728 -5.001 -60.040 1.00 30.62 328 ARG A O 1
ATOM 2492 N N . PRO A 1 329 ? -14.199 -5.115 -58.352 1.00 44.84 329 PRO A N 1
ATOM 2493 C CA . PRO A 1 329 ? -14.692 -5.391 -56.999 1.00 44.84 329 PRO A CA 1
ATOM 2494 C C . PRO A 1 329 ? -15.779 -6.499 -57.003 1.00 44.84 329 PRO A C 1
ATOM 2496 O O . PRO A 1 329 ? -16.276 -6.882 -58.057 1.00 44.84 329 PRO A O 1
ATOM 2499 N N . VAL A 1 330 ? -16.237 -6.947 -55.831 1.00 29.50 330 VAL A N 1
ATOM 2500 C CA . VAL A 1 330 ? -17.615 -7.453 -55.700 1.00 29.50 330 VAL A CA 1
ATOM 2501 C C . VAL A 1 330 ? -18.334 -6.555 -54.706 1.00 29.50 330 VAL A C 1
ATOM 2503 O O . VAL A 1 330 ? -17.923 -6.405 -53.559 1.00 29.50 330 VAL A O 1
ATOM 2506 N N . ARG A 1 331 ? -19.360 -5.894 -55.233 1.00 30.45 331 ARG A N 1
ATOM 2507 C CA . ARG A 1 331 ? -20.363 -5.081 -54.559 1.00 30.45 331 ARG A CA 1
ATOM 2508 C C . ARG A 1 331 ? -21.611 -5.955 -54.490 1.00 30.45 331 ARG A C 1
ATOM 2510 O O . ARG A 1 331 ? -22.002 -6.498 -55.521 1.00 30.45 331 ARG A O 1
ATOM 2517 N N . VAL A 1 332 ? -22.206 -6.092 -53.315 1.00 36.44 332 VAL A N 1
ATOM 2518 C CA . VAL A 1 332 ? -23.582 -6.572 -53.174 1.00 36.44 332 VAL A CA 1
ATOM 2519 C C . VAL A 1 332 ? -24.310 -5.467 -52.427 1.00 36.44 332 VAL A C 1
ATOM 2521 O O . VAL A 1 332 ? -23.993 -5.199 -51.272 1.00 36.44 332 VAL A O 1
ATOM 2524 N N . ASP A 1 333 ? -25.178 -4.773 -53.158 1.00 31.36 333 ASP A N 1
ATOM 2525 C CA . ASP A 1 333 ? -26.156 -3.832 -52.621 1.00 31.36 333 ASP A CA 1
ATOM 2526 C C . ASP A 1 333 ? -27.423 -4.600 -52.181 1.00 31.36 333 ASP A C 1
ATOM 2528 O O . ASP A 1 333 ? -27.728 -5.668 -52.714 1.00 31.36 333 ASP A O 1
ATOM 2532 N N . GLU A 1 334 ? -28.072 -4.001 -51.181 1.00 39.44 334 GLU A N 1
ATOM 2533 C CA . GLU A 1 334 ? -29.290 -4.264 -50.388 1.00 39.44 334 GLU A CA 1
ATOM 2534 C C . GLU A 1 334 ? -30.502 -4.996 -51.022 1.00 39.44 334 GLU A C 1
ATOM 2536 O O . GLU A 1 334 ? -30.577 -5.224 -52.230 1.00 39.44 334 GLU A O 1
ATOM 2541 N N . PRO A 1 335 ? -31.531 -5.296 -50.198 1.00 39.62 335 PRO A N 1
ATOM 2542 C CA . PRO A 1 335 ? -32.666 -4.364 -50.200 1.00 39.62 335 PRO A CA 1
ATOM 2543 C C . PRO A 1 335 ? -33.262 -4.015 -48.822 1.00 39.62 335 PRO A C 1
ATOM 2545 O O . PRO A 1 335 ? -33.346 -4.830 -47.904 1.00 39.62 335 PRO A O 1
ATOM 2548 N N . VAL A 1 336 ? -33.735 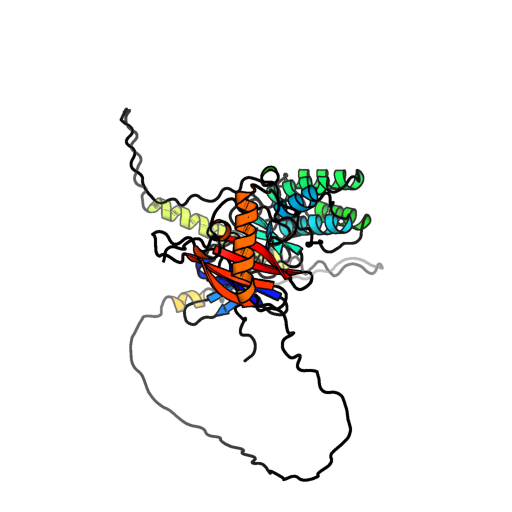-2.769 -48.764 1.00 36.22 336 VAL A N 1
ATOM 2549 C CA . VAL A 1 336 ? -34.698 -2.183 -47.825 1.00 36.22 336 VAL A CA 1
ATOM 2550 C C . VAL A 1 336 ? -36.069 -2.852 -47.982 1.00 36.22 336 VAL A C 1
ATOM 2552 O O . VAL A 1 336 ? -36.555 -2.973 -49.106 1.00 36.22 336 VAL A O 1
ATOM 2555 N N . GLU A 1 337 ? -36.746 -3.176 -46.876 1.00 36.69 337 GLU A N 1
ATOM 2556 C CA . GLU A 1 337 ? -38.199 -3.399 -46.868 1.00 36.69 337 GLU A CA 1
ATOM 2557 C C . GLU A 1 337 ? -38.849 -2.759 -45.630 1.00 36.69 337 GLU A C 1
ATOM 2559 O O . GLU A 1 337 ? -38.298 -2.753 -44.529 1.00 36.69 337 GLU A O 1
ATOM 2564 N N . SER A 1 338 ? -39.987 -2.112 -45.878 1.00 35.94 338 SER A N 1
ATOM 2565 C CA . SER A 1 338 ? -40.699 -1.180 -45.005 1.00 35.94 338 SER A CA 1
ATOM 2566 C C . SER A 1 338 ? -41.646 -1.859 -44.003 1.00 35.94 338 SER A C 1
ATOM 2568 O O . SER A 1 338 ? -42.188 -2.929 -44.254 1.00 35.94 338 SER A O 1
ATOM 2570 N N . ALA A 1 339 ? -41.881 -1.158 -42.888 1.00 37.66 339 ALA A N 1
ATOM 2571 C CA . ALA A 1 339 ? -42.961 -1.341 -41.902 1.00 37.66 339 ALA A CA 1
ATOM 2572 C C . ALA A 1 339 ? -44.373 -1.256 -42.564 1.00 37.66 339 ALA A C 1
ATOM 2574 O O . ALA A 1 339 ? -44.424 -0.771 -43.699 1.00 37.66 339 ALA A O 1
ATOM 2575 N N . PRO A 1 340 ? -45.522 -1.615 -41.923 1.00 48.72 340 PRO A N 1
ATOM 2576 C CA . PRO A 1 340 ? -45.857 -1.364 -40.507 1.00 48.72 340 PRO A CA 1
ATOM 2577 C C . PRO A 1 340 ? -46.691 -2.445 -39.774 1.00 48.72 340 PRO A C 1
ATOM 2579 O O . PRO A 1 340 ? -47.399 -3.238 -40.385 1.00 48.72 340 PRO A O 1
ATOM 2582 N N . ALA A 1 341 ? -46.702 -2.397 -38.439 1.00 33.94 341 ALA A N 1
ATOM 2583 C CA . ALA A 1 341 ? -47.858 -2.820 -37.645 1.00 33.94 341 ALA A CA 1
ATOM 2584 C C . ALA A 1 341 ? -47.859 -2.109 -36.285 1.00 33.94 341 ALA A C 1
ATOM 2586 O O . ALA A 1 341 ? -46.921 -2.208 -35.499 1.00 33.94 341 ALA A O 1
ATOM 2587 N N . THR A 1 342 ? -48.928 -1.352 -36.077 1.00 37.06 342 THR A N 1
ATOM 2588 C CA . THR A 1 342 ? -49.400 -0.748 -34.834 1.00 37.06 342 THR A CA 1
ATOM 2589 C C . THR A 1 342 ? -49.718 -1.821 -33.798 1.00 37.06 342 THR A C 1
ATOM 2591 O O . THR A 1 342 ? -50.507 -2.705 -34.107 1.00 37.06 342 THR A O 1
ATOM 2594 N N . GLU A 1 343 ? -49.196 -1.689 -32.576 1.00 33.22 343 GLU A N 1
ATOM 2595 C CA . GLU A 1 343 ? -49.812 -2.231 -31.356 1.00 33.22 343 GLU A CA 1
ATOM 2596 C C . GLU A 1 343 ? -49.225 -1.530 -30.109 1.00 33.22 343 GLU A C 1
ATOM 2598 O O . GLU A 1 343 ? -48.068 -1.706 -29.743 1.00 33.22 343 GLU A O 1
ATOM 2603 N N . GLU A 1 344 ? -50.053 -0.701 -29.477 1.00 37.62 344 GLU A N 1
ATOM 2604 C CA . GLU A 1 344 ? -50.033 -0.343 -28.051 1.00 37.62 344 GLU A CA 1
ATOM 2605 C C . GLU A 1 344 ? -51.351 -0.903 -27.463 1.00 37.62 344 GLU A C 1
ATOM 2607 O O . GLU A 1 344 ? -52.294 -1.089 -28.244 1.00 37.62 344 GLU A O 1
ATOM 2612 N N . PRO A 1 345 ? -51.534 -1.083 -26.135 1.00 44.56 345 PRO A N 1
ATOM 2613 C CA . PRO A 1 345 ? -50.591 -0.896 -25.024 1.00 44.56 345 PRO A CA 1
ATOM 2614 C C . PRO A 1 345 ? -50.601 -2.064 -24.002 1.00 44.56 345 PRO A C 1
ATOM 2616 O O . PRO A 1 345 ? -51.608 -2.750 -23.840 1.00 44.56 345 PRO A O 1
ATOM 2619 N N . SER A 1 346 ? -49.540 -2.236 -23.201 1.00 32.53 346 SER A N 1
ATOM 2620 C CA . SER A 1 346 ? -49.702 -2.744 -21.823 1.00 32.53 346 SER A CA 1
ATOM 2621 C C . SER A 1 346 ? -48.475 -2.484 -20.941 1.00 32.53 346 SER A C 1
ATOM 2623 O O . SER A 1 346 ? -47.449 -3.144 -21.061 1.00 32.53 346 SER A O 1
ATOM 2625 N N . ALA A 1 347 ? -48.659 -1.522 -20.036 1.00 46.09 347 ALA A N 1
ATOM 2626 C CA . ALA A 1 347 ? -48.051 -1.320 -18.720 1.00 46.09 347 ALA A CA 1
ATOM 2627 C C . ALA A 1 347 ? -46.865 -2.217 -18.290 1.00 46.09 347 ALA A C 1
ATOM 2629 O O . ALA A 1 347 ? -47.039 -3.373 -17.902 1.00 46.09 347 ALA A O 1
ATOM 2630 N N . GLY A 1 348 ? -45.694 -1.589 -18.181 1.00 34.50 348 GLY A N 1
ATOM 2631 C CA . GLY A 1 348 ? -44.600 -1.952 -17.279 1.00 34.50 348 GLY A CA 1
ATOM 2632 C C . GLY A 1 348 ? -43.934 -0.650 -16.805 1.00 34.50 348 GLY A C 1
ATOM 2633 O O . GLY A 1 348 ? -43.835 0.270 -17.612 1.00 34.50 348 GLY A O 1
ATOM 2634 N N . PRO A 1 349 ? -43.578 -0.500 -15.518 1.00 40.34 349 PRO A N 1
ATOM 2635 C CA . PRO A 1 349 ? -43.182 0.789 -14.961 1.00 40.34 349 PRO A CA 1
ATOM 2636 C C . PRO A 1 349 ? -41.842 1.256 -15.536 1.00 40.34 349 PRO A C 1
ATOM 2638 O O . PRO A 1 349 ? -40.860 0.512 -15.522 1.00 40.34 349 PRO A O 1
ATOM 2641 N N . ASP A 1 350 ? -41.823 2.501 -16.007 1.00 32.91 350 ASP A N 1
ATOM 2642 C CA . ASP A 1 350 ? -40.614 3.218 -16.393 1.00 32.91 350 ASP A CA 1
ATOM 2643 C C . ASP A 1 350 ? -39.596 3.241 -15.240 1.00 32.91 350 ASP A C 1
ATOM 2645 O O . ASP A 1 350 ? -39.984 3.354 -14.068 1.00 32.91 350 ASP A O 1
ATOM 2649 N N . PRO A 1 351 ? -38.282 3.194 -15.533 1.00 38.62 351 PRO A N 1
ATOM 2650 C CA . PRO A 1 351 ? -37.290 3.611 -14.564 1.00 38.62 351 PRO A CA 1
ATOM 2651 C C . PRO A 1 351 ? -37.567 5.080 -14.265 1.00 38.62 351 PRO A C 1
ATOM 2653 O O . PRO A 1 351 ? -37.482 5.939 -15.142 1.00 38.62 351 PRO A O 1
ATOM 2656 N N . VAL A 1 352 ? -37.936 5.350 -13.017 1.00 37.41 352 VAL A N 1
ATOM 2657 C CA . VAL A 1 352 ? -38.041 6.698 -12.477 1.00 37.41 352 VAL A CA 1
ATOM 2658 C C . VAL A 1 352 ? -36.714 7.391 -12.770 1.00 37.41 352 VAL A C 1
ATOM 2660 O O . VAL A 1 352 ? -35.693 7.110 -12.144 1.00 37.41 352 VAL A O 1
ATOM 2663 N N . VAL A 1 353 ? -36.727 8.282 -13.761 1.00 39.38 353 VAL A N 1
ATOM 2664 C CA . VAL A 1 353 ? -35.805 9.406 -13.817 1.00 39.38 353 VAL A CA 1
ATOM 2665 C C . VAL A 1 353 ? -36.088 10.161 -12.531 1.00 39.38 353 VAL A C 1
ATOM 2667 O O . VAL A 1 353 ? -37.090 10.868 -12.425 1.00 39.38 353 VAL A O 1
ATOM 2670 N N . SER A 1 354 ? -35.273 9.903 -11.510 1.00 37.47 354 SER A N 1
ATOM 2671 C CA . SER A 1 354 ? -35.322 10.656 -10.270 1.00 37.47 354 SER A CA 1
ATOM 2672 C C . SER A 1 354 ? -35.098 12.115 -10.636 1.00 37.47 354 SER A C 1
ATOM 2674 O O . SER A 1 354 ? -34.002 12.512 -11.031 1.00 37.47 354 SER A O 1
ATOM 2676 N N . ALA A 1 355 ? -36.171 12.896 -10.543 1.00 39.41 355 ALA A N 1
ATOM 2677 C CA . ALA A 1 355 ? -36.084 14.334 -10.397 1.00 39.41 355 ALA A CA 1
ATOM 2678 C C . ALA A 1 355 ? -35.071 14.651 -9.278 1.00 39.41 355 ALA A C 1
ATOM 2680 O O . ALA A 1 355 ? -34.952 13.852 -8.338 1.00 39.41 355 ALA A O 1
ATOM 2681 N N . PRO A 1 356 ? -34.332 15.773 -9.359 1.00 38.69 356 PRO A N 1
ATOM 2682 C CA . PRO A 1 356 ? -33.452 16.178 -8.274 1.00 38.69 356 PRO A CA 1
ATOM 2683 C C . PRO A 1 356 ? -34.279 16.214 -6.991 1.00 38.69 356 PRO A C 1
ATOM 2685 O O . PRO A 1 356 ? -35.347 16.826 -6.949 1.00 38.69 356 PRO A O 1
ATOM 2688 N N . ALA A 1 357 ? -33.821 15.482 -5.977 1.00 40.03 357 ALA A N 1
ATOM 2689 C CA . ALA A 1 357 ? -34.407 15.561 -4.655 1.00 40.03 357 ALA A CA 1
ATOM 2690 C C . ALA A 1 357 ? -34.398 17.037 -4.249 1.00 40.03 357 ALA A C 1
ATOM 2692 O O . ALA A 1 357 ? -33.341 17.665 -4.287 1.00 40.03 357 ALA A O 1
ATOM 2693 N N . GLU A 1 358 ? -35.566 17.583 -3.905 1.00 47.06 358 GLU A N 1
ATOM 2694 C CA . GLU A 1 358 ? -35.715 18.912 -3.314 1.00 47.06 358 GLU A CA 1
ATOM 2695 C C . GLU A 1 358 ? -34.977 18.919 -1.968 1.00 47.06 358 GLU A C 1
ATOM 2697 O O . GLU A 1 358 ? -35.517 18.631 -0.902 1.00 47.06 358 GLU A O 1
ATOM 2702 N N . GLY A 1 359 ? -33.674 19.144 -2.052 1.00 53.69 359 GLY A N 1
ATOM 2703 C CA . GLY A 1 359 ? -32.774 19.431 -0.962 1.00 53.69 359 GLY A CA 1
ATOM 2704 C C . GLY A 1 359 ? -32.226 20.827 -1.171 1.00 53.69 359 GLY A C 1
ATOM 2705 O O . GLY A 1 359 ? -31.973 21.230 -2.301 1.00 53.69 359 GLY A O 1
ATOM 2706 N N . GLU A 1 360 ? -32.113 21.571 -0.080 1.00 67.25 360 GLU A N 1
ATOM 2707 C CA . GLU A 1 360 ? -31.562 22.921 -0.057 1.00 67.25 360 GLU A CA 1
ATOM 2708 C C . GLU A 1 360 ? -30.222 22.968 -0.811 1.00 67.25 360 GLU A C 1
ATOM 2710 O O . GLU A 1 360 ? -29.340 22.147 -0.547 1.00 67.25 360 GLU A O 1
ATOM 2715 N N . ASP A 1 361 ? -30.107 23.879 -1.782 1.00 83.56 361 ASP A N 1
ATOM 2716 C CA . ASP A 1 361 ? -28.905 24.060 -2.602 1.00 83.56 361 ASP A CA 1
ATOM 2717 C C . ASP A 1 361 ? -27.693 24.296 -1.679 1.00 83.56 361 ASP A C 1
ATOM 2719 O O . ASP A 1 361 ? -27.731 25.231 -0.869 1.00 83.56 361 ASP A O 1
ATOM 2723 N N . PRO A 1 362 ? -26.626 23.476 -1.773 1.00 86.94 362 PRO A N 1
ATOM 2724 C CA . PRO A 1 362 ? -25.463 23.581 -0.895 1.00 86.94 362 PRO A CA 1
ATOM 2725 C C . PRO A 1 362 ? -24.857 24.982 -0.883 1.00 86.94 362 PRO A C 1
ATOM 2727 O O . PRO A 1 362 ? -24.391 25.437 0.161 1.00 86.94 362 PRO A O 1
ATOM 2730 N N . LEU A 1 363 ? -24.887 25.694 -2.013 1.00 90.38 363 LEU A N 1
ATOM 2731 C CA . LEU A 1 363 ? -24.318 27.032 -2.109 1.00 90.38 363 LEU A CA 1
ATOM 2732 C C . LEU A 1 363 ? -25.146 28.069 -1.334 1.00 90.38 363 LEU A C 1
ATOM 2734 O O . LEU A 1 363 ? -24.579 29.018 -0.791 1.00 90.38 363 LEU A O 1
ATOM 2738 N N . LEU A 1 364 ? -26.466 27.875 -1.234 1.00 90.00 364 LEU A N 1
ATOM 2739 C CA . LEU A 1 364 ? -27.357 28.759 -0.477 1.00 90.00 364 LEU A CA 1
ATOM 2740 C C . LEU A 1 364 ? -27.178 28.617 1.039 1.00 90.00 364 LEU A C 1
ATOM 2742 O O . LEU A 1 364 ? -27.408 29.583 1.765 1.00 90.00 364 LEU A O 1
ATOM 2746 N N . SER A 1 365 ? -26.725 27.456 1.520 1.00 90.31 365 SER A N 1
ATOM 2747 C CA . SER A 1 365 ? -26.493 27.222 2.950 1.00 90.31 365 SER A CA 1
ATOM 2748 C C . SER A 1 365 ? -25.145 27.765 3.451 1.00 90.31 365 SER A C 1
ATOM 2750 O O . SER A 1 365 ? -24.981 27.972 4.654 1.00 90.31 365 SER A O 1
ATOM 2752 N N . VAL A 1 366 ? -24.182 28.042 2.559 1.00 92.88 366 VAL A N 1
ATOM 2753 C CA . VAL A 1 366 ? -22.820 28.479 2.933 1.00 92.88 366 VAL A CA 1
ATOM 2754 C C . VAL A 1 366 ? -22.804 29.746 3.796 1.00 92.88 366 VAL A C 1
ATOM 2756 O O . VAL A 1 366 ? -22.145 29.712 4.833 1.00 92.88 366 VAL A O 1
ATOM 2759 N N . PRO A 1 367 ? -23.516 30.844 3.467 1.00 92.56 367 PRO A N 1
ATOM 2760 C CA . PRO A 1 367 ? -23.472 32.054 4.288 1.00 92.56 367 PRO A CA 1
ATOM 2761 C C . PRO A 1 367 ? -23.900 31.811 5.742 1.00 92.56 367 PRO A C 1
ATOM 2763 O O . PRO A 1 367 ? -23.202 32.220 6.665 1.00 92.56 367 PRO A O 1
ATOM 2766 N N . GLY A 1 368 ? -24.989 31.061 5.950 1.00 90.88 368 GLY A N 1
ATOM 2767 C CA . GLY A 1 368 ? -25.479 30.737 7.293 1.00 90.88 368 GLY A CA 1
ATOM 2768 C C . GLY A 1 368 ? -24.524 29.836 8.080 1.00 90.88 368 GLY A C 1
ATOM 2769 O O . GLY A 1 368 ? -24.373 30.006 9.292 1.00 90.88 368 GLY A O 1
ATOM 2770 N N . LEU A 1 369 ? -23.827 28.920 7.399 1.00 92.38 369 LEU A N 1
ATOM 2771 C CA . LEU A 1 369 ? -22.787 28.097 8.019 1.00 92.38 369 LEU A CA 1
ATOM 2772 C C . LEU A 1 369 ? -21.590 28.937 8.461 1.00 92.38 369 LEU A C 1
ATOM 2774 O O . LEU A 1 369 ? -21.122 28.775 9.586 1.00 92.38 369 LEU A O 1
ATOM 2778 N N . LEU A 1 370 ? -21.125 29.860 7.616 1.00 93.88 370 LEU A N 1
ATOM 2779 C CA . LEU A 1 370 ? -20.006 30.743 7.945 1.00 93.88 370 LEU A CA 1
ATOM 2780 C C . LEU A 1 370 ? -20.327 31.654 9.133 1.00 93.88 370 LEU A C 1
ATOM 2782 O O . LEU A 1 370 ? -19.508 31.778 10.039 1.00 93.88 370 LEU A O 1
ATOM 2786 N N . ASP A 1 371 ? -21.528 32.227 9.178 1.00 92.88 371 ASP A N 1
ATOM 2787 C CA . ASP A 1 371 ? -21.955 33.079 10.293 1.00 92.88 371 ASP A CA 1
ATOM 2788 C C . ASP A 1 371 ? -22.070 32.286 11.607 1.00 92.88 371 ASP A C 1
ATOM 2790 O O . ASP A 1 371 ? -21.681 32.764 12.674 1.00 92.88 371 ASP A O 1
ATOM 2794 N N . THR A 1 372 ? -22.532 31.035 11.531 1.00 92.50 372 THR A N 1
ATOM 2795 C CA . THR A 1 372 ? -22.591 30.135 12.694 1.00 92.50 372 THR A CA 1
ATOM 2796 C C . THR A 1 372 ? -21.188 29.777 13.193 1.00 92.50 372 THR A C 1
ATOM 2798 O O . THR A 1 372 ? -20.933 29.802 14.399 1.00 92.50 372 THR A O 1
ATOM 2801 N N . VAL A 1 373 ? -20.246 29.504 12.281 1.00 91.56 373 VAL A N 1
ATOM 2802 C CA . VAL A 1 373 ? -18.840 29.257 12.636 1.00 91.56 373 VAL A CA 1
ATOM 2803 C C . VAL A 1 373 ? -18.215 30.487 13.292 1.00 91.56 373 VAL A C 1
ATOM 2805 O O . VAL A 1 373 ? -17.553 30.334 14.317 1.00 91.56 373 VAL A O 1
ATOM 2808 N N . VAL A 1 374 ? -18.463 31.697 12.780 1.00 93.50 374 VAL A N 1
ATOM 2809 C CA . VAL A 1 374 ? -17.999 32.945 13.411 1.00 93.50 374 VAL A CA 1
ATOM 2810 C C . VAL A 1 374 ? -18.517 33.063 14.843 1.00 93.50 374 VAL A C 1
ATOM 2812 O O . VAL A 1 374 ? -17.723 33.307 15.748 1.00 93.50 374 VAL A O 1
ATOM 2815 N N . GLY A 1 375 ? -19.805 32.803 15.083 1.00 91.31 375 GLY A N 1
ATOM 2816 C CA . GLY A 1 375 ? -20.362 32.812 16.440 1.00 91.31 375 GLY A CA 1
ATOM 2817 C C . GLY A 1 375 ? -19.665 31.821 17.383 1.00 91.31 375 GLY A C 1
ATOM 2818 O O . GLY A 1 375 ? -19.368 32.151 18.532 1.00 91.31 375 GLY A O 1
ATOM 2819 N N . CYS A 1 376 ? -19.334 30.624 16.892 1.00 92.00 376 CYS A N 1
ATOM 2820 C CA . CYS A 1 376 ? -18.564 29.633 17.648 1.00 92.00 376 CYS A CA 1
ATOM 2821 C C . CYS A 1 376 ? -17.114 30.080 17.919 1.00 92.00 376 CYS A C 1
ATOM 2823 O O . CYS A 1 376 ? -16.599 29.847 19.015 1.00 92.00 376 CYS A O 1
ATOM 2825 N N . VAL A 1 377 ? -16.465 30.743 16.954 1.00 89.44 377 VAL A N 1
ATOM 2826 C CA . VAL A 1 377 ? -15.115 31.315 17.100 1.00 89.44 377 VAL A CA 1
ATOM 2827 C C . VAL A 1 377 ? -15.109 32.433 18.144 1.00 89.44 377 VAL A C 1
ATOM 2829 O O . VAL A 1 377 ? -14.267 32.427 19.041 1.00 89.44 377 VAL A O 1
ATOM 2832 N N . GLU A 1 378 ? -16.067 33.359 18.079 1.00 89.62 378 GLU A N 1
ATOM 2833 C CA . GLU A 1 378 ? -16.209 34.460 19.040 1.00 89.62 378 GLU A CA 1
ATOM 2834 C C . GLU A 1 378 ? -16.489 33.956 20.462 1.00 89.62 378 GLU A C 1
ATOM 2836 O O . GLU A 1 378 ? -15.975 34.509 21.436 1.00 89.62 378 GLU A O 1
ATOM 2841 N N . ALA A 1 379 ? -17.256 32.870 20.587 1.00 89.81 379 ALA A N 1
ATOM 2842 C CA . ALA A 1 379 ? -17.521 32.201 21.857 1.00 89.81 379 ALA A CA 1
ATOM 2843 C C . ALA A 1 379 ? -16.344 31.345 22.367 1.00 89.81 379 ALA A C 1
ATOM 2845 O O . ALA A 1 379 ? -16.446 30.769 23.452 1.00 89.81 379 ALA A O 1
ATOM 2846 N N . ALA A 1 380 ? -15.249 31.241 21.603 1.00 86.06 380 ALA A N 1
ATOM 2847 C CA . ALA A 1 380 ? -14.122 30.345 21.861 1.00 86.06 380 ALA A CA 1
ATOM 2848 C C . ALA A 1 380 ? -14.560 28.887 22.121 1.00 86.06 380 ALA A C 1
ATOM 2850 O O . ALA A 1 380 ? -13.986 28.189 22.960 1.00 86.06 380 ALA A O 1
ATOM 2851 N N . ALA A 1 381 ? -15.603 28.432 21.419 1.00 86.62 381 ALA A N 1
ATOM 2852 C CA . ALA A 1 381 ? -16.132 27.084 21.559 1.00 86.62 381 ALA A CA 1
ATOM 2853 C C . ALA A 1 381 ? -15.202 26.069 20.878 1.00 86.62 381 ALA A C 1
ATOM 2855 O O . ALA A 1 381 ? -14.853 26.220 19.708 1.00 86.62 381 ALA A O 1
ATOM 2856 N N . GLU A 1 382 ? -14.841 24.994 21.584 1.00 81.19 382 GLU A N 1
ATOM 2857 C CA . GLU A 1 382 ? -13.985 23.930 21.030 1.00 81.19 382 GLU A CA 1
ATOM 2858 C C . GLU A 1 382 ? -14.678 23.122 19.917 1.00 81.19 382 GLU A C 1
ATOM 2860 O O . GLU A 1 382 ? -14.007 22.540 19.064 1.00 81.19 382 GLU A O 1
ATOM 2865 N N . ALA A 1 383 ? -16.014 23.113 19.898 1.00 86.00 383 ALA A N 1
ATOM 2866 C CA . ALA A 1 383 ? -16.826 22.434 18.896 1.00 86.00 383 ALA A CA 1
ATOM 2867 C C . ALA A 1 383 ? -18.027 23.293 18.478 1.00 86.00 383 ALA A C 1
ATOM 2869 O O . ALA A 1 383 ? -18.593 24.019 19.296 1.00 86.00 383 ALA A O 1
ATOM 2870 N N . CYS A 1 384 ? -18.449 23.150 17.220 1.00 89.31 384 CYS A N 1
ATOM 2871 C CA . CYS A 1 384 ? -19.564 23.894 16.634 1.00 89.31 384 CYS A CA 1
ATOM 2872 C C . CYS A 1 384 ? -20.526 22.940 15.897 1.00 89.31 384 CYS A C 1
ATOM 2874 O O . CYS A 1 384 ? -20.541 22.911 14.669 1.00 89.31 384 CYS A O 1
ATOM 2876 N N . PRO A 1 385 ? -21.313 22.117 16.616 1.00 87.88 385 PRO A N 1
ATOM 2877 C CA . PRO A 1 385 ? -22.091 21.024 16.017 1.00 87.88 385 PRO A CA 1
ATOM 2878 C C . PRO A 1 385 ? -23.205 21.487 15.066 1.00 87.88 385 PRO A C 1
ATOM 2880 O O . PRO A 1 385 ? -23.725 20.686 14.297 1.00 87.88 385 PRO A O 1
ATOM 2883 N N . GLU A 1 386 ? -23.591 22.764 15.123 1.00 86.50 386 GLU A N 1
ATOM 2884 C CA . GLU A 1 386 ? -24.616 23.339 14.244 1.00 86.50 386 GLU A CA 1
ATOM 2885 C C . GLU A 1 386 ? -24.090 23.677 12.843 1.00 86.50 386 GLU A C 1
ATOM 2887 O O . GLU A 1 386 ? -24.890 23.795 11.918 1.00 86.50 386 GLU A O 1
ATOM 2892 N N . ALA A 1 387 ? -22.768 23.799 12.675 1.00 89.56 387 ALA A N 1
ATOM 2893 C CA . ALA A 1 387 ? -22.145 24.144 11.396 1.00 89.56 387 ALA A CA 1
ATOM 2894 C C . ALA A 1 387 ? -20.988 23.227 10.985 1.00 89.56 387 ALA A C 1
ATOM 2896 O O . ALA A 1 387 ? -20.638 23.192 9.809 1.00 89.56 387 ALA A O 1
ATOM 2897 N N . LEU A 1 388 ? -20.401 22.478 11.919 1.00 90.12 388 LEU A N 1
ATOM 2898 C CA . LEU A 1 388 ? -19.269 21.585 11.695 1.00 90.12 388 LEU A CA 1
ATOM 2899 C C . LEU A 1 388 ? -19.667 20.133 11.971 1.00 90.12 388 LEU A C 1
ATOM 2901 O O . LEU A 1 388 ? -20.357 19.826 12.947 1.00 90.12 388 LEU A O 1
ATOM 2905 N N . ALA A 1 389 ? -19.188 19.226 11.126 1.00 89.44 389 ALA A N 1
ATOM 2906 C CA . ALA A 1 389 ? -19.336 17.795 11.319 1.00 89.44 389 ALA A CA 1
ATOM 2907 C C . ALA A 1 389 ? -18.656 17.316 12.614 1.00 89.44 389 ALA A C 1
ATOM 2909 O O . ALA A 1 389 ? -17.692 17.905 13.111 1.00 89.44 389 ALA A O 1
ATOM 2910 N N . ALA A 1 390 ? -19.128 16.191 13.155 1.00 83.88 390 ALA A N 1
ATOM 2911 C CA . ALA A 1 390 ? -18.528 15.593 14.345 1.00 83.88 390 ALA A CA 1
ATOM 2912 C C . ALA A 1 390 ? -17.040 15.269 14.113 1.00 83.88 390 ALA A C 1
ATOM 2914 O O . ALA A 1 390 ? -16.699 14.551 13.175 1.00 83.88 390 ALA A O 1
ATOM 2915 N N . GLY A 1 391 ? -16.172 15.765 15.000 1.00 77.44 391 GLY A N 1
ATOM 2916 C CA . GLY A 1 391 ? -14.718 15.581 14.915 1.00 77.44 391 GLY A CA 1
ATOM 2917 C C . GLY A 1 391 ? -13.964 16.733 14.243 1.00 77.44 391 GLY A C 1
ATOM 2918 O O . GLY A 1 391 ? -12.735 16.728 14.271 1.00 77.44 391 GLY A O 1
ATOM 2919 N N . VAL A 1 392 ? -14.668 17.732 13.704 1.00 80.50 392 VAL A N 1
ATOM 2920 C CA . VAL A 1 392 ? -14.066 18.953 13.154 1.00 80.50 392 VAL A CA 1
ATOM 2921 C C . VAL A 1 392 ? -13.949 20.001 14.260 1.00 80.50 392 VAL A C 1
ATOM 2923 O O . VAL A 1 392 ? -14.941 20.369 14.891 1.00 80.50 392 VAL A O 1
ATOM 2926 N N . ALA A 1 393 ? -12.728 20.473 14.512 1.00 84.25 393 ALA A N 1
ATOM 2927 C CA . ALA A 1 393 ? -12.477 21.542 15.474 1.00 84.25 393 ALA A CA 1
ATOM 2928 C C . ALA A 1 393 ? -12.879 22.906 14.897 1.00 84.25 393 ALA A C 1
ATOM 2930 O O . ALA A 1 393 ? -12.749 23.143 13.694 1.00 84.25 393 ALA A O 1
ATOM 2931 N N . THR A 1 394 ? -13.315 23.822 15.762 1.00 85.62 394 THR A N 1
ATOM 2932 C CA . THR A 1 394 ? -13.612 25.203 15.363 1.00 85.62 394 THR A CA 1
ATOM 2933 C C . THR A 1 394 ? -12.358 25.862 14.761 1.00 85.62 394 THR A C 1
ATOM 2935 O O . THR A 1 394 ? -11.304 25.865 15.407 1.00 85.62 394 THR A O 1
ATOM 2938 N N . PRO A 1 395 ? -12.422 26.408 13.531 1.00 84.00 395 PRO A N 1
ATOM 2939 C CA . PRO A 1 395 ? -11.252 26.971 12.867 1.00 84.00 395 PRO A CA 1
ATOM 2940 C C . PRO A 1 395 ? -10.751 28.225 13.591 1.00 84.00 395 PRO A C 1
ATOM 2942 O O . PRO A 1 395 ? -11.519 29.127 13.905 1.00 84.00 395 PRO A O 1
ATOM 2945 N N . ALA A 1 396 ? -9.439 28.310 13.815 1.00 76.94 396 ALA A N 1
ATOM 2946 C CA . ALA A 1 396 ? -8.812 29.448 14.496 1.00 76.94 396 ALA A CA 1
ATOM 2947 C C . ALA A 1 396 ? -8.495 30.640 13.562 1.00 76.94 396 ALA A C 1
ATOM 2949 O O . ALA A 1 396 ? -7.996 31.666 14.023 1.00 76.94 396 ALA A O 1
ATOM 2950 N N . GLY A 1 397 ? -8.732 30.507 12.252 1.00 82.12 397 GLY A N 1
ATOM 2951 C CA . GLY A 1 397 ? -8.408 31.519 11.245 1.00 82.12 397 GLY A CA 1
ATOM 2952 C C . GLY A 1 397 ? -8.878 31.141 9.834 1.00 82.12 397 GLY A C 1
ATOM 2953 O O . GLY A 1 397 ? -9.542 30.124 9.644 1.00 82.12 397 GLY A O 1
ATOM 2954 N N . GLY A 1 398 ? -8.522 31.967 8.846 1.00 84.50 398 GLY A N 1
ATOM 2955 C CA . GLY A 1 398 ? -8.938 31.811 7.444 1.00 84.50 398 GLY A CA 1
ATOM 2956 C C . GLY A 1 398 ? -10.264 32.504 7.111 1.00 84.50 398 GLY A C 1
ATOM 2957 O O . GLY A 1 398 ? -10.920 33.057 7.992 1.00 84.50 398 GLY A O 1
ATOM 2958 N N . LEU A 1 399 ? -10.656 32.475 5.835 1.00 84.62 399 LEU A N 1
ATOM 2959 C CA . LEU A 1 399 ? -11.924 33.028 5.340 1.00 84.62 399 LEU A CA 1
ATOM 2960 C C . LEU A 1 399 ? -13.137 32.428 6.059 1.00 84.62 399 LEU A C 1
ATOM 2962 O O . LEU A 1 399 ? -14.088 33.147 6.346 1.00 84.62 399 LEU A O 1
ATOM 2966 N N . VAL A 1 400 ? -13.080 31.142 6.420 1.00 86.88 400 VAL A N 1
ATOM 2967 C CA . VAL A 1 400 ? -14.163 30.482 7.166 1.00 86.88 400 VAL A CA 1
ATOM 2968 C C . VAL A 1 400 ? -14.389 31.121 8.543 1.00 86.88 400 VAL A C 1
ATOM 2970 O O . VAL A 1 400 ? -15.531 31.301 8.952 1.00 86.88 400 VAL A O 1
ATOM 2973 N N . ALA A 1 401 ? -13.319 31.526 9.234 1.00 86.44 401 ALA A N 1
ATOM 2974 C CA . ALA A 1 401 ? -13.403 32.205 10.531 1.00 86.44 401 ALA A CA 1
ATOM 2975 C C . ALA A 1 401 ? -13.698 33.715 10.418 1.00 86.44 401 ALA A C 1
ATOM 2977 O O . ALA A 1 401 ? -13.933 34.367 11.430 1.00 86.44 401 ALA A O 1
ATOM 2978 N N . GLN A 1 402 ? -13.667 34.282 9.206 1.00 85.25 402 GLN A N 1
ATOM 2979 C CA . GLN A 1 402 ? -13.979 35.694 8.938 1.00 85.25 402 GLN A CA 1
ATOM 2980 C C . GLN A 1 402 ? -15.442 35.914 8.513 1.00 85.25 402 GLN A C 1
ATOM 2982 O O . GLN A 1 402 ? -15.894 37.057 8.445 1.00 85.25 402 GLN A O 1
ATOM 2987 N N . GLY A 1 403 ? -16.186 34.836 8.250 1.00 86.88 403 GLY A N 1
ATOM 2988 C CA . GLY A 1 403 ? -17.619 34.876 7.968 1.00 86.88 403 GLY A CA 1
ATOM 2989 C C . GLY A 1 403 ? -17.985 35.138 6.508 1.00 86.88 403 GLY A C 1
ATOM 2990 O O . GLY A 1 403 ? -17.134 35.336 5.632 1.00 86.88 403 GLY A O 1
ATOM 2991 N N . ALA A 1 404 ? -19.293 35.159 6.244 1.00 88.50 404 ALA A N 1
ATOM 2992 C CA . ALA A 1 404 ? -19.832 35.296 4.893 1.00 88.50 404 ALA A CA 1
ATOM 2993 C C . ALA A 1 404 ? -19.518 36.656 4.247 1.00 88.50 404 ALA A C 1
ATOM 2995 O O . ALA A 1 404 ? -19.378 36.748 3.034 1.00 88.50 404 ALA A O 1
ATOM 2996 N N . ALA A 1 405 ? -19.363 37.722 5.038 1.00 86.31 405 ALA A N 1
ATOM 2997 C CA . ALA A 1 405 ? -19.057 39.054 4.509 1.00 86.31 405 ALA A CA 1
ATOM 2998 C C . ALA A 1 405 ? -17.637 39.156 3.915 1.00 86.31 405 ALA A C 1
ATOM 3000 O O . ALA A 1 405 ? -17.404 39.923 2.977 1.00 86.31 405 ALA A O 1
ATOM 3001 N N . ALA A 1 406 ? -16.691 38.377 4.443 1.00 85.12 406 ALA A N 1
ATOM 3002 C CA . ALA A 1 406 ? -15.291 38.411 4.030 1.00 85.12 406 ALA A CA 1
ATOM 3003 C C . ALA A 1 406 ? -14.996 37.550 2.792 1.00 85.12 406 ALA A C 1
ATOM 3005 O O . ALA A 1 406 ? -13.899 37.640 2.236 1.00 85.12 406 ALA A O 1
ATOM 3006 N N . SER A 1 407 ? -15.949 36.721 2.351 1.00 87.75 407 SER A N 1
ATOM 3007 C CA . SER A 1 407 ? -15.723 35.752 1.284 1.00 87.75 407 SER A CA 1
ATOM 3008 C C . SER A 1 407 ? -16.878 35.630 0.290 1.00 87.75 407 SER A C 1
ATOM 3010 O O . SER A 1 407 ? -18.043 35.860 0.589 1.00 87.75 407 SER A O 1
ATOM 3012 N N . THR A 1 408 ? -16.536 35.227 -0.927 1.00 89.56 408 THR A N 1
ATOM 3013 C CA . THR A 1 408 ? -17.464 34.855 -1.992 1.00 89.56 408 THR A CA 1
ATOM 3014 C C . THR A 1 408 ? -17.383 33.350 -2.206 1.00 89.56 408 THR A C 1
ATOM 3016 O O . THR A 1 408 ? -16.292 32.797 -2.360 1.00 89.56 408 THR A O 1
ATOM 3019 N N . ALA A 1 409 ? -18.537 32.684 -2.189 1.00 92.06 409 ALA A N 1
ATOM 3020 C CA . ALA A 1 409 ? -18.644 31.241 -2.345 1.00 92.06 409 ALA A CA 1
ATOM 3021 C C . ALA A 1 409 ? -18.957 30.865 -3.796 1.00 92.06 409 ALA A C 1
ATOM 3023 O O . ALA A 1 409 ? -19.838 31.447 -4.428 1.00 92.06 409 ALA A O 1
ATOM 3024 N N . THR A 1 410 ? -18.256 29.861 -4.315 1.00 93.56 410 THR A N 1
ATOM 3025 C CA . THR A 1 410 ? -18.502 29.282 -5.641 1.00 93.56 410 THR A CA 1
ATOM 3026 C C . THR A 1 410 ? -18.563 27.766 -5.532 1.00 93.56 410 THR A C 1
ATOM 3028 O O . THR A 1 410 ? -17.676 27.148 -4.944 1.00 93.56 410 THR A O 1
ATOM 3031 N N . LEU A 1 411 ? -19.617 27.157 -6.077 1.00 92.31 411 LEU A N 1
ATOM 3032 C CA . LEU A 1 411 ? -19.744 25.704 -6.119 1.00 92.31 411 LEU A CA 1
ATOM 3033 C C . LEU A 1 411 ? -18.719 25.142 -7.112 1.00 92.31 411 LEU A C 1
ATOM 3035 O O . LEU A 1 411 ? -18.674 25.566 -8.267 1.00 92.31 411 LEU A O 1
ATOM 3039 N N . VAL A 1 412 ? -17.881 24.220 -6.648 1.00 91.06 412 VAL A N 1
ATOM 3040 C CA . VAL A 1 412 ? -16.887 23.525 -7.474 1.00 91.06 412 VAL A CA 1
ATOM 3041 C C . VAL A 1 412 ? -17.443 22.199 -7.963 1.00 91.06 412 VAL A C 1
ATOM 3043 O O . VAL A 1 412 ? -17.286 21.887 -9.140 1.00 91.06 412 VAL A O 1
ATOM 3046 N N . ASP A 1 413 ? -18.099 21.445 -7.080 1.00 89.38 413 ASP A N 1
ATOM 3047 C CA . ASP A 1 413 ? -18.747 20.181 -7.429 1.00 89.38 413 ASP A CA 1
ATOM 3048 C C . ASP A 1 413 ? -19.872 19.835 -6.440 1.00 89.38 413 ASP A C 1
ATOM 3050 O O . ASP A 1 413 ? -19.837 20.270 -5.285 1.00 89.38 413 ASP A O 1
ATOM 3054 N N . ASP A 1 414 ? -20.843 19.041 -6.887 1.00 91.00 414 ASP A N 1
ATOM 3055 C CA . ASP A 1 414 ? -21.981 18.564 -6.093 1.00 91.00 414 ASP A CA 1
ATOM 3056 C C . ASP A 1 414 ? -22.229 17.074 -6.365 1.00 91.00 414 ASP A C 1
ATOM 3058 O O . ASP A 1 414 ? -22.559 16.659 -7.479 1.00 91.00 414 ASP A O 1
ATOM 3062 N N . TYR A 1 415 ? -22.067 16.268 -5.319 1.00 87.31 415 TYR A N 1
ATOM 3063 C CA . TYR A 1 415 ? -22.231 14.817 -5.322 1.00 87.31 415 TYR A CA 1
ATOM 3064 C C . TYR A 1 415 ? -23.523 14.368 -4.614 1.00 87.31 415 TYR A C 1
ATOM 3066 O O . TYR A 1 415 ? -23.701 13.182 -4.343 1.00 87.31 415 TYR A O 1
ATOM 3074 N N . GLY A 1 416 ? -24.445 15.291 -4.325 1.00 86.50 416 GLY A N 1
ATOM 3075 C CA . GLY A 1 416 ? -25.758 15.028 -3.736 1.00 86.50 416 GLY A CA 1
ATOM 3076 C C . GLY A 1 416 ? -25.774 15.075 -2.207 1.00 86.50 416 GLY A C 1
ATOM 3077 O O . GLY A 1 416 ? -26.517 15.864 -1.625 1.00 86.50 416 GLY A O 1
ATOM 3078 N N . ASP A 1 417 ? -24.979 14.238 -1.535 1.00 88.25 417 ASP A N 1
ATOM 3079 C CA . ASP A 1 417 ? -24.803 14.267 -0.071 1.00 88.25 417 ASP A CA 1
ATOM 3080 C C . ASP A 1 417 ? -23.484 14.920 0.366 1.00 88.25 417 ASP A C 1
ATOM 3082 O O . ASP A 1 417 ? -23.265 15.145 1.557 1.00 88.25 417 ASP A O 1
ATOM 3086 N N . VAL A 1 418 ? -22.628 15.270 -0.594 1.00 91.62 418 VAL A N 1
ATOM 3087 C CA . VAL A 1 418 ? -21.374 15.993 -0.392 1.00 91.62 418 VAL A CA 1
ATOM 3088 C C . VAL A 1 418 ? -21.252 17.076 -1.456 1.00 91.62 418 VAL A C 1
ATOM 3090 O O . VAL A 1 418 ? -21.434 16.797 -2.636 1.00 91.62 418 VAL A O 1
ATOM 3093 N N . ALA A 1 419 ? -20.891 18.293 -1.061 1.00 93.00 419 ALA A N 1
ATOM 3094 C CA . ALA A 1 419 ? -20.650 19.398 -1.986 1.00 93.00 419 ALA A CA 1
ATOM 3095 C C . ALA A 1 419 ? -19.305 20.058 -1.693 1.00 93.00 419 ALA A C 1
ATOM 3097 O O . ALA A 1 419 ? -18.884 20.166 -0.542 1.00 93.00 419 ALA A O 1
ATOM 3098 N N . VAL A 1 420 ? -18.616 20.507 -2.736 1.00 92.38 420 VAL A N 1
ATOM 3099 C CA . VAL A 1 420 ? -17.312 21.159 -2.625 1.00 92.38 420 VAL A CA 1
ATOM 3100 C C . VAL A 1 420 ? -17.459 22.612 -3.045 1.00 92.38 420 VAL A C 1
ATOM 3102 O O . VAL A 1 420 ? -17.835 22.907 -4.177 1.00 92.38 420 VAL A O 1
ATOM 3105 N N . VAL A 1 421 ? -17.140 23.531 -2.138 1.00 93.06 421 VAL A N 1
ATOM 3106 C CA . VAL A 1 421 ? -17.300 24.976 -2.331 1.00 93.06 421 VAL A CA 1
ATOM 3107 C C . VAL A 1 421 ? -15.951 25.664 -2.186 1.00 93.06 421 VAL A C 1
ATOM 3109 O O . VAL A 1 421 ? -15.203 25.400 -1.252 1.00 93.06 421 VAL A O 1
ATOM 3112 N N . ARG A 1 422 ? -15.635 26.581 -3.095 1.00 92.56 422 ARG A N 1
ATOM 3113 C CA . ARG A 1 422 ? -14.463 27.453 -3.003 1.00 92.56 422 ARG A CA 1
ATOM 3114 C C . ARG A 1 422 ? -14.869 28.809 -2.439 1.00 92.56 422 ARG A C 1
ATOM 3116 O O . ARG A 1 422 ? -15.774 29.443 -2.981 1.00 92.56 422 ARG A O 1
ATOM 3123 N N . LEU A 1 423 ? -14.154 29.267 -1.414 1.00 91.75 423 LEU A N 1
ATOM 3124 C CA . LEU A 1 423 ? -14.188 30.637 -0.913 1.00 91.75 423 LEU A CA 1
ATOM 3125 C C . LEU A 1 423 ? -13.024 31.442 -1.475 1.00 91.75 423 LEU A C 1
ATOM 3127 O O . LEU A 1 423 ? -11.861 31.041 -1.378 1.00 91.75 423 LEU A O 1
ATOM 3131 N N . ALA A 1 424 ? -13.343 32.614 -2.004 1.00 88.88 424 ALA A N 1
ATOM 3132 C CA . ALA A 1 424 ? -12.376 33.643 -2.355 1.00 88.88 424 ALA A CA 1
ATOM 3133 C C . ALA A 1 424 ? -12.652 34.910 -1.532 1.00 88.88 424 ALA A C 1
ATOM 3135 O O . ALA A 1 424 ? -13.819 35.193 -1.265 1.00 88.88 424 ALA A O 1
ATOM 3136 N N . PRO A 1 425 ? -11.632 35.686 -1.131 1.00 87.25 425 PRO A N 1
ATOM 3137 C CA . PRO A 1 425 ? -11.853 36.930 -0.399 1.00 87.25 425 PRO A CA 1
ATOM 3138 C C . PRO A 1 425 ? -12.686 37.919 -1.228 1.00 87.25 425 PRO A C 1
ATOM 3140 O O . PRO A 1 425 ? -12.493 38.034 -2.439 1.00 87.25 425 PRO A O 1
ATOM 3143 N N . THR A 1 426 ? -13.600 38.646 -0.582 1.00 82.00 426 THR A N 1
ATOM 3144 C CA . THR A 1 426 ? -14.449 39.653 -1.253 1.00 82.00 426 THR A CA 1
ATOM 3145 C C . THR A 1 426 ? -13.645 40.882 -1.693 1.00 82.00 426 THR A C 1
ATOM 3147 O O . THR A 1 426 ? -13.934 41.479 -2.730 1.00 82.00 426 THR A O 1
ATOM 3150 N N . GLU A 1 427 ? -12.604 41.250 -0.939 1.00 74.19 427 GLU A N 1
ATOM 3151 C CA . GLU A 1 427 ? -11.679 42.325 -1.301 1.00 74.19 427 GLU A CA 1
ATOM 3152 C C . GLU A 1 427 ? -10.348 41.752 -1.795 1.00 74.19 427 GLU A C 1
ATOM 3154 O O . GLU A 1 427 ? -9.706 40.951 -1.114 1.00 74.19 427 GLU A O 1
ATOM 3159 N N . ALA A 1 428 ? -9.897 42.210 -2.967 1.00 59.41 428 ALA A N 1
ATOM 3160 C CA . ALA A 1 428 ? -8.578 41.905 -3.515 1.00 59.41 428 ALA A CA 1
ATOM 3161 C C . ALA A 1 428 ? -7.478 42.650 -2.730 1.00 59.41 428 ALA A C 1
ATOM 3163 O O . ALA A 1 428 ? -6.857 43.589 -3.225 1.00 59.41 428 ALA A O 1
ATOM 3164 N N . SER A 1 429 ? -7.259 42.253 -1.480 1.00 50.62 429 SER A N 1
ATOM 3165 C CA . SER A 1 429 ? -6.053 42.585 -0.722 1.00 50.62 429 SER A CA 1
ATOM 3166 C C . SER A 1 429 ? -5.030 41.453 -0.906 1.00 50.62 429 SER A C 1
ATOM 3168 O O . SER A 1 429 ? -5.404 40.300 -1.105 1.00 50.62 429 SER A O 1
ATOM 3170 N N . GLY A 1 430 ? -3.746 41.816 -1.004 1.00 52.66 430 GLY A N 1
ATOM 3171 C CA . GLY A 1 4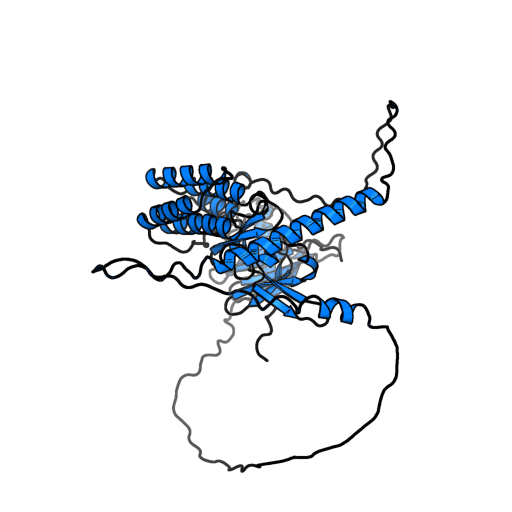30 ? -2.669 40.971 -1.546 1.00 52.66 430 GLY A CA 1
ATOM 3172 C C . GLY A 1 430 ? -2.504 39.581 -0.910 1.00 52.66 430 GLY A C 1
ATOM 3173 O O . GLY A 1 430 ? -2.870 39.374 0.239 1.00 52.66 430 GLY A O 1
ATOM 3174 N N . GLU A 1 431 ? -1.916 38.669 -1.701 1.00 55.12 431 GLU A N 1
ATOM 3175 C CA . GLU A 1 431 ? -1.767 37.216 -1.465 1.00 55.12 431 GLU A CA 1
ATOM 3176 C C . GLU A 1 431 ? -3.099 36.518 -1.137 1.00 55.12 431 GLU A C 1
ATOM 3178 O O . GLU A 1 431 ? -3.458 36.269 0.010 1.00 55.12 431 GLU A O 1
ATOM 3183 N N . SER A 1 432 ? -3.859 36.208 -2.193 1.00 55.97 432 SER A N 1
ATOM 3184 C CA . SER A 1 432 ? -5.211 35.649 -2.121 1.00 55.97 432 SER A CA 1
ATOM 3185 C C . SER A 1 432 ? -5.233 34.228 -1.541 1.00 55.97 432 SER A C 1
ATOM 3187 O O . SER A 1 432 ? -5.214 33.244 -2.279 1.00 55.97 432 SER A O 1
ATOM 3189 N N . ALA A 1 433 ? -5.327 34.116 -0.216 1.00 70.50 433 ALA A N 1
ATOM 3190 C CA . ALA A 1 433 ? -5.613 32.862 0.474 1.00 70.50 433 ALA A CA 1
ATOM 3191 C C . ALA A 1 433 ? -7.056 32.420 0.166 1.00 70.50 433 ALA A C 1
ATOM 3193 O O . ALA A 1 433 ? -8.005 32.827 0.832 1.00 70.50 433 ALA A O 1
ATOM 3194 N N . GLN A 1 434 ? -7.233 31.635 -0.897 1.00 85.81 434 GLN A N 1
ATOM 3195 C CA . GLN A 1 434 ? -8.496 30.955 -1.182 1.00 85.81 434 GLN A CA 1
ATOM 3196 C C . GLN A 1 434 ? -8.630 29.727 -0.281 1.00 85.81 434 GLN A C 1
ATOM 3198 O O . GLN A 1 434 ? -7.630 29.090 0.055 1.00 85.81 434 GLN A O 1
ATOM 3203 N N . GLN A 1 435 ? -9.865 29.361 0.053 1.00 89.56 435 GLN A N 1
ATOM 3204 C CA . GLN A 1 435 ? -10.153 28.157 0.829 1.00 89.56 435 GLN A CA 1
ATOM 3205 C C . GLN A 1 435 ? -11.152 27.256 0.108 1.00 89.56 435 GLN A C 1
ATOM 3207 O O . GLN A 1 435 ? -12.001 27.723 -0.645 1.00 89.56 435 GLN A O 1
ATOM 3212 N N . MET A 1 436 ? -11.048 25.956 0.343 1.00 91.56 436 MET A N 1
ATOM 3213 C CA . MET A 1 436 ? -11.994 24.940 -0.101 1.00 91.56 436 MET A CA 1
ATOM 3214 C C . MET A 1 436 ? -12.737 24.400 1.114 1.00 91.56 436 MET A C 1
ATOM 3216 O O . MET A 1 436 ? -12.111 24.021 2.100 1.00 91.56 436 MET A O 1
ATOM 3220 N N . LEU A 1 437 ? -14.059 24.335 1.025 1.00 92.56 437 LEU A N 1
ATOM 3221 C CA . LEU A 1 437 ? -14.928 23.703 2.004 1.00 92.56 437 LEU A CA 1
ATOM 3222 C C . LEU A 1 437 ? -15.505 22.447 1.388 1.00 92.56 437 LEU A C 1
ATOM 3224 O O . LEU A 1 437 ? -16.012 22.467 0.265 1.00 92.56 437 LEU A O 1
ATOM 3228 N N . VAL A 1 438 ? -15.472 21.373 2.160 1.00 94.19 438 VAL A N 1
ATOM 3229 C CA . VAL A 1 438 ? -16.243 20.171 1.876 1.00 94.19 438 VAL A CA 1
ATOM 3230 C C . VAL A 1 438 ? -17.443 20.192 2.801 1.00 94.19 438 VAL A C 1
ATOM 3232 O O . VAL A 1 438 ? -17.295 20.171 4.022 1.00 94.19 438 VAL A O 1
ATOM 3235 N N . LEU A 1 439 ? -18.627 20.261 2.213 1.00 93.44 439 LEU A N 1
ATOM 3236 C CA . LEU A 1 439 ? -19.900 20.172 2.902 1.00 93.44 439 LEU A CA 1
ATOM 3237 C C . LEU A 1 439 ? -20.384 18.729 2.839 1.00 93.44 439 LEU A C 1
ATOM 3239 O O . LEU A 1 439 ? -20.294 18.095 1.793 1.00 93.44 439 LEU A O 1
ATOM 3243 N N . GLU A 1 440 ? -20.923 18.221 3.935 1.00 94.25 440 GLU A N 1
ATOM 3244 C CA . GLU A 1 440 ? -21.658 16.960 3.962 1.00 94.25 440 GLU A CA 1
ATOM 3245 C C . GLU A 1 440 ? -23.092 17.206 4.425 1.00 94.25 440 GLU A C 1
ATOM 3247 O O . GLU A 1 440 ? -23.357 18.073 5.262 1.00 94.25 440 GLU A O 1
ATOM 3252 N N . ARG A 1 441 ? -24.029 16.428 3.893 1.00 90.88 441 ARG A N 1
ATOM 3253 C CA . ARG A 1 441 ? -25.435 16.513 4.254 1.00 90.88 441 ARG A CA 1
ATOM 3254 C C . ARG A 1 441 ? -25.757 15.498 5.345 1.00 90.88 441 ARG A C 1
ATOM 3256 O O . ARG A 1 441 ? -25.722 14.291 5.113 1.00 90.88 441 ARG A O 1
ATOM 3263 N N . ARG A 1 442 ? -26.130 15.972 6.535 1.00 87.44 442 ARG A N 1
ATOM 3264 C CA . ARG A 1 442 ? -26.599 15.137 7.654 1.00 87.44 442 ARG A CA 1
ATOM 3265 C C . ARG A 1 442 ? -27.926 15.646 8.177 1.00 87.44 442 ARG A C 1
ATOM 3267 O O . ARG A 1 442 ? -28.118 16.843 8.335 1.00 87.44 442 ARG A O 1
ATOM 3274 N N . GLU A 1 443 ? -28.859 14.728 8.425 1.00 80.75 443 GLU A N 1
ATOM 3275 C CA . GLU A 1 443 ? -30.196 15.0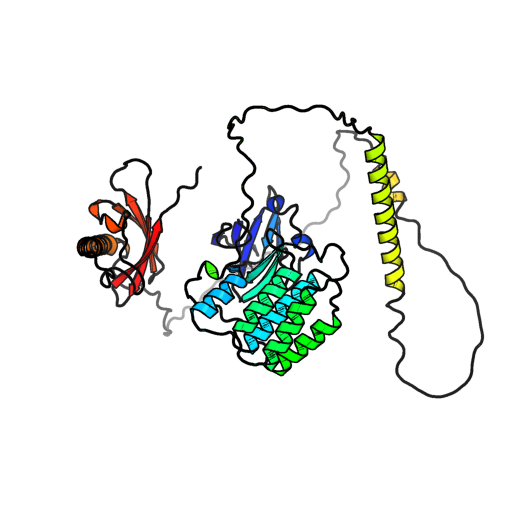67 8.941 1.00 80.75 443 GLU A CA 1
ATOM 3276 C C . GLU A 1 443 ? -30.891 16.177 8.123 1.00 80.75 443 GLU A C 1
ATOM 3278 O O . GLU A 1 443 ? -31.561 17.049 8.667 1.00 80.75 443 GLU A O 1
ATOM 3283 N N . GLN A 1 444 ? -30.718 16.138 6.793 1.00 81.75 444 GLN A N 1
ATOM 3284 C CA . GLN A 1 444 ? -31.216 17.126 5.821 1.00 81.75 444 GLN A CA 1
ATOM 3285 C C . GLN A 1 444 ? -30.565 18.522 5.876 1.00 81.75 444 GLN A C 1
ATOM 3287 O O . GLN A 1 444 ? -30.974 19.379 5.098 1.00 81.75 444 GLN A O 1
ATOM 3292 N N . LYS A 1 445 ? -29.531 18.739 6.699 1.00 88.25 445 LYS A N 1
ATOM 3293 C CA . LYS A 1 445 ? -28.764 19.991 6.793 1.00 88.25 445 LYS A CA 1
ATOM 3294 C C . LYS A 1 445 ? -27.354 19.823 6.234 1.00 88.25 445 LYS A C 1
ATOM 3296 O O . LYS A 1 445 ? -26.780 18.739 6.322 1.00 88.25 445 LYS A O 1
ATOM 3301 N N . TRP A 1 446 ? -26.795 20.894 5.688 1.00 94.06 446 TRP A N 1
ATOM 3302 C CA . TRP A 1 446 ? -25.388 20.942 5.299 1.00 94.06 446 TRP A CA 1
ATOM 3303 C C . TRP A 1 446 ? -24.517 21.264 6.512 1.00 94.06 446 TRP A C 1
ATOM 3305 O O . TRP A 1 446 ? -24.857 22.150 7.286 1.00 94.06 446 TRP A O 1
ATOM 3315 N N . LEU A 1 447 ? -23.410 20.547 6.675 1.00 94.12 447 LEU A N 1
ATOM 3316 C CA . LEU A 1 447 ? -22.387 20.789 7.692 1.00 94.12 447 LEU A CA 1
ATOM 3317 C C . LEU A 1 447 ? -21.016 20.823 7.023 1.00 94.12 447 LEU A C 1
ATOM 3319 O O . LEU A 1 447 ? -20.773 20.100 6.058 1.00 94.12 447 LEU A O 1
ATOM 3323 N N . VAL A 1 448 ? -20.098 21.626 7.548 1.00 92.81 448 VAL A N 1
ATOM 3324 C CA . VAL A 1 448 ? -18.709 21.648 7.089 1.00 92.81 448 VAL A CA 1
ATOM 3325 C C . VAL A 1 448 ? -17.994 20.416 7.630 1.00 92.81 448 VAL A C 1
ATOM 3327 O O . VAL A 1 448 ? -17.829 20.248 8.839 1.00 92.81 448 VAL A O 1
ATOM 3330 N N . ARG A 1 449 ? -17.566 19.552 6.716 1.00 93.12 449 ARG A N 1
ATOM 3331 C CA . ARG A 1 449 ? -16.801 18.343 7.002 1.00 93.12 449 ARG A CA 1
ATOM 3332 C C . ARG A 1 449 ? -15.301 18.607 7.030 1.00 93.12 449 ARG A C 1
ATOM 3334 O O . ARG A 1 449 ? -14.631 18.113 7.922 1.00 93.12 449 ARG A O 1
ATOM 3341 N N . ASP A 1 450 ? -14.790 19.368 6.066 1.00 89.62 450 ASP A N 1
ATOM 3342 C CA . ASP A 1 450 ? -13.363 19.672 5.949 1.00 89.62 450 ASP A CA 1
ATOM 3343 C C . ASP A 1 450 ? -13.143 21.088 5.391 1.00 89.62 450 ASP A C 1
ATOM 3345 O O . ASP A 1 450 ? -13.968 21.611 4.635 1.00 89.62 450 ASP A O 1
ATOM 3349 N N . ILE A 1 451 ? -12.014 21.698 5.765 1.00 90.50 451 ILE A N 1
ATOM 3350 C CA . ILE A 1 451 ? -11.567 23.022 5.312 1.00 90.50 451 ILE A CA 1
ATOM 3351 C C . ILE A 1 451 ? -10.112 22.895 4.849 1.00 90.50 451 ILE A C 1
ATOM 3353 O O . ILE A 1 451 ? -9.268 22.409 5.602 1.00 90.50 451 ILE A O 1
ATOM 3357 N N . TYR A 1 452 ? -9.806 23.360 3.639 1.00 85.38 452 TYR A N 1
ATOM 3358 C CA . TYR A 1 452 ? -8.452 23.349 3.078 1.00 85.38 452 TYR A CA 1
ATOM 3359 C C . TYR A 1 452 ? -8.053 24.729 2.566 1.00 85.38 452 TYR A C 1
ATOM 3361 O O . TYR A 1 452 ? -8.857 25.413 1.938 1.00 85.38 452 TYR A O 1
ATOM 3369 N N . ASP A 1 453 ? -6.791 25.106 2.751 1.00 84.25 453 ASP A N 1
ATOM 3370 C CA . ASP A 1 453 ? -6.214 26.269 2.078 1.00 84.25 453 ASP A CA 1
ATOM 3371 C C . ASP A 1 453 ? -5.744 25.881 0.671 1.00 84.25 453 ASP A C 1
ATOM 3373 O O . ASP A 1 453 ? -5.119 24.837 0.466 1.00 84.25 453 ASP A O 1
ATOM 3377 N N . VAL A 1 454 ? -6.013 26.730 -0.319 1.00 79.00 454 VAL A N 1
ATOM 3378 C CA . VAL A 1 454 ? -5.506 26.542 -1.682 1.00 79.00 454 VAL A CA 1
ATOM 3379 C C . VAL A 1 454 ? -4.102 27.135 -1.753 1.00 79.00 454 VAL A C 1
ATOM 3381 O O . VAL A 1 454 ? -3.927 28.345 -1.914 1.00 79.00 454 VAL A O 1
ATOM 3384 N N . ALA A 1 455 ? -3.081 26.287 -1.631 1.00 60.97 455 ALA A N 1
ATOM 3385 C CA . ALA A 1 455 ? -1.702 26.708 -1.85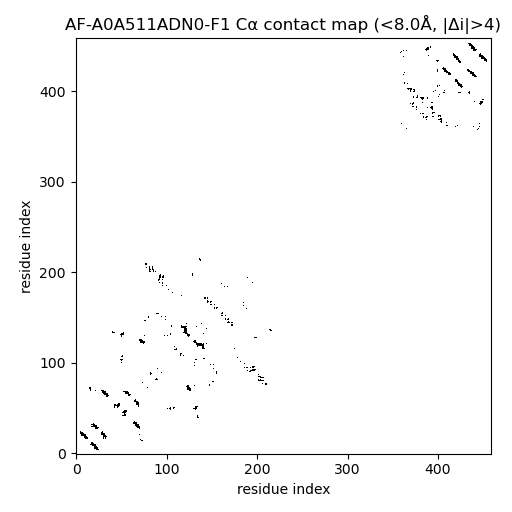2 1.00 60.97 455 ALA A CA 1
ATOM 3386 C C . ALA A 1 455 ? -1.523 27.186 -3.305 1.00 60.97 455 ALA A C 1
ATOM 3388 O O . ALA A 1 455 ? -1.878 26.478 -4.249 1.00 60.97 455 ALA A O 1
ATOM 3389 N N . HIS A 1 456 ? -0.964 28.387 -3.488 1.00 48.28 456 HIS A N 1
ATOM 3390 C CA . HIS A 1 456 ? -0.543 28.868 -4.803 1.00 48.28 456 HIS A CA 1
ATOM 3391 C C . HIS A 1 456 ? 0.568 27.953 -5.331 1.00 48.28 456 HIS A C 1
ATOM 3393 O O . HIS A 1 456 ? 1.671 27.932 -4.782 1.00 48.28 456 HIS A O 1
ATOM 3399 N N . GLN A 1 457 ? 0.295 27.204 -6.400 1.00 30.91 457 GLN A N 1
ATOM 3400 C CA . GLN A 1 457 ? 1.374 26.700 -7.243 1.00 30.91 457 GLN A CA 1
ATOM 3401 C C . GLN A 1 457 ? 1.951 27.906 -8.002 1.00 30.91 457 GLN A C 1
ATOM 3403 O O . GLN A 1 457 ? 1.168 28.645 -8.601 1.00 30.91 457 GLN A O 1
ATOM 3408 N N . PRO A 1 458 ? 3.269 28.174 -7.943 1.00 37.81 458 PRO A N 1
ATOM 3409 C CA . PRO A 1 458 ? 3.865 29.174 -8.820 1.00 37.81 458 PRO A CA 1
ATOM 3410 C C . PRO A 1 458 ? 3.679 28.729 -10.278 1.00 37.81 458 PRO A C 1
ATOM 3412 O O . PRO A 1 458 ? 3.907 27.556 -10.581 1.00 37.81 458 PRO A O 1
ATOM 3415 N N . GLU A 1 459 ? 3.221 29.654 -11.129 1.00 34.97 459 GLU A N 1
ATOM 3416 C CA . GLU A 1 459 ? 3.048 29.451 -12.580 1.00 34.97 459 GLU A CA 1
ATOM 3417 C C . GLU A 1 459 ? 4.338 29.035 -13.297 1.00 34.97 459 GLU A C 1
ATOM 3419 O O . GLU A 1 459 ? 5.429 29.538 -12.923 1.00 34.97 459 GLU A O 1
#

Radius of gyration: 33.83 Å; Cα contacts (8 Å, |Δi|>4): 557; chains: 1; bounding box: 101×100×85 Å

Foldseek 3Di:
DPDDFAFDAWDDCVFHPDTATWTDDDPDIWGKAFVVVCVPFPQCVQAVPQAAKHFPDWADDPVGIITTTFAFGFFPLQLLQLCVLLVNFDDLQQLLQVLLSLVSQLCSLPLPDPCLQVQAFGWTAGPQGRIYTGGDFHGRSLLRSLVSLQSSLVRDPDPVLNVLSPVSSVLSPDSPRDPVSSVVSSVVSVVVDHHDGDDSPRDGDGDPVSDDDGPDPDPPDDDDDDDDDDDDDDDDDDDDDDPVVVVVVVVVVVVVVVVVVVVVVVVVVPPVPPPDDDDDDDDDDDDDDDDDDDDDDDDDPVVVVVVVVPDDDDDDDDDDDDDDDDDDDDDDDDDDDDDDDDDDDDDDDDDPPDDQPPADDPQVCQQVLLVQLLVCQVVVPQDRVVAADPPDGRDNDDPSNVGPQQWDWDWPDDPNQKTKIKTWGPDPDPDIFIKIFIWGADPSDTHTYDMGTDDDDDD

pLDDT: mean 72.08, std 24.37, range [28.98, 98.12]

Secondary structure (DSSP, 8-state):
----PPEEEEE-TTTSSS-EEEEEETTEEEEEEEGGGGTT-GGGGGTT-SSB----EEEE-SS-EEEEEE-EEEEHHHHHHHHHHTT-PPPHHHHHHHHHHHHHHHHHT-SS-TTGGG-EEEEEEETT--EEEEESSSEEHHHHHHHHHHHHHTT---HHHHHHHHHHHHHHTSTT--HHHHHHHHHHHHHHS----------PPPPGGGS---------------------------PPPPHHHHHHHHHHHHHHHHHHHHHHHHHTTSSSSSSS--S--------------------SHHHHHHHHTS--------------------------------------------PPP----HHHHHHHHHHHHHHHHHTT-S--TTTB-TTPPPPSSSHHHH-GGGEEEEEEEE-SSEEEEEEEESS--SS---EEEEEEEETTEEEEEEEEE------